Protein AF-0000000084676417 (afdb_homodimer)

Structure (mmCIF, N/CA/C/O backbone):
data_AF-0000000084676417-model_v1
#
loop_
_entity.id
_entity.type
_entity.pdbx_description
1 polymer 'diguanylate cyclase'
#
loop_
_atom_site.group_PDB
_atom_site.id
_atom_site.type_symbol
_atom_site.label_atom_id
_atom_site.label_alt_id
_atom_site.label_comp_id
_atom_site.label_asym_id
_atom_site.label_entity_id
_atom_site.label_seq_id
_atom_site.pdbx_PDB_ins_code
_atom_site.Cartn_x
_atom_site.Cartn_y
_atom_site.Cartn_z
_atom_site.occupancy
_atom_site.B_iso_or_equiv
_atom_site.auth_seq_id
_atom_site.auth_comp_id
_atom_site.auth_asym_id
_atom_site.auth_atom_id
_atom_site.pdbx_PDB_model_num
ATOM 1 N N . MET A 1 1 ? 28.109 -8.547 -12.703 1 56.62 1 MET A N 1
ATOM 2 C CA . MET A 1 1 ? 26.688 -8.234 -12.57 1 56.62 1 MET A CA 1
ATOM 3 C C . MET A 1 1 ? 26.391 -6.816 -13.031 1 56.62 1 MET A C 1
ATOM 5 O O . MET A 1 1 ? 27.203 -5.91 -12.82 1 56.62 1 MET A O 1
ATOM 9 N N . PRO A 1 2 ? 25.422 -6.664 -13.844 1 60.53 2 PRO A N 1
ATOM 10 C CA . PRO A 1 2 ? 25.188 -5.305 -14.328 1 60.53 2 PRO A CA 1
ATOM 11 C C . PRO A 1 2 ? 24.938 -4.309 -13.203 1 60.53 2 PRO A C 1
ATOM 13 O O . PRO A 1 2 ? 24.438 -4.688 -12.141 1 60.53 2 PRO A O 1
ATOM 16 N N . LYS A 1 3 ? 25.25 -3.131 -13.305 1 64.69 3 LYS A N 1
ATOM 17 C CA . LYS A 1 3 ? 25.203 -2.051 -12.32 1 64.69 3 LYS A CA 1
ATOM 18 C C . LYS A 1 3 ? 23.766 -1.541 -12.148 1 64.69 3 LYS A C 1
ATOM 20 O O . LYS A 1 3 ? 23.422 -1.02 -11.086 1 64.69 3 LYS A O 1
ATOM 25 N N . ASP A 1 4 ? 22.969 -1.67 -13.203 1 69 4 ASP A N 1
ATOM 26 C CA . ASP A 1 4 ? 21.578 -1.194 -13.148 1 69 4 ASP A CA 1
ATOM 27 C C . ASP A 1 4 ? 20.703 -2.146 -12.344 1 69 4 ASP A C 1
ATOM 29 O O . ASP A 1 4 ? 20.688 -3.352 -12.609 1 69 4 ASP A O 1
ATOM 33 N N . PRO A 1 5 ? 20.156 -1.728 -11.242 1 69.25 5 PRO A N 1
ATOM 34 C CA . PRO A 1 5 ? 19.344 -2.578 -10.375 1 69.25 5 PRO A CA 1
ATOM 35 C C . PRO A 1 5 ? 18.266 -3.328 -11.141 1 69.25 5 PRO A C 1
ATOM 37 O O . PRO A 1 5 ? 17.953 -4.484 -10.828 1 69.25 5 PRO A O 1
ATOM 40 N N . HIS A 1 6 ? 17.844 -2.734 -12.203 1 73.56 6 HIS A N 1
ATOM 41 C CA . HIS A 1 6 ? 16.828 -3.408 -13 1 73.56 6 HIS A CA 1
ATOM 42 C C . HIS A 1 6 ? 17.422 -4.57 -13.789 1 73.56 6 HIS A C 1
ATOM 44 O O . HIS A 1 6 ? 16.797 -5.621 -13.93 1 73.56 6 HIS A O 1
ATOM 50 N N . GLN A 1 7 ? 18.594 -4.379 -14.156 1 72.94 7 GLN A N 1
ATOM 51 C CA . GLN A 1 7 ? 19.281 -5.43 -14.898 1 72.94 7 GLN A CA 1
ATOM 52 C C . GLN A 1 7 ? 19.672 -6.59 -13.977 1 72.94 7 GLN A C 1
ATOM 54 O O . GLN A 1 7 ? 19.609 -7.75 -14.383 1 72.94 7 GLN A O 1
ATOM 59 N N . GLN A 1 8 ? 20 -6.238 -12.75 1 70.69 8 GLN A N 1
ATOM 60 C CA . GLN A 1 8 ? 20.312 -7.273 -11.766 1 70.69 8 GLN A CA 1
ATOM 61 C C . GLN A 1 8 ? 19.094 -8.141 -11.477 1 70.69 8 GLN A C 1
ATOM 63 O O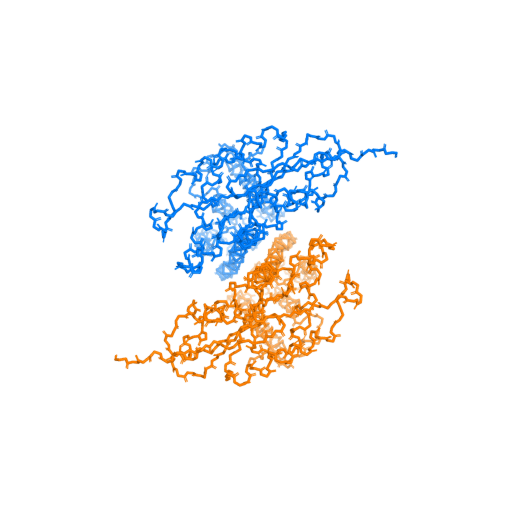 . GLN A 1 8 ? 19.203 -9.359 -11.344 1 70.69 8 GLN A O 1
ATOM 68 N N . LEU A 1 9 ? 18 -7.535 -11.523 1 72.56 9 LEU A N 1
ATOM 69 C CA . LEU A 1 9 ? 16.766 -8.273 -11.305 1 72.56 9 LEU A CA 1
ATOM 70 C C . LEU A 1 9 ? 16.469 -9.195 -12.477 1 72.56 9 LEU A C 1
ATOM 72 O O . LEU A 1 9 ? 15.992 -10.32 -12.289 1 72.56 9 LEU A O 1
ATOM 76 N N . ARG A 1 10 ? 16.859 -8.727 -13.609 1 74.56 10 ARG A N 1
ATOM 77 C CA . ARG A 1 10 ? 16.625 -9.539 -14.805 1 74.56 10 ARG A CA 1
ATOM 78 C C . ARG A 1 10 ? 17.547 -10.758 -14.82 1 74.56 10 ARG A C 1
ATOM 80 O O . ARG A 1 10 ? 17.125 -11.859 -15.188 1 74.56 10 ARG A O 1
ATOM 87 N N . VAL A 1 11 ? 18.734 -10.555 -14.352 1 72.5 11 VAL A N 1
ATOM 88 C CA . VAL A 1 11 ? 19.703 -11.656 -14.289 1 72.5 11 VAL A CA 1
ATOM 89 C C . VAL A 1 11 ? 19.266 -12.656 -13.219 1 72.5 11 VAL A C 1
ATOM 91 O O . VAL A 1 11 ? 19.359 -13.875 -13.43 1 72.5 11 VAL A O 1
ATOM 94 N N . GLN A 1 12 ? 18.766 -12.164 -12.203 1 72.81 12 GLN A N 1
ATOM 95 C CA . GLN A 1 12 ? 18.281 -13.047 -11.141 1 72.81 12 GLN A CA 1
ATOM 96 C C . GLN A 1 12 ? 17.094 -13.883 -11.625 1 72.81 12 GLN A C 1
ATOM 98 O O . GLN A 1 12 ? 17.031 -15.086 -11.352 1 72.81 12 GLN A O 1
ATOM 103 N N . ARG A 1 13 ? 16.344 -13.266 -12.406 1 72 13 ARG A N 1
ATOM 104 C CA . ARG A 1 13 ? 15.188 -13.969 -12.961 1 72 13 ARG A CA 1
ATOM 105 C C . ARG A 1 13 ? 15.617 -15 -13.992 1 72 13 ARG A C 1
ATOM 107 O O . ARG A 1 13 ? 15.047 -16.094 -14.062 1 72 13 ARG A O 1
ATOM 114 N N . PHE A 1 14 ? 16.656 -14.625 -14.695 1 74.56 14 PHE A N 1
ATOM 115 C CA . PHE A 1 14 ? 17.219 -15.555 -15.672 1 74.56 14 PHE A CA 1
ATOM 116 C C . PHE A 1 14 ? 17.797 -16.781 -14.977 1 74.56 14 PHE A C 1
ATOM 118 O O . PHE A 1 14 ? 17.594 -17.906 -15.422 1 74.56 14 PHE A O 1
ATOM 125 N N . LEU A 1 15 ? 18.328 -16.531 -13.812 1 73.31 15 LEU A N 1
ATOM 126 C CA . LEU A 1 15 ? 18.922 -17.641 -13.062 1 73.31 15 LEU A CA 1
ATOM 127 C C . LEU A 1 15 ? 17.844 -18.562 -12.516 1 73.31 15 LEU A C 1
ATOM 129 O O . LEU A 1 15 ? 18.031 -19.781 -12.469 1 73.31 15 LEU A O 1
ATOM 133 N N . MET A 1 16 ? 16.75 -18.078 -12.281 1 74 16 MET A N 1
ATOM 134 C CA . MET A 1 16 ? 15.625 -18.891 -11.836 1 74 16 MET A CA 1
ATOM 135 C C . MET A 1 16 ? 15.086 -19.75 -12.977 1 74 16 MET A C 1
ATOM 137 O O . MET A 1 16 ? 14.633 -20.875 -12.758 1 74 16 MET A O 1
ATOM 141 N N . SER A 1 17 ? 15.273 -19.172 -14.133 1 78.38 17 SER A N 1
ATOM 142 C CA . SER A 1 17 ? 14.797 -19.938 -15.289 1 78.38 17 SER A CA 1
ATOM 143 C C . SER A 1 17 ? 15.695 -21.141 -15.555 1 78.38 17 SER A C 1
ATOM 145 O O . SER A 1 17 ? 15.258 -22.125 -16.156 1 78.38 17 SER A O 1
ATOM 147 N N . LEU A 1 18 ? 16.906 -21.062 -15.047 1 81.94 18 LEU A N 1
ATOM 148 C CA . LEU A 1 18 ? 17.828 -22.172 -15.211 1 81.94 18 LEU A CA 1
ATOM 149 C C . LEU A 1 18 ? 17.359 -23.391 -14.422 1 81.94 18 LEU A C 1
ATOM 151 O O . LEU A 1 18 ? 17.594 -24.531 -14.844 1 81.94 18 LEU A O 1
ATOM 155 N N . ALA A 1 19 ? 16.656 -23.109 -13.422 1 80.81 19 ALA A N 1
ATOM 156 C CA . ALA A 1 19 ? 16.125 -24.188 -12.609 1 80.81 19 ALA A CA 1
ATOM 157 C C . ALA A 1 19 ? 15.141 -25.047 -13.414 1 80.81 19 ALA A C 1
ATOM 159 O O . ALA A 1 19 ? 15.062 -26.266 -13.227 1 80.81 19 ALA A O 1
ATOM 160 N N . MET A 1 20 ? 14.523 -24.516 -14.352 1 82.81 20 MET A N 1
ATOM 161 C CA . MET A 1 20 ? 13.555 -25.234 -15.18 1 82.81 20 MET A CA 1
ATOM 162 C C . MET A 1 20 ? 14.258 -26.219 -16.109 1 82.81 20 MET A C 1
ATOM 164 O O . MET A 1 20 ? 13.75 -27.312 -16.359 1 82.81 20 MET A O 1
ATOM 168 N N . TYR A 1 21 ? 15.406 -25.812 -16.562 1 86.94 21 TYR A N 1
ATOM 169 C CA . TYR A 1 21 ? 16.172 -26.703 -17.422 1 86.94 21 TYR A CA 1
ATOM 170 C C . TYR A 1 21 ? 16.703 -27.891 -16.641 1 86.94 21 TYR A C 1
ATOM 172 O O . TYR A 1 21 ? 16.734 -29.016 -17.141 1 86.94 21 TYR A O 1
ATOM 180 N N . VAL A 1 22 ? 17.016 -27.547 -15.445 1 86.12 22 VAL A N 1
ATOM 181 C CA . VAL A 1 22 ? 17.5 -28.625 -14.586 1 86.12 22 VAL A CA 1
ATOM 182 C C . VAL A 1 22 ? 16.375 -29.609 -14.297 1 86.12 22 VAL A C 1
ATOM 184 O O . VAL A 1 22 ? 16.562 -30.812 -14.359 1 86.12 22 VAL A O 1
ATOM 187 N N . LEU A 1 23 ? 15.266 -29.125 -14.102 1 87 23 LEU A N 1
ATOM 188 C CA . LEU A 1 23 ? 14.102 -29.953 -13.828 1 87 23 LEU A CA 1
ATOM 189 C C . LEU A 1 23 ? 13.734 -30.781 -15.062 1 87 23 LEU A C 1
ATOM 191 O O . LEU A 1 23 ? 13.344 -31.938 -14.945 1 87 23 LEU A O 1
ATOM 195 N N . ALA A 1 24 ? 13.898 -30.172 -16.188 1 87.94 24 ALA A N 1
ATOM 196 C CA . ALA A 1 24 ? 13.562 -30.844 -17.438 1 87.94 24 ALA A CA 1
ATOM 197 C C . ALA A 1 24 ? 14.523 -32 -17.719 1 87.94 24 ALA A C 1
ATOM 199 O O . ALA A 1 24 ? 14.219 -32.906 -18.5 1 87.94 24 ALA A O 1
ATOM 200 N N . CYS A 1 25 ? 15.633 -32.031 -17.016 1 89.88 25 CYS A N 1
ATOM 201 C CA . CYS A 1 25 ? 16.625 -33.094 -17.188 1 89.88 25 CYS A CA 1
ATOM 202 C C . CYS A 1 25 ? 16.156 -34.375 -16.5 1 89.88 25 CYS A C 1
ATOM 204 O O . CYS A 1 25 ? 16.609 -35.469 -16.844 1 89.88 25 CYS A O 1
ATOM 206 N N . VAL A 1 26 ? 15.312 -34.219 -15.633 1 91.56 26 VAL A N 1
ATOM 207 C CA . VAL A 1 26 ? 14.93 -35.344 -14.812 1 91.56 26 VAL A CA 1
ATOM 208 C C . VAL A 1 26 ? 14.195 -36.375 -15.672 1 91.56 26 VAL A C 1
ATOM 210 O O . VAL A 1 26 ? 14.641 -37.531 -15.805 1 91.56 26 VAL A O 1
ATOM 213 N N . PRO A 1 27 ? 13.086 -36 -16.344 1 91.19 27 PRO A N 1
ATOM 214 C CA . PRO A 1 27 ? 12.43 -37 -17.172 1 91.19 27 PRO A CA 1
ATOM 215 C C . PRO A 1 27 ? 13.32 -37.531 -18.297 1 91.19 27 PRO A C 1
ATOM 217 O O . PRO A 1 27 ? 13.266 -38.719 -18.641 1 91.19 27 PRO A O 1
ATOM 220 N N . GLN A 1 28 ? 14.148 -36.719 -18.797 1 90.25 28 GLN A N 1
ATOM 221 C CA . GLN A 1 28 ? 15.047 -37.125 -19.875 1 90.25 28 GLN A CA 1
ATOM 222 C C . GLN A 1 28 ? 16.094 -38.094 -19.359 1 90.25 28 GLN A C 1
ATOM 224 O O . GLN A 1 28 ? 16.375 -39.125 -20 1 90.25 28 GLN A O 1
ATOM 229 N N . GLY A 1 29 ? 16.656 -37.75 -18.25 1 93 29 GLY A N 1
ATOM 230 C CA . GLY A 1 29 ? 17.672 -38.625 -17.656 1 93 29 GLY A CA 1
ATOM 231 C C . GLY A 1 29 ? 17.156 -40 -17.281 1 93 29 GLY A C 1
ATOM 232 O O . GLY A 1 29 ? 17.797 -41 -17.547 1 93 29 GLY A O 1
ATOM 233 N N . VAL A 1 30 ? 16.047 -40.031 -16.672 1 94.25 30 VAL A N 1
ATOM 234 C CA . VAL A 1 30 ? 15.453 -41.281 -16.25 1 94.25 30 VAL A CA 1
ATOM 235 C C . VAL A 1 30 ? 15.039 -42.125 -17.469 1 94.25 30 VAL A C 1
ATOM 237 O O . VAL A 1 30 ? 15.188 -43.344 -17.469 1 94.25 30 VAL A O 1
ATOM 240 N N . SER A 1 31 ? 14.523 -41.469 -18.516 1 93.19 31 SER A N 1
ATOM 241 C CA . SER A 1 31 ? 14.164 -42.156 -19.75 1 93.19 31 SER A CA 1
ATOM 242 C C . SER A 1 31 ? 15.383 -42.781 -20.406 1 93.19 31 SER A C 1
ATOM 244 O O . SER A 1 31 ? 15.312 -43.906 -20.938 1 93.19 31 SER A O 1
ATOM 246 N N . LEU A 1 32 ? 16.422 -42.062 -20.375 1 92.25 32 LEU A N 1
ATOM 247 C CA . LEU A 1 32 ? 17.672 -42.562 -20.922 1 92.25 32 LEU A CA 1
ATOM 248 C C . LEU A 1 32 ? 18.172 -43.781 -20.141 1 92.25 32 LEU A C 1
ATOM 250 O O . LEU A 1 32 ? 18.562 -44.781 -20.719 1 92.25 32 LEU A O 1
ATOM 254 N N . TYR A 1 33 ? 18.172 -43.594 -18.875 1 94 33 TYR A N 1
ATOM 255 C CA . TYR A 1 33 ? 18.641 -44.656 -17.984 1 94 33 TYR A CA 1
ATOM 256 C C . TYR A 1 33 ? 17.859 -45.969 -18.219 1 94 33 TYR A C 1
ATOM 258 O O . TYR A 1 33 ? 18.422 -47.031 -18.172 1 94 33 TYR A O 1
ATOM 266 N N . ASN A 1 34 ? 16.562 -45.906 -18.562 1 93.31 34 ASN A N 1
ATOM 267 C CA . ASN A 1 34 ? 15.695 -47.062 -18.719 1 93.31 34 ASN A CA 1
ATOM 268 C C . ASN A 1 34 ? 15.594 -47.5 -20.188 1 93.31 34 ASN A C 1
ATOM 270 O O . ASN A 1 34 ? 14.781 -48.344 -20.531 1 93.31 34 ASN A O 1
ATOM 274 N N . GLY A 1 35 ? 16.234 -46.812 -21.062 1 90.81 35 GLY A N 1
ATOM 275 C CA . GLY A 1 35 ? 16.297 -47.219 -22.469 1 90.81 35 GLY A CA 1
ATOM 276 C C . GLY A 1 35 ? 15.062 -46.812 -23.25 1 90.81 35 GLY A C 1
ATOM 277 O O . GLY A 1 35 ? 14.773 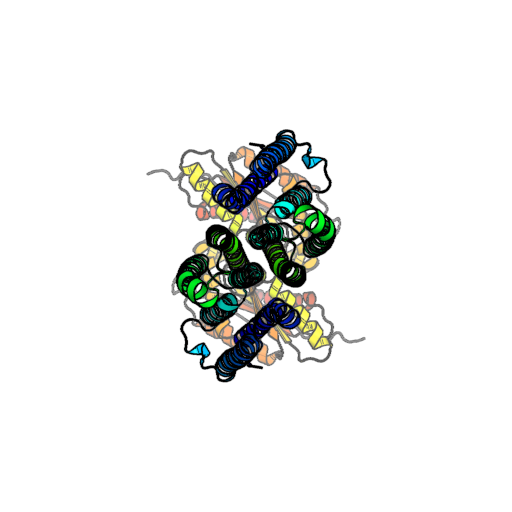-47.406 -24.297 1 90.81 35 GLY A O 1
ATOM 278 N N . ILE A 1 36 ? 14.344 -45.938 -22.766 1 90.06 36 ILE A N 1
ATOM 279 C CA . ILE A 1 36 ? 13.133 -45.469 -23.438 1 90.06 36 ILE A CA 1
ATOM 280 C C . ILE A 1 36 ? 13.492 -44.5 -24.547 1 90.06 36 ILE A C 1
ATOM 282 O O . ILE A 1 36 ? 13 -44.594 -25.672 1 90.06 36 ILE A O 1
ATOM 286 N N . SER A 1 37 ? 14.312 -43.594 -24.234 1 89.62 37 SER A N 1
ATOM 287 C CA . SER A 1 37 ? 14.75 -42.562 -25.203 1 89.62 37 SER A CA 1
ATOM 288 C C . SER A 1 37 ? 16.203 -42.781 -25.609 1 89.62 37 SER A C 1
ATOM 290 O O . SER A 1 37 ? 17.047 -43.125 -24.781 1 89.62 37 SER A O 1
ATOM 292 N N . PRO A 1 38 ? 16.422 -42.562 -26.906 1 92.19 38 PRO A N 1
ATOM 293 C CA . PRO A 1 38 ? 17.797 -42.719 -27.359 1 92.19 38 PRO A CA 1
ATOM 294 C C . PRO A 1 38 ? 18.75 -41.688 -26.797 1 92.19 38 PRO A C 1
ATOM 296 O O . PRO A 1 38 ? 18.328 -40.562 -26.484 1 92.19 38 PRO A O 1
ATOM 299 N N . ALA A 1 39 ? 20.016 -41.969 -26.703 1 93.69 39 ALA A N 1
ATOM 300 C CA . ALA A 1 39 ? 21.047 -41.125 -26.094 1 93.69 39 ALA A CA 1
ATOM 301 C C . ALA A 1 39 ? 21.25 -39.844 -26.906 1 93.69 39 ALA A C 1
ATOM 303 O O . ALA A 1 39 ? 21.5 -38.781 -26.328 1 93.69 39 ALA A O 1
ATOM 304 N N . TRP A 1 40 ? 21.078 -39.938 -28.188 1 94.44 40 TRP A N 1
ATOM 305 C CA . TRP A 1 40 ? 21.328 -38.781 -29.016 1 94.44 40 TRP A CA 1
ATOM 306 C C . TRP A 1 40 ? 20.281 -37.688 -28.766 1 94.44 40 TRP A C 1
ATOM 308 O O . TRP A 1 40 ? 20.547 -36.5 -28.953 1 94.44 40 TRP A O 1
ATOM 318 N N . VAL A 1 41 ? 19.109 -38.031 -28.406 1 93.38 41 VAL A N 1
ATOM 319 C CA . VAL A 1 41 ? 18.047 -37.094 -28.125 1 93.38 41 VAL A CA 1
ATOM 320 C C . VAL A 1 41 ? 18.422 -36.25 -26.906 1 93.38 41 VAL A C 1
ATOM 322 O O . VAL A 1 41 ? 18.328 -35 -26.953 1 93.38 41 VAL A O 1
ATOM 325 N N . MET A 1 42 ? 18.891 -36.875 -25.844 1 91.75 42 MET A N 1
ATOM 326 C CA . MET A 1 42 ? 19.328 -36.156 -24.641 1 91.75 42 MET A CA 1
ATOM 327 C C . MET A 1 42 ? 20.531 -35.281 -24.922 1 91.75 42 MET A C 1
ATOM 329 O O . MET A 1 42 ? 20.594 -34.156 -24.453 1 91.75 42 MET A O 1
ATOM 333 N N . ALA A 1 43 ? 21.422 -35.844 -25.625 1 94.44 43 ALA A N 1
ATOM 334 C CA . ALA A 1 43 ? 22.609 -35.094 -25.969 1 94.44 43 ALA A CA 1
ATOM 335 C C . ALA A 1 43 ? 22.25 -33.844 -26.766 1 94.44 43 ALA A C 1
ATOM 337 O O . ALA A 1 43 ? 22.766 -32.75 -26.484 1 94.44 43 ALA A O 1
ATOM 338 N N . THR A 1 44 ? 21.406 -34 -27.734 1 93.88 44 THR A N 1
ATOM 339 C CA . THR A 1 44 ? 20.969 -32.875 -28.531 1 93.88 44 THR A CA 1
ATOM 340 C C . THR A 1 44 ? 20.25 -31.828 -27.672 1 93.88 44 THR A C 1
ATOM 342 O O . THR A 1 44 ? 20.484 -30.625 -27.797 1 93.88 44 THR A O 1
ATOM 345 N N . TRP A 1 45 ? 19.406 -32.281 -26.797 1 92.56 45 TRP A N 1
ATOM 346 C CA . TRP A 1 45 ? 18.688 -31.391 -25.906 1 92.56 45 TRP A CA 1
ATOM 347 C C . TRP A 1 45 ? 19.641 -30.594 -25.031 1 92.56 45 TRP A C 1
ATOM 349 O O . TRP A 1 45 ? 19.5 -29.391 -24.875 1 92.56 45 TRP A O 1
ATOM 359 N N . LEU A 1 46 ? 20.641 -31.25 -24.453 1 93.56 46 LEU A N 1
ATOM 360 C CA . LEU A 1 46 ? 21.609 -30.609 -23.578 1 93.56 46 LEU A CA 1
ATOM 361 C C . LEU A 1 46 ? 22.406 -29.547 -24.312 1 93.56 46 LEU A C 1
ATOM 363 O O . LEU A 1 46 ? 22.609 -28.438 -23.797 1 93.56 46 LEU A O 1
ATOM 367 N N . VAL A 1 47 ? 22.766 -29.906 -25.484 1 94.56 47 VAL A N 1
ATOM 368 C CA . VAL A 1 47 ? 23.562 -28.969 -26.281 1 94.56 47 VAL A CA 1
ATOM 369 C C . VAL A 1 47 ? 22.719 -27.734 -26.625 1 94.56 47 VAL A C 1
ATOM 371 O O . VAL A 1 47 ? 23.172 -26.609 -26.453 1 94.56 47 VAL A O 1
ATOM 374 N N . ILE A 1 48 ? 21.516 -27.938 -27.016 1 93.62 48 ILE A N 1
ATOM 375 C CA . ILE A 1 48 ? 20.641 -26.828 -27.391 1 93.62 48 ILE A CA 1
ATOM 376 C C . ILE A 1 48 ? 20.312 -26 -26.156 1 93.62 48 ILE A C 1
ATOM 378 O O . ILE A 1 48 ? 20.266 -24.766 -26.234 1 93.62 48 ILE A O 1
ATOM 382 N N . ALA A 1 49 ? 20.125 -26.656 -25.047 1 92.88 49 ALA A N 1
ATOM 383 C CA . ALA A 1 49 ? 19.828 -25.953 -23.812 1 92.88 49 ALA A CA 1
ATOM 384 C C . ALA A 1 49 ? 20.984 -25.047 -23.406 1 92.88 49 ALA A C 1
ATOM 386 O O . ALA A 1 49 ? 20.781 -23.891 -23.031 1 92.88 49 ALA A O 1
ATOM 387 N N . VAL A 1 50 ? 22.156 -25.547 -23.469 1 92.81 50 VAL A N 1
ATOM 388 C CA . VAL A 1 50 ? 23.328 -24.781 -23.094 1 92.81 50 VAL A CA 1
ATOM 389 C C . VAL A 1 50 ? 23.531 -23.625 -24.062 1 92.81 50 VAL A C 1
ATOM 391 O O . VAL A 1 50 ? 23.781 -22.484 -23.641 1 92.81 50 VAL A O 1
ATOM 394 N N . LEU A 1 51 ? 23.359 -23.906 -25.344 1 93.88 51 LEU A N 1
ATOM 395 C CA . LEU A 1 51 ? 23.547 -22.875 -26.344 1 93.88 51 LEU A CA 1
ATOM 396 C C . LEU A 1 51 ? 22.5 -21.766 -26.203 1 93.88 51 LEU A C 1
ATOM 398 O O . LEU A 1 51 ? 22.812 -20.578 -26.312 1 93.88 51 LEU A O 1
ATOM 402 N N . THR A 1 52 ? 21.312 -22.188 -26.016 1 91.38 52 THR A N 1
ATOM 403 C CA . THR A 1 52 ? 20.219 -21.234 -25.859 1 91.38 52 THR A CA 1
ATOM 404 C C . THR A 1 52 ? 20.438 -20.359 -24.625 1 91.38 52 THR A C 1
ATOM 406 O O . THR A 1 52 ? 20.312 -19.141 -24.703 1 91.38 52 THR A O 1
ATOM 409 N N . ASN A 1 53 ? 20.797 -20.953 -23.484 1 90.19 53 ASN A N 1
ATOM 410 C CA . ASN A 1 53 ? 21 -20.203 -22.25 1 90.19 53 ASN A CA 1
ATOM 411 C C . ASN A 1 53 ? 22.234 -19.312 -22.344 1 90.19 53 ASN A C 1
ATOM 413 O O . ASN A 1 53 ? 22.266 -18.219 -21.781 1 90.19 53 ASN A O 1
ATOM 417 N N . LEU A 1 54 ? 23.188 -19.828 -22.953 1 90.06 54 LEU A N 1
ATOM 418 C CA . LEU A 1 54 ? 24.375 -19 -23.203 1 90.06 54 LEU A CA 1
ATOM 419 C C . LEU A 1 54 ? 24.031 -17.797 -24.078 1 90.06 54 LEU A C 1
ATOM 421 O O . LEU A 1 54 ? 24.531 -16.703 -23.859 1 90.06 54 LEU A O 1
ATOM 425 N N . GLY A 1 55 ? 23.219 -18.047 -25.047 1 89.88 55 GLY A N 1
ATOM 426 C CA . GLY A 1 55 ? 22.75 -16.953 -25.891 1 89.88 55 GLY A CA 1
ATOM 427 C C . GLY A 1 55 ? 22.031 -15.867 -25.109 1 89.88 55 GLY A C 1
ATOM 428 O O . GLY A 1 55 ? 22.344 -14.68 -25.266 1 89.88 55 GLY A O 1
ATOM 429 N N . PHE A 1 56 ? 21.141 -16.281 -24.297 1 88 56 PHE A N 1
ATOM 430 C CA . PHE A 1 56 ? 20.406 -15.312 -23.484 1 88 56 PHE A CA 1
ATOM 431 C C . PHE A 1 56 ? 21.344 -14.609 -22.5 1 88 56 PHE A C 1
ATOM 433 O O . PHE A 1 56 ? 21.219 -13.398 -22.281 1 88 56 PHE A O 1
ATOM 440 N N . PHE A 1 57 ? 22.219 -15.375 -21.891 1 86 57 PHE A N 1
ATOM 441 C CA . PHE A 1 57 ? 23.188 -14.82 -20.953 1 86 57 PHE A CA 1
ATOM 442 C C . PHE A 1 57 ? 24.016 -13.727 -21.609 1 86 57 PHE A C 1
ATOM 444 O O . PHE A 1 57 ? 24.234 -12.664 -21.031 1 86 57 PHE A O 1
ATOM 451 N N . LEU A 1 58 ? 24.422 -13.953 -22.812 1 86.31 58 LEU A N 1
ATOM 452 C CA . LEU A 1 58 ? 25.234 -12.984 -23.547 1 86.31 58 LEU A CA 1
ATOM 453 C C . LEU A 1 58 ? 24.422 -11.734 -23.875 1 86.31 58 LEU A C 1
ATOM 455 O O . LEU A 1 58 ? 24.938 -10.617 -23.828 1 86.31 58 LEU A O 1
ATOM 459 N N . LEU A 1 59 ? 23.203 -11.945 -24.188 1 85.81 59 LEU A N 1
ATOM 460 C CA . LEU A 1 59 ? 22.344 -10.812 -24.5 1 85.81 59 LEU A CA 1
ATOM 461 C C . LEU A 1 59 ? 22.172 -9.914 -23.266 1 85.81 59 LEU A C 1
ATOM 463 O O . LEU A 1 59 ? 22.188 -8.688 -23.391 1 85.81 59 LEU A O 1
ATOM 467 N N . PHE A 1 60 ? 22.094 -10.523 -22.078 1 83.75 60 PHE A N 1
ATOM 468 C CA . PHE A 1 60 ? 21.922 -9.758 -20.844 1 83.75 60 PHE A CA 1
ATOM 469 C C . PHE A 1 60 ? 23.219 -9.078 -20.438 1 83.75 60 PHE A C 1
ATOM 471 O O . PHE A 1 60 ? 23.203 -7.941 -19.969 1 83.75 60 PHE A O 1
ATOM 478 N N . HIS A 1 61 ? 24.266 -9.797 -20.641 1 82.12 61 HIS A N 1
ATOM 479 C CA . HIS A 1 61 ? 25.562 -9.297 -20.219 1 82.12 61 HIS A CA 1
ATOM 480 C C . HIS A 1 61 ? 26.016 -8.141 -21.094 1 82.12 61 HIS A C 1
ATOM 482 O O . HIS A 1 61 ? 26.656 -7.199 -20.625 1 82.12 61 HIS A O 1
ATOM 488 N N . THR A 1 62 ? 25.703 -8.164 -22.297 1 82.62 62 THR A N 1
ATOM 489 C CA . THR A 1 62 ? 26.109 -7.121 -23.234 1 82.62 62 THR A CA 1
ATOM 490 C C . THR A 1 62 ? 25.125 -5.965 -23.219 1 82.62 62 THR A C 1
ATOM 492 O O . THR A 1 62 ? 25.438 -4.871 -23.703 1 82.62 62 THR A O 1
ATOM 495 N N . GLY A 1 63 ? 23.938 -6.316 -22.781 1 80 63 GLY A N 1
ATOM 496 C CA . GLY A 1 63 ? 22.922 -5.277 -22.719 1 80 63 GLY A CA 1
ATOM 497 C C . GLY A 1 63 ? 22.109 -5.164 -24 1 80 63 GLY A C 1
ATOM 498 O O . GLY A 1 63 ? 21.375 -4.199 -24.188 1 80 63 GLY A O 1
ATOM 499 N N . LEU A 1 64 ? 22.297 -5.973 -24.859 1 79.5 64 LEU A N 1
ATOM 500 C CA . LEU A 1 64 ? 21.547 -5.938 -26.125 1 79.5 64 LEU A CA 1
ATOM 501 C C . LEU A 1 64 ? 20.062 -6.156 -25.875 1 79.5 64 LEU A C 1
ATOM 503 O O . LEU A 1 64 ? 19.234 -5.766 -26.703 1 79.5 64 LEU A O 1
ATOM 507 N N . ASN A 1 65 ? 19.719 -6.812 -24.75 1 78.5 65 ASN A N 1
ATOM 508 C CA . ASN A 1 65 ? 18.328 -7.055 -24.391 1 78.5 65 ASN A CA 1
ATOM 509 C C . ASN A 1 65 ? 17.562 -5.75 -24.172 1 78.5 65 ASN A C 1
ATOM 511 O O . ASN A 1 65 ? 16.344 -5.703 -24.312 1 78.5 65 ASN A O 1
ATOM 515 N N . LEU A 1 66 ? 18.281 -4.801 -23.891 1 77.94 66 LEU A N 1
ATOM 516 C CA . LEU A 1 66 ? 17.672 -3.51 -23.594 1 77.94 66 LEU A CA 1
ATOM 517 C C . LEU A 1 66 ? 17.172 -2.84 -24.859 1 77.94 66 LEU A C 1
ATOM 519 O O . LEU A 1 66 ? 16.328 -1.932 -24.812 1 77.94 66 LEU A O 1
ATOM 523 N N . ARG A 1 67 ? 17.641 -3.316 -25.891 1 75.56 67 ARG A N 1
ATOM 524 C CA . ARG A 1 67 ? 17.234 -2.75 -27.172 1 75.56 67 ARG A CA 1
ATOM 525 C C . ARG A 1 67 ? 15.938 -3.383 -27.656 1 75.56 67 ARG A C 1
ATOM 527 O O . ARG A 1 67 ? 15.281 -2.857 -28.562 1 75.56 67 ARG A O 1
ATOM 534 N N . LEU A 1 68 ? 15.555 -4.332 -26.953 1 77.56 68 LEU A N 1
ATOM 535 C CA . LEU A 1 68 ? 14.359 -5.059 -27.375 1 77.56 68 LEU A CA 1
ATOM 536 C C . LEU A 1 68 ? 13.117 -4.504 -26.688 1 77.56 68 LEU A C 1
ATOM 538 O O . LEU A 1 68 ? 13.219 -3.809 -25.672 1 77.56 68 LEU A O 1
ATOM 542 N N . ARG A 1 69 ? 12.023 -4.777 -27.281 1 68.69 69 ARG A N 1
ATOM 543 C CA . ARG A 1 69 ? 10.742 -4.297 -26.766 1 68.69 69 ARG A CA 1
ATOM 544 C C . ARG A 1 69 ? 10.477 -4.848 -25.375 1 68.69 69 ARG A C 1
ATOM 546 O O . ARG A 1 69 ? 9.93 -4.148 -24.516 1 68.69 69 ARG A O 1
ATOM 553 N N . ASP A 1 70 ? 10.844 -6.094 -25.266 1 74.56 70 ASP A N 1
ATOM 554 C CA . ASP A 1 70 ? 10.75 -6.719 -23.953 1 74.56 70 ASP A CA 1
ATOM 555 C C . ASP A 1 70 ? 12.133 -7.031 -23.391 1 74.56 70 ASP A C 1
ATOM 557 O O . ASP A 1 70 ? 12.703 -8.078 -23.672 1 74.56 70 ASP A O 1
ATOM 561 N N . PRO A 1 71 ? 12.523 -6.195 -22.578 1 74.38 71 PRO A N 1
ATOM 562 C CA . PRO A 1 71 ? 13.898 -6.363 -22.094 1 74.38 71 PRO A CA 1
ATOM 563 C C . PRO A 1 71 ? 14.062 -7.609 -21.219 1 74.38 71 PRO A C 1
ATOM 565 O O . PRO A 1 71 ? 15.18 -8.109 -21.062 1 74.38 71 PRO A O 1
ATOM 568 N N . SER A 1 72 ? 13.062 -8.125 -20.703 1 76.31 72 SER A N 1
ATOM 569 C CA . SER A 1 72 ? 13.203 -9.305 -19.859 1 76.31 72 SER A CA 1
ATOM 570 C C . SER A 1 72 ? 13.297 -10.578 -20.688 1 76.31 72 SER A C 1
ATOM 572 O O . SER A 1 72 ? 13.805 -11.594 -20.234 1 76.31 72 SER A O 1
ATOM 574 N N . MET A 1 73 ? 12.867 -10.547 -21.953 1 82.44 73 MET A N 1
ATOM 575 C CA . MET A 1 73 ? 12.906 -11.641 -22.922 1 82.44 73 MET A CA 1
ATOM 576 C C . MET A 1 73 ? 12.289 -12.906 -22.344 1 82.44 73 MET A C 1
ATOM 578 O O . MET A 1 73 ? 12.75 -14.016 -22.625 1 82.44 73 MET A O 1
ATOM 582 N N . THR A 1 74 ? 11.336 -12.781 -21.484 1 83.81 74 THR A N 1
ATOM 583 C CA . THR A 1 74 ? 10.688 -13.922 -20.844 1 83.81 74 THR A CA 1
ATOM 584 C C . THR A 1 74 ? 9.93 -14.758 -21.875 1 83.81 74 THR A C 1
ATOM 586 O O . THR A 1 74 ? 10.031 -15.984 -21.891 1 83.81 74 THR A O 1
ATOM 589 N N . MET A 1 75 ? 9.305 -14.094 -22.734 1 87.25 75 MET A N 1
ATOM 590 C CA . MET A 1 75 ? 8.516 -14.789 -23.75 1 87.25 75 MET A CA 1
ATOM 591 C C . MET A 1 75 ? 9.414 -15.609 -24.672 1 87.25 75 MET A C 1
ATOM 593 O O . MET A 1 75 ? 9.117 -16.781 -24.953 1 87.25 75 MET A O 1
ATOM 597 N N . ALA A 1 76 ? 10.445 -14.969 -25.078 1 88.44 76 ALA A N 1
ATOM 598 C CA . ALA A 1 76 ? 11.375 -15.656 -25.969 1 88.44 76 ALA A CA 1
ATOM 599 C C . ALA A 1 76 ? 11.984 -16.875 -25.281 1 88.44 76 ALA A C 1
ATOM 601 O O . ALA A 1 76 ? 12.141 -17.922 -25.906 1 88.44 76 ALA A O 1
ATOM 602 N N . GLN A 1 77 ? 12.312 -16.734 -24.078 1 88.19 77 GLN A N 1
ATOM 603 C CA . GLN A 1 77 ? 12.883 -17.844 -23.312 1 88.19 77 GLN A CA 1
ATOM 604 C C . GLN A 1 77 ? 11.875 -18.984 -23.156 1 88.19 77 GLN A C 1
ATOM 606 O O . GLN A 1 77 ? 12.234 -20.156 -23.281 1 88.19 77 GLN A O 1
ATOM 611 N N . MET A 1 78 ? 10.664 -18.672 -22.969 1 91.19 78 MET A N 1
ATOM 612 C CA . MET A 1 78 ? 9.625 -19.688 -22.797 1 91.19 78 MET A CA 1
ATOM 613 C C . MET A 1 78 ? 9.352 -20.422 -24.094 1 91.19 78 MET A C 1
ATOM 615 O O . MET A 1 78 ? 9.195 -21.641 -24.109 1 91.19 78 MET A O 1
ATOM 619 N N . VAL A 1 79 ? 9.328 -19.656 -25.156 1 93.31 79 VAL A N 1
ATOM 620 C CA . VAL A 1 79 ? 9.102 -20.266 -26.469 1 93.31 79 VAL A CA 1
ATOM 621 C C . VAL A 1 79 ? 10.227 -21.25 -26.781 1 93.31 79 VAL A C 1
ATOM 623 O O . VAL A 1 79 ? 9.984 -22.359 -27.266 1 93.31 79 VAL A O 1
ATOM 626 N N . ALA A 1 80 ? 11.43 -20.844 -26.5 1 92.81 80 ALA A N 1
ATOM 627 C CA . ALA A 1 80 ? 12.578 -21.719 -26.719 1 92.81 80 ALA A CA 1
ATOM 628 C C . ALA A 1 80 ? 12.477 -22.984 -25.875 1 92.81 80 ALA A C 1
ATOM 630 O O . ALA A 1 80 ? 12.703 -24.078 -26.359 1 92.81 80 ALA A O 1
ATOM 631 N N . ALA A 1 81 ? 12.133 -22.812 -24.656 1 92.62 81 ALA A N 1
ATOM 632 C CA . ALA A 1 81 ? 11.992 -23.938 -23.734 1 92.62 81 ALA A CA 1
ATOM 633 C C . ALA A 1 81 ? 10.891 -24.891 -24.203 1 92.62 81 ALA A C 1
ATOM 635 O O . ALA A 1 81 ? 11.07 -26.109 -24.188 1 92.62 81 ALA A O 1
ATOM 636 N N . ILE A 1 82 ? 9.781 -24.344 -24.609 1 94.44 82 ILE A N 1
ATOM 637 C CA . ILE A 1 82 ? 8.641 -25.125 -25.062 1 94.44 82 ILE A CA 1
ATOM 638 C C . ILE A 1 82 ? 9.031 -25.922 -26.312 1 94.44 82 ILE A C 1
ATOM 640 O O . ILE A 1 82 ? 8.742 -27.109 -26.406 1 94.44 82 ILE A O 1
ATOM 644 N N . ALA A 1 83 ? 9.695 -25.297 -27.219 1 94.75 83 ALA A N 1
ATOM 645 C CA . ALA A 1 83 ? 10.133 -25.953 -28.438 1 94.75 83 ALA A CA 1
ATOM 646 C C . ALA A 1 83 ? 11.047 -27.141 -28.125 1 94.75 83 ALA A C 1
ATOM 648 O O . ALA A 1 83 ? 10.922 -28.203 -28.75 1 94.75 83 ALA A O 1
ATOM 649 N N . MET A 1 84 ? 11.859 -26.938 -27.203 1 93.94 84 MET A N 1
ATOM 650 C CA . MET A 1 84 ? 12.805 -27.984 -26.844 1 93.94 84 MET A CA 1
ATOM 651 C C . MET A 1 84 ? 12.078 -29.172 -26.219 1 93.94 84 MET A C 1
ATOM 653 O O . MET A 1 84 ? 12.406 -30.328 -26.5 1 93.94 84 MET A O 1
ATOM 657 N N . VAL A 1 85 ? 11.148 -28.891 -25.406 1 93.25 85 VAL A N 1
ATOM 658 C CA . VAL A 1 85 ? 10.398 -29.953 -24.766 1 93.25 85 VAL A CA 1
ATOM 659 C C . VAL A 1 85 ? 9.555 -30.688 -25.797 1 93.25 85 VAL A C 1
ATOM 661 O O . VAL A 1 85 ? 9.469 -31.922 -25.781 1 93.25 85 VAL A O 1
ATOM 664 N N . LEU A 1 86 ? 8.969 -29.984 -26.719 1 94.44 86 LEU A N 1
ATOM 665 C CA . LEU A 1 86 ? 8.164 -30.594 -27.766 1 94.44 86 LEU A CA 1
ATOM 666 C C . LEU A 1 86 ? 9.023 -31.484 -28.656 1 94.44 86 LEU A C 1
ATOM 668 O O . LEU A 1 86 ? 8.57 -32.531 -29.109 1 94.44 86 LEU A O 1
ATOM 672 N N . PHE A 1 87 ? 10.211 -31.125 -28.812 1 93.69 87 PHE A N 1
ATOM 673 C CA . PHE A 1 87 ? 11.141 -31.938 -29.594 1 93.69 87 PHE A CA 1
ATOM 674 C C . PHE A 1 87 ? 11.453 -33.25 -28.875 1 93.69 87 PHE A C 1
ATOM 676 O O . PHE A 1 87 ? 11.344 -34.312 -29.453 1 93.69 87 PHE A O 1
ATOM 683 N N . THR A 1 88 ? 11.781 -33.125 -27.656 1 91.88 88 THR A N 1
ATOM 684 C CA . THR A 1 88 ? 12.18 -34.312 -26.906 1 91.88 88 THR A CA 1
ATOM 685 C C . THR A 1 88 ? 10.992 -35.25 -26.703 1 91.88 88 THR A C 1
ATOM 687 O O . THR A 1 88 ? 11.164 -36.469 -26.625 1 91.88 88 THR A O 1
ATOM 690 N N . GLN A 1 89 ? 9.844 -34.688 -26.641 1 91.5 89 GLN A N 1
ATOM 691 C CA . GLN A 1 89 ? 8.672 -35.531 -26.391 1 91.5 89 GLN A CA 1
ATOM 692 C C . GLN A 1 89 ? 8.398 -36.469 -27.562 1 91.5 89 GLN A C 1
ATOM 694 O O . GLN A 1 89 ? 7.777 -37.5 -27.391 1 91.5 89 GLN A O 1
ATOM 699 N N . THR A 1 90 ? 8.82 -36.156 -28.781 1 92.62 90 THR A N 1
ATOM 700 C CA . THR A 1 90 ? 8.586 -36.969 -29.953 1 92.62 90 THR A CA 1
ATOM 701 C C . THR A 1 90 ? 9.289 -38.312 -29.812 1 92.62 90 THR A C 1
ATOM 703 O O . THR A 1 90 ? 8.914 -39.281 -30.484 1 92.62 90 THR A O 1
ATOM 706 N N . TYR A 1 91 ? 10.234 -38.375 -28.906 1 91.56 91 TYR A N 1
ATOM 707 C CA . TYR A 1 91 ? 11 -39.594 -28.734 1 91.56 91 TYR A CA 1
ATOM 708 C C . TYR A 1 91 ? 10.781 -40.188 -27.344 1 91.56 91 TYR A C 1
ATOM 710 O O . TYR A 1 91 ? 11.586 -40.969 -26.875 1 91.56 91 TYR A O 1
ATOM 718 N N . ALA A 1 92 ? 9.734 -39.812 -26.688 1 89.62 92 ALA A N 1
ATOM 719 C CA . ALA A 1 92 ? 9.555 -40.188 -25.281 1 89.62 92 ALA A CA 1
ATOM 720 C C . ALA A 1 92 ? 8.727 -41.469 -25.172 1 89.62 92 ALA A C 1
ATOM 722 O O . ALA A 1 92 ? 8.602 -42.031 -24.078 1 89.62 92 ALA A O 1
ATOM 723 N N . GLY A 1 93 ? 8.188 -41.969 -26.234 1 87.69 93 GLY A N 1
ATOM 724 C CA . GLY A 1 93 ? 7.391 -43.188 -26.172 1 87.69 93 GLY A CA 1
ATOM 725 C C . GLY A 1 93 ? 6.223 -43.094 -25.219 1 87.69 93 GLY A C 1
ATOM 726 O O . GLY A 1 93 ? 5.453 -42.125 -25.25 1 87.69 93 GLY A O 1
ATOM 727 N N . GLU A 1 94 ? 6.121 -44.062 -24.281 1 86.06 94 GLU A N 1
ATOM 728 C CA . GLU A 1 94 ? 5 -44.125 -23.344 1 86.06 94 GLU A CA 1
ATOM 729 C C . GLU A 1 94 ? 5.203 -43.156 -22.188 1 86.06 94 GLU A C 1
ATOM 731 O O . GLU A 1 94 ? 4.266 -42.875 -21.422 1 86.06 94 GLU A O 1
ATOM 736 N N . ALA A 1 95 ? 6.379 -42.594 -22.141 1 88.75 95 ALA A N 1
ATOM 737 C CA . ALA A 1 95 ? 6.684 -41.719 -21.016 1 88.75 95 ALA A CA 1
ATOM 738 C C . ALA A 1 95 ? 6.383 -40.25 -21.391 1 88.75 95 ALA A C 1
ATOM 740 O O . ALA A 1 95 ? 6.844 -39.344 -20.703 1 88.75 95 ALA A O 1
ATOM 741 N N . ARG A 1 96 ? 5.641 -40 -22.422 1 91.38 96 ARG A N 1
ATOM 742 C CA . ARG A 1 96 ? 5.375 -38.656 -22.938 1 91.38 96 ARG A CA 1
ATOM 743 C C . ARG A 1 96 ? 4.625 -37.812 -21.906 1 91.38 96 ARG A C 1
ATOM 745 O O . ARG A 1 96 ? 4.75 -36.594 -21.891 1 91.38 96 ARG A O 1
ATOM 752 N N . GLY A 1 97 ? 3.902 -38.438 -21.062 1 90.06 97 GLY A N 1
ATOM 753 C CA . GLY A 1 97 ? 3.188 -37.719 -20.016 1 90.06 97 GLY A CA 1
ATOM 754 C C . GLY A 1 97 ? 4.094 -36.875 -19.141 1 90.06 97 GLY A C 1
ATOM 755 O O . GLY A 1 97 ? 3.691 -35.812 -18.672 1 90.06 97 GLY A O 1
ATOM 756 N N . ALA A 1 98 ? 5.285 -37.312 -18.922 1 91.06 98 ALA A N 1
ATOM 757 C CA . ALA A 1 98 ? 6.246 -36.594 -18.094 1 91.06 98 ALA A CA 1
ATOM 758 C C . ALA A 1 98 ? 6.645 -35.281 -18.766 1 91.06 98 ALA A C 1
ATOM 760 O O . ALA A 1 98 ? 6.906 -34.281 -18.078 1 91.06 98 ALA A O 1
ATOM 761 N N . HIS A 1 99 ? 6.703 -35.25 -20.016 1 90.06 99 HIS A N 1
ATOM 762 C CA . HIS A 1 99 ? 7.07 -34.031 -20.75 1 90.06 99 HIS A CA 1
ATOM 763 C C . HIS A 1 99 ? 5.949 -33 -20.703 1 90.06 99 HIS A C 1
ATOM 765 O O . HIS A 1 99 ? 6.207 -31.812 -20.75 1 90.06 99 HIS A O 1
ATOM 771 N N . LEU A 1 100 ? 4.73 -33.5 -20.578 1 90.25 100 LEU A N 1
ATOM 772 C CA . LEU A 1 100 ? 3.613 -32.562 -20.422 1 90.25 100 LEU A CA 1
ATOM 773 C C . LEU A 1 100 ? 3.711 -31.828 -19.094 1 90.25 100 LEU A C 1
ATOM 775 O O . LEU A 1 100 ? 3.377 -30.641 -19.016 1 90.25 100 LEU A O 1
ATOM 779 N N . VAL A 1 101 ? 4.184 -32.531 -18.188 1 89.56 101 VAL A N 1
ATOM 780 C CA . VAL A 1 101 ? 4.367 -31.906 -16.875 1 89.56 101 VAL A CA 1
ATOM 781 C C . VAL A 1 101 ? 5.406 -30.797 -16.969 1 89.56 101 VAL A C 1
ATOM 783 O O . VAL A 1 101 ? 5.227 -29.719 -16.375 1 89.56 101 VAL A O 1
ATOM 786 N N . VAL A 1 102 ? 6.406 -31.062 -17.703 1 90.44 102 VAL A N 1
ATOM 787 C CA . VAL A 1 102 ? 7.453 -30.047 -17.875 1 90.44 102 VAL A CA 1
ATOM 788 C C . VAL A 1 102 ? 6.875 -28.828 -18.578 1 90.44 102 VAL A C 1
ATOM 790 O O . VAL A 1 102 ? 7.152 -27.688 -18.188 1 90.44 102 VAL A O 1
ATOM 793 N N . LEU A 1 103 ? 6.098 -29.062 -19.594 1 91.19 103 LEU A N 1
ATOM 794 C CA . LEU A 1 103 ? 5.477 -27.953 -20.312 1 91.19 103 LEU A CA 1
ATOM 795 C C . LEU A 1 103 ? 4.602 -27.125 -19.391 1 91.19 103 LEU A C 1
ATOM 797 O O . LEU A 1 103 ? 4.586 -25.891 -19.484 1 91.19 103 LEU A O 1
ATOM 801 N N . LEU A 1 104 ? 3.965 -27.75 -18.531 1 89.25 104 LEU A N 1
ATOM 802 C CA . LEU A 1 104 ? 3.088 -27.062 -17.594 1 89.25 104 LEU A CA 1
ATOM 803 C C . LEU A 1 104 ? 3.895 -26.203 -16.625 1 89.25 104 LEU A C 1
ATOM 805 O O . LEU A 1 104 ? 3.494 -25.078 -16.297 1 89.25 104 LEU A O 1
ATOM 809 N N . ILE A 1 105 ? 4.941 -26.719 -16.219 1 87.5 105 ILE A N 1
ATOM 810 C CA . ILE A 1 105 ? 5.766 -25.984 -15.266 1 87.5 105 ILE A CA 1
ATOM 811 C C . ILE A 1 105 ? 6.324 -24.719 -15.922 1 87.5 105 ILE A C 1
ATOM 813 O O . ILE A 1 105 ? 6.457 -23.688 -15.273 1 87.5 105 ILE A O 1
ATOM 817 N N . ILE A 1 106 ? 6.695 -24.859 -17.156 1 89.19 106 ILE A N 1
ATOM 818 C CA . ILE A 1 106 ? 7.16 -23.703 -17.906 1 89.19 106 ILE A CA 1
ATOM 819 C C . ILE A 1 106 ? 6.078 -22.625 -17.906 1 89.19 106 ILE A C 1
ATOM 821 O O . ILE A 1 106 ? 6.371 -21.438 -17.703 1 89.19 106 ILE A O 1
ATOM 825 N N . MET A 1 107 ? 4.887 -23.062 -18.016 1 88.75 107 MET A N 1
ATOM 826 C CA . MET A 1 107 ? 3.762 -22.125 -18.047 1 88.75 107 MET A CA 1
ATOM 827 C C . MET A 1 107 ? 3.549 -21.5 -16.672 1 88.75 107 MET A C 1
ATOM 829 O O . MET A 1 107 ? 3.246 -20.312 -16.578 1 88.75 107 MET A O 1
ATOM 833 N N . VAL A 1 108 ? 3.707 -22.281 -15.719 1 85.56 108 VAL A N 1
ATOM 834 C CA . VAL A 1 108 ? 3.535 -21.781 -14.359 1 85.56 108 VAL A CA 1
ATOM 835 C C . VAL A 1 108 ? 4.582 -20.703 -14.078 1 85.56 108 VAL A C 1
ATOM 837 O O . VAL A 1 108 ? 4.277 -19.688 -13.453 1 85.56 108 VAL A O 1
ATOM 840 N N . PHE A 1 109 ? 5.73 -20.922 -14.562 1 81.75 109 PHE A N 1
ATOM 841 C CA . PHE A 1 109 ? 6.797 -19.938 -14.406 1 81.75 109 PHE A CA 1
ATOM 842 C C . PHE A 1 109 ? 6.43 -18.625 -15.086 1 81.75 109 PHE A C 1
ATOM 844 O O . PHE A 1 109 ? 6.758 -17.547 -14.594 1 81.75 109 PHE A O 1
ATOM 851 N N . GLY A 1 110 ? 5.805 -18.734 -16.156 1 83 110 GLY A N 1
ATOM 852 C CA . GLY A 1 110 ? 5.402 -17.547 -16.891 1 83 110 GLY A CA 1
ATOM 853 C C . GLY A 1 110 ? 4.34 -16.734 -16.188 1 83 110 GLY A C 1
ATOM 854 O O . GLY A 1 110 ? 4.211 -15.523 -16.422 1 83 110 GLY A O 1
ATOM 855 N N . CYS A 1 111 ? 3.633 -17.375 -15.344 1 80.38 111 CYS A N 1
ATOM 856 C CA . CYS A 1 111 ? 2.561 -16.688 -14.617 1 80.38 111 CYS A CA 1
ATOM 857 C C . CYS A 1 111 ? 3.113 -15.586 -13.734 1 80.38 111 CYS A C 1
ATOM 859 O O . CYS A 1 111 ? 2.418 -14.609 -13.445 1 80.38 111 CYS A O 1
ATOM 861 N N . PHE A 1 112 ? 4.332 -15.656 -13.453 1 78 112 PHE A N 1
ATOM 862 C CA . PHE A 1 112 ? 4.922 -14.695 -12.531 1 78 112 PHE A CA 1
ATOM 863 C C . PHE A 1 112 ? 5.492 -13.5 -13.289 1 78 112 PHE A C 1
ATOM 865 O O . PHE A 1 112 ? 5.863 -12.492 -12.68 1 78 112 PHE A O 1
ATOM 872 N N . ARG A 1 113 ? 5.461 -13.664 -14.57 1 77.44 113 ARG A N 1
ATOM 873 C CA . ARG A 1 113 ? 6.223 -12.648 -15.297 1 77.44 113 ARG A CA 1
ATOM 874 C C . ARG A 1 113 ? 5.387 -12.039 -16.422 1 77.44 113 ARG A C 1
ATOM 876 O O . ARG A 1 113 ? 5.633 -10.906 -16.828 1 77.44 113 ARG A O 1
ATOM 883 N N . LEU A 1 114 ? 4.48 -12.812 -16.828 1 84.62 114 LEU A N 1
ATOM 884 C CA . LEU A 1 114 ? 3.742 -12.383 -18.016 1 84.62 114 LEU A CA 1
ATOM 885 C C . LEU A 1 114 ? 2.328 -11.945 -17.641 1 84.62 114 LEU A C 1
ATOM 887 O O . LEU A 1 114 ? 1.834 -12.281 -16.562 1 84.62 114 LEU A O 1
ATOM 891 N N . HIS A 1 115 ? 1.744 -11.234 -18.656 1 86.44 115 HIS A N 1
ATOM 892 C CA . HIS A 1 115 ? 0.344 -10.844 -18.516 1 86.44 115 HIS A CA 1
ATOM 893 C C . HIS A 1 115 ? -0.583 -11.953 -19 1 86.44 115 HIS A C 1
ATOM 895 O O . HIS A 1 115 ? -0.159 -12.844 -19.75 1 86.44 115 HIS A O 1
ATOM 901 N N . THR A 1 116 ? -1.775 -11.891 -18.578 1 87.5 116 THR A N 1
ATOM 902 C CA . THR A 1 116 ? -2.766 -12.914 -18.875 1 87.5 116 THR A CA 1
ATOM 903 C C . THR A 1 116 ? -2.914 -13.102 -20.391 1 87.5 116 THR A C 1
ATOM 905 O O . THR A 1 116 ? -2.986 -14.234 -20.875 1 87.5 116 THR A O 1
ATOM 908 N N . ARG A 1 117 ? -2.926 -12.047 -21.078 1 89.5 117 ARG A N 1
ATOM 909 C CA . ARG A 1 117 ? -3.09 -12.133 -22.531 1 89.5 117 ARG A CA 1
ATOM 910 C C . ARG A 1 117 ? -1.91 -12.859 -23.172 1 89.5 117 ARG A C 1
ATOM 912 O O . ARG A 1 117 ? -2.092 -13.656 -24.094 1 89.5 117 ARG A O 1
ATOM 919 N N . GLN A 1 118 ? -0.754 -12.562 -22.719 1 90 118 GLN A N 1
ATOM 920 C CA . GLN A 1 118 ? 0.454 -13.211 -23.219 1 90 118 GLN A CA 1
ATOM 921 C C . GLN A 1 118 ? 0.465 -14.695 -22.875 1 90 118 GLN A C 1
ATOM 923 O O . GLN A 1 118 ? 0.844 -15.531 -23.703 1 90 118 GLN A O 1
ATOM 928 N N . LEU A 1 119 ? -0.004 -14.984 -21.703 1 91.12 119 LEU A N 1
ATOM 929 C CA . LEU A 1 119 ? -0.057 -16.375 -21.266 1 91.12 119 LEU A CA 1
ATOM 930 C C . LEU A 1 119 ? -1.053 -17.172 -22.094 1 91.12 119 LEU A C 1
ATOM 932 O O . LEU A 1 119 ? -0.775 -18.312 -22.484 1 91.12 119 LEU A O 1
ATOM 936 N N . LEU A 1 120 ? -2.125 -16.547 -22.375 1 93.38 120 LEU A N 1
ATOM 937 C CA . LEU A 1 120 ? -3.143 -17.219 -23.188 1 93.38 120 LEU A CA 1
ATOM 938 C C . LEU A 1 120 ? -2.643 -17.453 -24.609 1 93.38 120 LEU A C 1
ATOM 940 O O . LEU A 1 120 ? -2.869 -18.516 -25.188 1 93.38 120 LEU A O 1
ATOM 944 N N . ALA A 1 121 ? -1.999 -16.469 -25.094 1 94.25 121 ALA A N 1
ATOM 945 C CA . ALA A 1 121 ? -1.423 -16.609 -26.438 1 94.25 121 ALA A CA 1
ATOM 946 C C . ALA A 1 121 ? -0.398 -17.734 -26.469 1 94.25 121 ALA A C 1
ATOM 948 O O . ALA A 1 121 ? -0.405 -18.547 -27.391 1 94.25 121 ALA A O 1
ATOM 949 N N . LEU A 1 122 ? 0.42 -17.766 -25.5 1 93.56 122 LEU A N 1
ATOM 950 C CA . LEU A 1 122 ? 1.434 -18.812 -25.422 1 93.56 122 LEU A CA 1
ATOM 951 C C . LEU A 1 122 ? 0.788 -20.188 -25.25 1 93.56 122 LEU A C 1
ATOM 953 O O . LEU A 1 122 ? 1.265 -21.172 -25.812 1 93.56 122 LEU A O 1
ATOM 957 N N . SER A 1 123 ? -0.259 -20.219 -24.453 1 94.69 123 SER A N 1
ATOM 958 C CA . SER A 1 123 ? -0.992 -21.469 -24.281 1 94.69 123 SER A CA 1
ATOM 959 C C . SER A 1 123 ? -1.544 -21.984 -25.609 1 94.69 123 SER A C 1
ATOM 961 O O . SER A 1 123 ? -1.382 -23.156 -25.938 1 94.69 123 SER A O 1
ATOM 963 N N . LEU A 1 124 ? -2.105 -21.125 -26.328 1 95.69 124 LEU A N 1
ATOM 964 C CA . LEU A 1 124 ? -2.666 -21.5 -27.625 1 95.69 124 LEU A CA 1
ATOM 965 C C . LEU A 1 124 ? -1.57 -21.969 -28.578 1 95.69 124 LEU A C 1
ATOM 967 O O . LEU A 1 124 ? -1.72 -22.984 -29.25 1 95.69 124 LEU A O 1
ATOM 971 N N . LEU A 1 125 ? -0.542 -21.25 -28.578 1 95.62 125 LEU A N 1
ATOM 972 C CA . LEU A 1 125 ? 0.595 -21.609 -29.422 1 95.62 125 LEU A CA 1
ATOM 973 C C . LEU A 1 125 ? 1.134 -22.984 -29.047 1 95.62 125 LEU A C 1
ATOM 975 O O . LEU A 1 125 ? 1.437 -23.797 -29.922 1 95.62 125 LEU A O 1
ATOM 979 N N . THR A 1 126 ? 1.238 -23.234 -27.797 1 95.56 126 THR A N 1
ATOM 980 C CA . THR A 1 126 ? 1.781 -24.5 -27.312 1 95.56 126 THR A CA 1
ATOM 981 C C . THR A 1 126 ? 0.844 -25.656 -27.656 1 95.56 126 THR A C 1
ATOM 983 O O . THR A 1 126 ? 1.295 -26.719 -28.062 1 95.56 126 THR A O 1
ATOM 986 N N . ILE A 1 127 ? -0.461 -25.422 -27.516 1 96.12 127 ILE A N 1
ATOM 987 C CA . ILE A 1 127 ? -1.464 -26.438 -27.812 1 96.12 127 ILE A CA 1
ATOM 988 C C . ILE A 1 127 ? -1.396 -26.797 -29.297 1 96.12 127 ILE A C 1
ATOM 990 O O . ILE A 1 127 ? -1.357 -27.984 -29.656 1 96.12 127 ILE A O 1
ATOM 994 N N . VAL A 1 128 ? -1.313 -25.844 -30.109 1 96.44 128 VAL A N 1
ATOM 995 C CA . VAL A 1 128 ? -1.263 -26.047 -31.562 1 96.44 128 VAL A CA 1
ATOM 996 C C . VAL A 1 128 ? 0.048 -26.734 -31.938 1 96.44 128 VAL A C 1
ATOM 998 O O . VAL A 1 128 ? 0.054 -27.688 -32.719 1 96.44 128 VAL A O 1
ATOM 1001 N N . ALA A 1 129 ? 1.102 -26.234 -31.391 1 96.19 129 ALA A N 1
ATOM 1002 C CA . ALA A 1 129 ? 2.408 -26.812 -31.672 1 96.19 129 ALA A CA 1
ATOM 1003 C C . ALA A 1 129 ? 2.445 -28.297 -31.266 1 96.19 129 ALA A C 1
ATOM 1005 O O . ALA A 1 129 ? 2.979 -29.125 -32 1 96.19 129 ALA A O 1
ATOM 1006 N N . TYR A 1 130 ? 1.92 -28.594 -30.125 1 95.38 130 TYR A N 1
ATOM 1007 C CA . TYR A 1 130 ? 1.827 -29.984 -29.672 1 95.38 130 TYR A CA 1
ATOM 1008 C C . TYR A 1 130 ? 1.016 -30.812 -30.672 1 95.38 130 TYR A C 1
ATOM 1010 O O . TYR A 1 130 ? 1.424 -31.922 -31.031 1 95.38 130 TYR A O 1
ATOM 1018 N N . GLY A 1 131 ? -0.117 -30.312 -31.078 1 94.69 131 GLY A N 1
ATOM 1019 C CA . GLY A 1 131 ? -0.95 -31 -32.062 1 94.69 131 GLY A CA 1
ATOM 1020 C C . GLY A 1 131 ? -0.23 -31.297 -33.344 1 94.69 131 GLY A C 1
ATOM 1021 O O . GLY A 1 131 ? -0.42 -32.375 -33.938 1 94.69 131 GLY A O 1
ATOM 1022 N N . LEU A 1 132 ? 0.634 -30.438 -33.719 1 94.38 132 LEU A N 1
ATOM 1023 C CA . LEU A 1 132 ? 1.355 -30.562 -34.969 1 94.38 132 LEU A CA 1
ATOM 1024 C C . LEU A 1 132 ? 2.463 -31.609 -34.875 1 94.38 132 LEU A C 1
ATOM 1026 O O . LEU A 1 132 ? 2.971 -32.094 -35.875 1 94.38 132 LEU A O 1
ATOM 1030 N N . THR A 1 133 ? 2.875 -31.922 -33.688 1 94.5 133 THR A N 1
ATOM 1031 C CA . THR A 1 133 ? 3.918 -32.938 -33.531 1 94.5 133 THR A CA 1
ATOM 1032 C C . THR A 1 133 ? 3.33 -34.344 -33.594 1 94.5 133 THR A C 1
ATOM 1034 O O . THR A 1 133 ? 4.066 -35.312 -33.75 1 94.5 133 THR A O 1
ATOM 1037 N N . LEU A 1 134 ? 1.991 -34.5 -33.531 1 93.38 134 LEU A N 1
ATOM 1038 C CA . LEU A 1 134 ? 1.337 -35.781 -33.406 1 93.38 134 LEU A CA 1
ATOM 1039 C C . LEU A 1 134 ? 1.61 -36.656 -34.656 1 93.38 134 LEU A C 1
ATOM 1041 O O . LEU A 1 134 ? 1.98 -37.812 -34.531 1 93.38 134 LEU A O 1
ATOM 1045 N N . PRO A 1 135 ? 1.504 -36.031 -35.875 1 93.19 135 PRO A N 1
ATOM 1046 C CA . PRO A 1 135 ? 1.844 -36.844 -37.062 1 93.19 135 PRO A CA 1
ATOM 1047 C C . PRO A 1 135 ? 3.303 -37.281 -37.062 1 93.19 135 PRO A C 1
ATOM 1049 O O . PRO A 1 135 ? 3.613 -38.406 -37.5 1 93.19 135 PRO A O 1
ATOM 1052 N N . LEU A 1 136 ? 4.145 -36.469 -36.594 1 93.38 136 LEU A N 1
ATOM 1053 C CA . LEU A 1 136 ? 5.559 -36.812 -36.5 1 93.38 136 LEU A CA 1
ATOM 1054 C C . LEU A 1 136 ? 5.773 -37.938 -35.469 1 93.38 136 LEU A C 1
ATOM 1056 O O . LEU A 1 136 ? 6.562 -38.844 -35.719 1 93.38 136 LEU A O 1
ATOM 1060 N N . ILE A 1 137 ? 5.117 -37.906 -34.406 1 93.5 137 ILE A N 1
ATOM 1061 C CA . ILE A 1 137 ? 5.184 -38.938 -33.375 1 93.5 137 ILE A CA 1
ATOM 1062 C C . ILE A 1 137 ? 4.699 -40.25 -33.938 1 93.5 137 ILE A C 1
ATOM 1064 O O . ILE A 1 137 ? 5.301 -41.312 -33.688 1 93.5 137 ILE A O 1
ATOM 1068 N N . GLU A 1 138 ? 3.627 -40.219 -34.688 1 93.56 138 GLU A N 1
ATOM 1069 C CA . GLU A 1 138 ? 3.102 -41.406 -35.344 1 93.56 138 GLU A CA 1
ATOM 1070 C C . GLU A 1 138 ? 4.137 -42.031 -36.281 1 93.56 138 GLU A C 1
ATOM 1072 O O . GLU A 1 138 ? 4.309 -43.25 -36.281 1 93.56 138 GLU A O 1
ATOM 1077 N N . ARG A 1 139 ? 4.812 -41.25 -37 1 93.56 139 ARG A N 1
ATOM 1078 C CA . ARG A 1 139 ? 5.824 -41.719 -37.938 1 93.56 139 ARG A CA 1
ATOM 1079 C C . ARG A 1 139 ? 7.016 -42.312 -37.219 1 93.56 139 ARG A C 1
ATOM 1081 O O . ARG A 1 139 ? 7.559 -43.344 -37.625 1 93.56 139 ARG A O 1
ATOM 1088 N N . ILE A 1 140 ? 7.441 -41.75 -36.125 1 91.56 140 ILE A N 1
ATOM 1089 C CA . ILE A 1 140 ? 8.625 -42.156 -35.375 1 91.56 140 ILE A CA 1
ATOM 1090 C C . ILE A 1 140 ? 8.312 -43.438 -34.594 1 91.56 140 ILE A C 1
ATOM 1092 O O . ILE A 1 140 ? 9.109 -44.375 -34.562 1 91.56 140 ILE A O 1
ATOM 1096 N N . GLU A 1 141 ? 7.164 -43.5 -33.906 1 89.44 141 GLU A N 1
ATOM 1097 C CA . GLU A 1 141 ? 6.805 -44.594 -33.031 1 89.44 141 GLU A CA 1
ATOM 1098 C C . GLU A 1 141 ? 6.285 -45.781 -33.844 1 89.44 141 GLU A C 1
ATOM 1100 O O . GLU A 1 141 ? 6.387 -46.938 -33.406 1 89.44 141 GLU A O 1
ATOM 1105 N N . GLY A 1 142 ? 5.68 -45.531 -34.969 1 89.12 142 GLY A N 1
ATOM 1106 C CA . GLY A 1 142 ? 5.188 -46.625 -35.812 1 89.12 142 GLY A CA 1
ATOM 1107 C C . GLY A 1 142 ? 4.086 -47.438 -35.156 1 89.12 142 GLY A C 1
ATOM 1108 O O . GLY A 1 142 ? 3.064 -46.875 -34.75 1 89.12 142 GLY A O 1
ATOM 1109 N N . GLU A 1 143 ? 4.379 -48.719 -34.844 1 84.38 143 GLU A N 1
ATOM 1110 C CA . GLU A 1 143 ? 3.393 -49.656 -34.312 1 84.38 143 GLU A CA 1
ATOM 1111 C C . GLU A 1 143 ? 3.102 -49.375 -32.844 1 84.38 143 GLU A C 1
ATOM 1113 O O . GLU A 1 143 ? 2.061 -49.812 -32.344 1 84.38 143 GLU A O 1
ATOM 1118 N N . ARG A 1 144 ? 3.988 -48.75 -32.281 1 85.75 144 ARG A N 1
ATOM 1119 C CA . ARG A 1 144 ? 3.838 -48.469 -30.844 1 85.75 144 ARG A CA 1
ATOM 1120 C C . ARG A 1 144 ? 2.936 -47.281 -30.609 1 85.75 144 ARG A C 1
ATOM 1122 O O . ARG A 1 144 ? 2.584 -46.969 -29.469 1 85.75 144 ARG A O 1
ATOM 1129 N N . PHE A 1 145 ? 2.602 -46.656 -31.719 1 88.5 145 PHE A N 1
ATOM 1130 C CA . PHE A 1 145 ? 1.787 -45.438 -31.625 1 88.5 145 PHE A CA 1
ATOM 1131 C C . PHE A 1 145 ? 0.361 -45.781 -31.203 1 88.5 145 PHE A C 1
ATOM 1133 O O . PHE A 1 145 ? -0.291 -46.625 -31.828 1 88.5 145 PHE A O 1
ATOM 1140 N N . ASN A 1 146 ? -0.085 -45.25 -30.078 1 90.88 146 ASN A N 1
ATOM 1141 C CA . ASN A 1 146 ? -1.438 -45.406 -29.562 1 90.88 146 ASN A CA 1
ATOM 1142 C C . ASN A 1 146 ? -2.227 -44.094 -29.609 1 90.88 146 ASN A C 1
ATOM 1144 O O . ASN A 1 146 ? -2.076 -43.25 -28.734 1 90.88 146 ASN A O 1
ATOM 1148 N N . LEU A 1 147 ? -3.104 -44.031 -30.562 1 90.75 147 LEU A N 1
ATOM 1149 C CA . LEU A 1 147 ? -3.857 -42.781 -30.797 1 90.75 147 LEU A CA 1
ATOM 1150 C C . LEU A 1 147 ? -4.742 -42.469 -29.594 1 90.75 147 LEU A C 1
ATOM 1152 O O . LEU A 1 147 ? -4.926 -41.281 -29.266 1 90.75 147 LEU A O 1
ATOM 1156 N N . ALA A 1 148 ? -5.289 -43.438 -28.984 1 92.38 148 ALA A N 1
ATOM 1157 C CA . ALA A 1 148 ? -6.172 -43.25 -27.844 1 92.38 148 ALA A CA 1
ATOM 1158 C C . ALA A 1 148 ? -5.441 -42.531 -26.703 1 92.38 148 ALA A C 1
ATOM 1160 O O . ALA A 1 148 ? -5.957 -41.594 -26.125 1 92.38 148 ALA A O 1
ATOM 1161 N N . VAL A 1 149 ? -4.262 -42.938 -26.453 1 92 149 VAL A N 1
ATOM 1162 C CA . VAL A 1 149 ? -3.473 -42.375 -25.359 1 92 149 VAL A CA 1
ATOM 1163 C C . VAL A 1 149 ? -3.082 -40.938 -25.703 1 92 149 VAL A C 1
ATOM 1165 O O . VAL A 1 149 ? -3.178 -40.031 -24.859 1 92 149 VAL A O 1
ATOM 1168 N N . GLU A 1 150 ? -2.748 -40.719 -26.906 1 92.25 150 GLU A N 1
ATOM 1169 C CA . GLU A 1 150 ? -2.344 -39.375 -27.328 1 92.25 150 GLU A CA 1
ATOM 1170 C C . GLU A 1 150 ? -3.508 -38.375 -27.25 1 92.25 150 GLU A C 1
ATOM 1172 O O . GLU A 1 150 ? -3.314 -37.219 -26.922 1 92.25 150 GLU A O 1
ATOM 1177 N N . MET A 1 151 ? -4.633 -38.875 -27.531 1 92.88 151 MET A N 1
ATOM 1178 C CA . MET A 1 151 ? -5.816 -38.031 -27.438 1 92.88 151 MET A CA 1
ATOM 1179 C C . MET A 1 151 ? -6.07 -37.625 -25.984 1 92.88 151 MET A C 1
ATOM 1181 O O . MET A 1 151 ? -6.422 -36.469 -25.719 1 92.88 151 MET A O 1
ATOM 1185 N N . VAL A 1 152 ? -5.891 -38.562 -25.109 1 93.62 152 VAL A N 1
ATOM 1186 C CA . VAL A 1 152 ? -6.086 -38.25 -23.688 1 93.62 152 VAL A CA 1
ATOM 1187 C C . VAL A 1 152 ? -5.102 -37.156 -23.25 1 93.62 152 VAL A C 1
ATOM 1189 O O . VAL A 1 152 ? -5.484 -36.188 -22.609 1 93.62 152 VAL A O 1
ATOM 1192 N N . LEU A 1 153 ? -3.885 -37.312 -23.641 1 93.5 153 LEU A N 1
ATOM 1193 C CA . LEU A 1 153 ? -2.836 -36.375 -23.234 1 93.5 153 LEU A CA 1
ATOM 1194 C C . LEU A 1 153 ? -3.072 -35 -23.844 1 93.5 153 LEU A C 1
ATOM 1196 O O . LEU A 1 153 ? -3.045 -34 -23.141 1 93.5 153 LEU A O 1
ATOM 1200 N N . TRP A 1 154 ? -3.377 -35 -25.094 1 93.62 154 TRP A N 1
ATOM 1201 C CA . TRP A 1 154 ? -3.537 -33.75 -25.781 1 93.62 154 TRP A CA 1
ATOM 1202 C C . TRP A 1 154 ? -4.773 -33 -25.297 1 93.62 154 TRP A C 1
ATOM 1204 O O . TRP A 1 154 ? -4.73 -31.781 -25.078 1 93.62 154 TRP A O 1
ATOM 1214 N N . CYS A 1 155 ? -5.875 -33.688 -25.078 1 93.44 155 CYS A N 1
ATOM 1215 C CA . CYS A 1 155 ? -7.094 -33.062 -24.594 1 93.44 155 CYS A CA 1
ATOM 1216 C C . CYS A 1 155 ? -6.906 -32.5 -23.188 1 93.44 155 CYS A C 1
ATOM 1218 O O . CYS A 1 155 ? -7.367 -31.422 -22.875 1 93.44 155 CYS A O 1
ATOM 1220 N N . SER A 1 156 ? -6.246 -33.25 -22.406 1 90.94 156 SER A N 1
ATOM 1221 C CA . SER A 1 156 ? -5.98 -32.812 -21.031 1 90.94 156 SER A CA 1
ATOM 1222 C C . SER A 1 156 ? -5.094 -31.562 -21.031 1 90.94 156 SER A C 1
ATOM 1224 O O . SER A 1 156 ? -5.41 -30.578 -20.375 1 90.94 156 SER A O 1
ATOM 1226 N N . PHE A 1 157 ? -4.09 -31.688 -21.75 1 91.06 157 PHE A N 1
ATOM 1227 C CA . PHE A 1 157 ? -3.154 -30.578 -21.875 1 91.06 157 PHE A CA 1
ATOM 1228 C C . PHE A 1 157 ? -3.865 -29.328 -22.359 1 91.06 157 PHE A C 1
ATOM 1230 O O . PHE A 1 157 ? -3.65 -28.234 -21.828 1 91.06 157 PHE A O 1
ATOM 1237 N N . SER A 1 158 ? -4.742 -29.453 -23.344 1 92.69 158 SER A N 1
ATOM 1238 C CA . SER A 1 158 ? -5.461 -28.344 -23.953 1 92.69 158 SER A CA 1
ATOM 1239 C C . SER A 1 158 ? -6.457 -27.719 -22.984 1 92.69 158 SER A C 1
ATOM 1241 O O . SER A 1 158 ? -6.758 -26.531 -23.078 1 92.69 158 SER A O 1
ATOM 1243 N N . ALA A 1 159 ? -6.895 -28.453 -22.094 1 91.62 159 ALA A N 1
ATOM 1244 C CA . ALA A 1 159 ? -7.84 -27.953 -21.109 1 91.62 159 ALA A CA 1
ATOM 1245 C C . ALA A 1 159 ? -7.113 -27.25 -19.969 1 91.62 159 ALA A C 1
ATOM 1247 O O . ALA A 1 159 ? -7.586 -26.234 -19.453 1 91.62 159 ALA A O 1
ATOM 1248 N N . PHE A 1 160 ? -5.973 -27.672 -19.688 1 90.88 160 PHE A N 1
ATOM 1249 C CA . PHE A 1 160 ? -5.301 -27.25 -18.469 1 90.88 160 PHE A CA 1
ATOM 1250 C C . PHE A 1 160 ? -4.492 -25.984 -18.719 1 90.88 160 PHE A C 1
ATOM 1252 O O . PHE A 1 160 ? -4.406 -25.109 -17.844 1 90.88 160 PHE A O 1
ATOM 1259 N N . LEU A 1 161 ? -4.012 -25.844 -19.859 1 91.25 161 LEU A N 1
ATOM 1260 C CA . LEU A 1 161 ? -3.111 -24.734 -20.125 1 91.25 161 LEU A CA 1
ATOM 1261 C C . LEU A 1 161 ? -3.854 -23.406 -20.047 1 91.25 161 LEU A C 1
ATOM 1263 O O . LEU A 1 161 ? -3.402 -22.469 -19.375 1 91.25 161 LEU A O 1
ATOM 1267 N N . PRO A 1 162 ? -4.973 -23.297 -20.688 1 89 162 PRO A N 1
ATOM 1268 C CA . PRO A 1 162 ? -5.703 -22.031 -20.547 1 89 162 PRO A CA 1
ATOM 1269 C C . PRO A 1 162 ? -6.145 -21.766 -19.109 1 89 162 PRO A C 1
ATOM 1271 O O . PRO A 1 162 ? -6.203 -20.609 -18.672 1 89 162 PRO A O 1
ATOM 1274 N N . PHE A 1 163 ? -6.414 -22.781 -18.453 1 87.56 163 PHE A N 1
ATOM 1275 C CA . PHE A 1 163 ? -6.824 -22.609 -17.062 1 87.56 163 PHE A CA 1
ATOM 1276 C C . PHE A 1 163 ? -5.699 -22.016 -16.234 1 87.56 163 PHE A C 1
ATOM 1278 O O . PHE A 1 163 ? -5.926 -21.078 -15.469 1 87.56 163 PHE A O 1
ATOM 1285 N N . ILE A 1 164 ? -4.562 -22.5 -16.391 1 86.38 164 ILE A N 1
ATOM 1286 C CA . ILE A 1 164 ? -3.4 -22 -15.664 1 86.38 164 ILE A CA 1
ATOM 1287 C C . ILE A 1 164 ? -3.141 -20.547 -16.047 1 86.38 164 ILE A C 1
ATOM 1289 O O . ILE A 1 164 ? -2.74 -19.734 -15.203 1 86.38 164 ILE A O 1
ATOM 1293 N N . SER A 1 165 ? -3.396 -20.234 -17.266 1 87.5 165 SER A N 1
ATOM 1294 C CA . SER A 1 165 ? -3.189 -18.859 -17.75 1 87.5 165 SER A CA 1
ATOM 1295 C C . SER A 1 165 ? -4.125 -17.891 -17.062 1 87.5 165 SER A C 1
ATOM 1297 O O . SER A 1 165 ? -3.721 -16.766 -16.719 1 87.5 165 SER A O 1
ATOM 1299 N N . VAL A 1 166 ? -5.262 -18.344 -16.844 1 83.81 166 VAL A N 1
ATOM 1300 C CA . VAL A 1 166 ? -6.238 -17.5 -16.172 1 83.81 166 VAL A CA 1
ATOM 1301 C C . VAL A 1 166 ? -5.871 -17.344 -14.695 1 83.81 166 VAL A C 1
ATOM 1303 O O . VAL A 1 166 ? -5.965 -16.25 -14.133 1 83.81 166 VAL A O 1
ATOM 1306 N N . LEU A 1 167 ? -5.434 -18.375 -14.125 1 80.31 167 LEU A N 1
ATOM 1307 C CA . LEU A 1 167 ? -4.988 -18.312 -12.734 1 80.31 167 LEU A CA 1
ATOM 1308 C C . LEU A 1 167 ? -3.785 -17.391 -12.586 1 80.31 167 LEU A C 1
ATOM 1310 O O . LEU A 1 167 ? -3.676 -16.656 -11.602 1 80.31 167 LEU A O 1
ATOM 1314 N N . GLY A 1 168 ? -2.92 -17.516 -13.594 1 78.12 168 GLY A N 1
ATOM 1315 C CA . GLY A 1 168 ? -1.766 -16.625 -13.609 1 78.12 168 GLY A CA 1
ATOM 1316 C C . GLY A 1 168 ? -2.143 -15.156 -13.664 1 78.12 168 GLY A C 1
ATOM 1317 O O . GLY A 1 168 ? -1.401 -14.305 -13.172 1 78.12 168 GLY A O 1
ATOM 1318 N N . GLY A 1 169 ? -3.24 -14.914 -14.227 1 77.06 169 GLY A N 1
ATOM 1319 C CA . GLY A 1 169 ? -3.748 -13.547 -14.289 1 77.06 169 GLY A CA 1
ATOM 1320 C C . GLY A 1 169 ? -4.035 -12.961 -12.922 1 77.06 169 GLY A C 1
ATOM 1321 O O . GLY A 1 169 ? -3.867 -11.758 -12.711 1 77.06 169 GLY A O 1
ATOM 1322 N N . ASN A 1 170 ? -4.312 -13.75 -12.039 1 79.44 170 ASN A N 1
ATOM 1323 C CA . ASN A 1 170 ? -4.535 -13.281 -10.68 1 79.44 170 ASN A CA 1
ATOM 1324 C C . ASN A 1 170 ? -3.246 -12.758 -10.047 1 79.44 170 ASN A C 1
ATOM 1326 O O . ASN A 1 170 ? -3.268 -11.766 -9.312 1 79.44 170 ASN A O 1
ATOM 1330 N N . ILE A 1 171 ? -2.176 -13.398 -10.414 1 81.94 171 ILE A N 1
ATOM 1331 C CA . ILE A 1 171 ? -0.886 -12.969 -9.883 1 81.94 171 ILE A CA 1
ATOM 1332 C C . ILE A 1 171 ? -0.523 -11.602 -10.445 1 81.94 171 ILE A C 1
ATOM 1334 O O . ILE A 1 171 ? -0.065 -10.719 -9.711 1 81.94 171 ILE A O 1
ATOM 1338 N N . SER A 1 172 ? -0.792 -11.492 -11.703 1 80.56 172 SER A N 1
ATOM 1339 C CA . SER A 1 172 ? -0.537 -10.211 -12.359 1 80.56 172 SER A CA 1
ATOM 1340 C C . SER A 1 172 ? -1.365 -9.094 -11.742 1 80.56 172 SER A C 1
ATOM 1342 O O . SER A 1 172 ? -0.866 -7.988 -11.531 1 80.56 172 SER A O 1
ATOM 1344 N N . GLU A 1 173 ? -2.5 -9.445 -11.438 1 83.69 173 GLU A N 1
ATOM 1345 C CA . GLU A 1 173 ? -3.383 -8.469 -10.812 1 83.69 173 GLU A CA 1
ATOM 1346 C C . GLU A 1 173 ? -2.889 -8.086 -9.414 1 83.69 173 GLU A C 1
ATOM 1348 O O . GLU A 1 173 ? -2.93 -6.918 -9.031 1 83.69 173 GLU A O 1
ATOM 1353 N N . LEU A 1 174 ? -2.428 -8.984 -8.703 1 85.5 174 LEU A N 1
ATOM 1354 C CA . LEU A 1 174 ? -1.899 -8.742 -7.367 1 85.5 174 LEU A CA 1
ATOM 1355 C C . LEU A 1 174 ? -0.685 -7.82 -7.418 1 85.5 174 LEU A C 1
ATOM 1357 O O . LEU A 1 174 ? -0.554 -6.906 -6.598 1 85.5 174 LEU A O 1
ATOM 1361 N N . ARG A 1 175 ? 0.099 -8.078 -8.367 1 85.56 175 ARG A N 1
ATOM 1362 C CA . ARG A 1 175 ? 1.276 -7.234 -8.531 1 85.56 175 ARG A CA 1
ATOM 1363 C C . ARG A 1 175 ? 0.879 -5.801 -8.867 1 85.56 175 ARG A C 1
ATOM 1365 O O . ARG A 1 175 ? 1.465 -4.852 -8.344 1 85.56 175 ARG A O 1
ATOM 1372 N N . LYS A 1 176 ? -0.052 -5.699 -9.664 1 85.88 176 LYS A N 1
ATOM 1373 C CA . LYS A 1 176 ? -0.539 -4.375 -10.031 1 85.88 176 LYS A CA 1
ATOM 1374 C C . LYS A 1 176 ? -1.114 -3.643 -8.828 1 85.88 176 LYS A C 1
ATOM 1376 O O . LYS A 1 176 ? -0.831 -2.461 -8.617 1 85.88 176 LYS A O 1
ATOM 1381 N N . LYS A 1 177 ? -1.841 -4.363 -8.062 1 91.44 177 LYS A N 1
ATOM 1382 C CA . LYS A 1 177 ? -2.432 -3.775 -6.863 1 91.44 177 LYS A CA 1
ATOM 1383 C C . LYS A 1 177 ? -1.352 -3.342 -5.875 1 91.44 177 LYS A C 1
ATOM 1385 O O . LYS A 1 177 ? -1.464 -2.285 -5.25 1 91.44 177 LYS A O 1
ATOM 1390 N N . LEU A 1 178 ? -0.332 -4.113 -5.758 1 92.12 178 LEU A N 1
ATOM 1391 C CA . LEU A 1 178 ? 0.763 -3.777 -4.852 1 92.12 178 LEU A CA 1
ATOM 1392 C C . LEU A 1 178 ? 1.483 -2.516 -5.32 1 92.12 178 LEU A C 1
ATOM 1394 O O . LEU A 1 178 ? 1.77 -1.627 -4.516 1 92.12 178 LEU A O 1
ATOM 1398 N N . MET A 1 179 ? 1.707 -2.486 -6.605 1 90.44 179 MET A N 1
ATOM 1399 C CA . MET A 1 179 ? 2.375 -1.312 -7.156 1 90.44 179 MET A CA 1
ATOM 1400 C C . MET A 1 179 ? 1.539 -0.056 -6.941 1 90.44 179 MET A C 1
ATOM 1402 O O . MET A 1 179 ? 2.068 0.991 -6.566 1 90.44 179 MET A O 1
ATOM 1406 N N . SER A 1 180 ? 0.302 -0.164 -7.152 1 92.88 180 SER A N 1
ATOM 1407 C CA . SER A 1 180 ? -0.598 0.968 -6.957 1 92.88 180 SER A CA 1
ATOM 1408 C C . SER A 1 180 ? -0.625 1.406 -5.496 1 92.88 180 SER A C 1
ATOM 1410 O O . SER A 1 180 ? -0.549 2.6 -5.199 1 92.88 180 SER A O 1
ATOM 1412 N N . SER A 1 181 ? -0.712 0.434 -4.656 1 94.06 181 SER A N 1
ATOM 1413 C CA . SER A 1 181 ? -0.745 0.741 -3.23 1 94.06 181 SER A CA 1
ATOM 1414 C C . SER A 1 181 ? 0.546 1.418 -2.781 1 94.06 181 SER A C 1
ATOM 1416 O O . SER A 1 181 ? 0.514 2.373 -2.002 1 94.06 181 SER A O 1
ATOM 1418 N N . ASN A 1 182 ? 1.621 0.991 -3.266 1 93.31 182 ASN A N 1
ATOM 1419 C CA . ASN A 1 182 ? 2.908 1.587 -2.922 1 93.31 182 ASN A CA 1
ATOM 1420 C C . ASN A 1 182 ? 3.021 3.016 -3.443 1 93.31 182 ASN A C 1
ATOM 1422 O O . ASN A 1 182 ? 3.572 3.887 -2.768 1 93.31 182 ASN A O 1
ATOM 1426 N N . ALA A 1 183 ? 2.525 3.195 -4.59 1 91.06 183 ALA A N 1
ATOM 1427 C CA . ALA A 1 183 ? 2.533 4.539 -5.16 1 91.06 183 ALA A CA 1
ATOM 1428 C C . ALA A 1 183 ? 1.682 5.492 -4.328 1 91.06 183 ALA A C 1
ATOM 1430 O O . ALA A 1 183 ? 2.096 6.621 -4.043 1 91.06 183 ALA A O 1
ATOM 1431 N N . GLN A 1 184 ? 0.553 5.02 -3.996 1 92.19 184 GLN A N 1
ATOM 1432 C CA . GLN A 1 184 ? -0.331 5.82 -3.154 1 92.19 184 GLN A CA 1
ATOM 1433 C C . GLN A 1 184 ? 0.317 6.117 -1.806 1 92.19 184 GLN A C 1
ATOM 1435 O O . GLN A 1 184 ? 0.225 7.242 -1.302 1 92.19 184 GLN A O 1
ATOM 1440 N N . LEU A 1 185 ? 0.892 5.125 -1.239 1 92 185 LEU A N 1
ATOM 1441 C CA . LEU A 1 185 ? 1.576 5.285 0.039 1 92 185 LEU A CA 1
ATOM 1442 C C . LEU A 1 185 ? 2.652 6.363 -0.052 1 92 185 LEU A C 1
ATOM 1444 O O . LEU A 1 185 ? 2.744 7.227 0.822 1 92 185 LEU A O 1
ATOM 1448 N N . GLN A 1 186 ? 3.404 6.352 -1.079 1 91.31 186 GLN A N 1
ATOM 1449 C CA . GLN A 1 186 ? 4.461 7.336 -1.271 1 91.31 186 GLN A CA 1
ATOM 1450 C C . GLN A 1 186 ? 3.887 8.742 -1.405 1 91.31 186 GLN A C 1
ATOM 1452 O O . GLN A 1 186 ? 4.43 9.703 -0.851 1 91.31 186 GLN A O 1
ATOM 1457 N N . GLU A 1 187 ? 2.836 8.836 -2.039 1 89.31 187 GLU A N 1
ATOM 1458 C CA . GLU A 1 187 ? 2.172 10.125 -2.238 1 89.31 187 GLU A CA 1
ATOM 1459 C C . GLU A 1 187 ? 1.648 10.68 -0.918 1 89.31 187 GLU A C 1
ATOM 1461 O O . GLU A 1 187 ? 1.854 11.859 -0.612 1 89.31 187 GLU A O 1
ATOM 1466 N N . VAL A 1 188 ? 1.035 9.844 -0.189 1 88.38 188 VAL A N 1
ATOM 1467 C CA . VAL A 1 188 ? 0.453 10.281 1.076 1 88.38 188 VAL A CA 1
ATOM 1468 C C . VAL A 1 188 ? 1.564 10.633 2.062 1 88.38 188 VAL A C 1
ATOM 1470 O O . VAL A 1 188 ? 1.448 11.602 2.816 1 88.38 188 VAL A O 1
ATOM 1473 N N . LEU A 1 189 ? 2.574 9.914 2.031 1 87.81 189 LEU A N 1
ATOM 1474 C CA . LEU A 1 189 ? 3.715 10.219 2.893 1 87.81 189 LEU A CA 1
ATOM 1475 C C . LEU A 1 189 ? 4.301 11.586 2.561 1 87.81 189 LEU A C 1
ATOM 1477 O O . LEU A 1 189 ? 4.68 12.336 3.461 1 87.81 189 LEU A O 1
ATOM 1481 N N . GLN A 1 190 ? 4.32 11.883 1.371 1 84.06 190 GLN A N 1
ATOM 1482 C CA . GLN A 1 190 ? 4.793 13.195 0.952 1 84.06 190 GLN A CA 1
ATOM 1483 C C . GLN A 1 190 ? 3.869 14.305 1.456 1 84.06 190 GLN A C 1
ATOM 1485 O O . GLN A 1 190 ? 4.332 15.352 1.907 1 84.06 190 GLN A O 1
ATOM 1490 N N . GLN A 1 191 ? 2.654 14.086 1.412 1 82 191 GLN A N 1
ATOM 1491 C CA . GLN A 1 191 ? 1.678 15.055 1.91 1 82 191 GLN A CA 1
ATOM 1492 C C . GLN A 1 191 ? 1.82 15.25 3.416 1 82 191 GLN A C 1
ATOM 1494 O O . GLN A 1 191 ? 1.749 16.375 3.906 1 82 191 GLN A O 1
ATOM 1499 N N . VAL A 1 192 ? 1.962 14.164 4.082 1 80.75 192 VAL A N 1
ATOM 1500 C CA . VAL A 1 192 ? 2.152 14.227 5.527 1 80.75 192 VAL A CA 1
ATOM 1501 C C . VAL A 1 192 ? 3.4 15.047 5.844 1 80.75 192 VAL A C 1
ATOM 1503 O O . VAL A 1 192 ? 3.389 15.883 6.754 1 80.75 192 VAL A O 1
ATOM 1506 N N . THR A 1 193 ? 4.363 14.805 5.133 1 78.94 193 THR A N 1
ATOM 1507 C CA . THR A 1 193 ? 5.609 15.531 5.34 1 78.94 193 THR A CA 1
ATOM 1508 C C . THR A 1 193 ? 5.414 17.031 5.094 1 78.94 193 THR A C 1
ATOM 1510 O O . THR A 1 193 ? 5.887 17.859 5.867 1 78.94 193 THR A O 1
ATOM 1513 N N . GLU A 1 194 ? 4.668 17.328 4.141 1 78.56 194 GLU A N 1
ATOM 1514 C CA . GLU A 1 194 ? 4.391 18.719 3.82 1 78.56 194 GLU A CA 1
ATOM 1515 C C . GLU A 1 194 ? 3.545 19.375 4.906 1 78.56 194 GLU A C 1
ATOM 1517 O O . GLU A 1 194 ? 3.846 20.484 5.348 1 78.56 194 GLU A O 1
ATOM 1522 N N . LEU A 1 195 ? 2.59 18.656 5.379 1 76.25 195 LEU A N 1
ATOM 1523 C CA . LEU A 1 195 ? 1.705 19.188 6.41 1 76.25 195 LEU A CA 1
ATOM 1524 C C . LEU A 1 195 ? 2.43 19.281 7.75 1 76.25 195 LEU A C 1
ATOM 1526 O O . LEU A 1 195 ? 2.15 20.188 8.547 1 76.25 195 LEU A O 1
ATOM 1530 N N . ALA A 1 196 ? 3.332 18.422 7.859 1 75.94 196 ALA A N 1
ATOM 1531 C CA . ALA A 1 196 ? 4.031 18.359 9.141 1 75.94 196 ALA A CA 1
ATOM 1532 C C . ALA A 1 196 ? 5.195 19.359 9.172 1 75.94 196 ALA A C 1
ATOM 1534 O O . ALA A 1 196 ? 5.648 19.75 10.25 1 75.94 196 ALA A O 1
ATOM 1535 N N . THR A 1 197 ? 5.559 19.812 8.023 1 84.75 197 THR A N 1
ATOM 1536 C CA . THR A 1 197 ? 6.793 20.578 8.023 1 84.75 197 THR A CA 1
ATOM 1537 C C . THR A 1 197 ? 6.543 22 7.512 1 84.75 197 THR A C 1
ATOM 1539 O O . THR A 1 197 ? 7.324 22.922 7.789 1 84.75 197 THR A O 1
ATOM 1542 N N . HIS A 1 198 ? 5.434 22.219 6.805 1 87.12 198 HIS A N 1
ATOM 1543 C CA . HIS A 1 198 ? 5.238 23.516 6.172 1 87.12 198 HIS A CA 1
ATOM 1544 C C . HIS A 1 198 ? 3.936 24.172 6.637 1 87.12 198 HIS A C 1
ATOM 1546 O O . HIS A 1 198 ? 2.98 23.469 6.984 1 87.12 198 HIS A O 1
ATOM 1552 N N . ASP A 1 199 ? 4.07 25.484 6.66 1 86.31 199 ASP A N 1
ATOM 1553 C CA . ASP A 1 199 ? 2.869 26.281 6.902 1 86.31 199 ASP A CA 1
ATOM 1554 C C . ASP A 1 199 ? 2 26.359 5.648 1 86.31 199 ASP A C 1
ATOM 1556 O O . ASP A 1 199 ? 2.479 26.75 4.578 1 86.31 199 ASP A O 1
ATOM 1560 N N . GLU A 1 200 ? 0.842 26.016 5.777 1 77.06 200 GLU A N 1
ATOM 1561 C CA . GLU A 1 200 ? -0.054 25.875 4.633 1 77.06 200 GLU A CA 1
ATOM 1562 C C . GLU A 1 200 ? -0.307 27.203 3.953 1 77.06 200 GLU A C 1
ATOM 1564 O O . GLU A 1 200 ? -0.476 27.266 2.732 1 77.06 200 GLU A O 1
ATOM 1569 N N . LEU A 1 201 ? -0.353 28.266 4.734 1 82.31 201 LEU A N 1
ATOM 1570 C CA . LEU A 1 201 ? -0.697 29.578 4.191 1 82.31 201 LEU A CA 1
ATOM 1571 C C . LEU A 1 201 ? 0.469 30.156 3.4 1 82.31 201 LEU A C 1
ATOM 1573 O O . LEU A 1 201 ? 0.283 30.656 2.289 1 82.31 201 LEU A O 1
ATOM 1577 N N . THR A 1 202 ? 1.607 30.062 3.914 1 92.25 202 THR A N 1
ATOM 1578 C CA . THR A 1 202 ? 2.729 30.812 3.357 1 92.25 202 THR A CA 1
ATOM 1579 C C . THR A 1 202 ? 3.682 29.891 2.609 1 92.25 202 THR A C 1
ATOM 1581 O O . THR A 1 202 ? 4.504 30.344 1.812 1 92.25 202 THR A O 1
ATOM 1584 N N . GLY A 1 203 ? 3.635 28.594 2.951 1 90.44 203 GLY A N 1
ATOM 1585 C CA . GLY A 1 203 ? 4.512 27.625 2.293 1 90.44 203 GLY A CA 1
ATOM 1586 C C . GLY A 1 203 ? 5.867 27.5 2.961 1 90.44 203 GLY A C 1
ATOM 1587 O O . GLY A 1 203 ? 6.656 26.625 2.613 1 90.44 203 GLY A O 1
ATOM 1588 N N . VAL A 1 204 ? 6.164 28.391 3.889 1 94 204 VAL A N 1
ATOM 1589 C CA . VAL A 1 204 ? 7.418 28.281 4.625 1 94 204 VAL A CA 1
ATOM 1590 C C . VAL A 1 204 ? 7.297 27.203 5.703 1 94 204 VAL A C 1
ATOM 1592 O O . VAL A 1 204 ? 6.246 26.578 5.848 1 94 204 VAL A O 1
ATOM 1595 N N . TYR A 1 205 ? 8.391 26.891 6.332 1 91.69 205 TYR A N 1
ATOM 1596 C CA . TYR A 1 205 ? 8.344 25.875 7.383 1 91.69 205 TYR A CA 1
ATOM 1597 C C . TYR A 1 205 ? 7.387 26.297 8.492 1 91.69 205 TYR A C 1
ATOM 1599 O O . TYR A 1 205 ? 7.086 27.484 8.656 1 91.69 205 TYR A O 1
ATOM 1607 N N . ASN A 1 206 ? 6.887 25.328 9.164 1 87.75 206 ASN A N 1
ATOM 1608 C CA . ASN A 1 206 ? 6.047 25.641 10.312 1 87.75 206 ASN A CA 1
ATOM 1609 C C . ASN A 1 206 ? 6.863 25.719 11.602 1 87.75 206 ASN A C 1
ATOM 1611 O O . ASN A 1 206 ? 8.047 25.375 11.609 1 87.75 206 ASN A O 1
ATOM 1615 N N . ARG A 1 207 ? 6.258 26.234 12.57 1 85.81 207 ARG A N 1
ATOM 1616 C CA . ARG A 1 207 ? 6.902 26.453 13.859 1 85.81 207 ARG A CA 1
ATOM 1617 C C . ARG A 1 207 ? 7.504 25.156 14.398 1 85.81 207 ARG A C 1
ATOM 1619 O O . ARG A 1 207 ? 8.656 25.125 14.828 1 85.81 207 ARG A O 1
ATOM 1626 N N . ARG A 1 208 ? 6.762 24.078 14.328 1 79.12 208 ARG A N 1
ATOM 1627 C CA . ARG A 1 208 ? 7.176 22.797 14.898 1 79.12 208 ARG A CA 1
ATOM 1628 C C . ARG A 1 208 ? 8.469 22.312 14.25 1 79.12 208 ARG A C 1
ATOM 1630 O O . ARG A 1 208 ? 9.398 21.891 14.945 1 79.12 208 ARG A O 1
ATOM 1637 N N . TYR A 1 209 ? 8.43 22.344 12.961 1 85.5 209 TYR A N 1
ATOM 1638 C CA . TYR A 1 209 ? 9.594 21.844 12.234 1 85.5 209 TYR A CA 1
ATOM 1639 C C . TYR A 1 209 ? 10.828 22.672 12.531 1 85.5 209 TYR A C 1
ATOM 1641 O O . TYR A 1 209 ? 11.922 22.141 12.719 1 85.5 209 TYR A O 1
ATOM 1649 N N . LEU A 1 210 ? 10.695 23.969 12.547 1 91.31 210 LEU A N 1
ATOM 1650 C CA . LEU A 1 210 ? 11.836 24.844 12.812 1 91.31 210 LEU A CA 1
ATOM 1651 C C . LEU A 1 210 ? 12.383 24.594 14.219 1 91.31 210 LEU A C 1
ATOM 1653 O O . LEU A 1 210 ? 13.594 24.578 14.422 1 91.31 210 LEU A O 1
ATOM 1657 N N . LEU A 1 211 ? 11.523 24.438 15.156 1 87.81 211 LEU A N 1
ATOM 1658 C CA . LEU A 1 211 ? 11.969 24.203 16.531 1 87.81 211 LEU A CA 1
ATOM 1659 C C . LEU A 1 211 ? 12.719 22.875 16.641 1 87.81 211 LEU A C 1
ATOM 1661 O O . LEU A 1 211 ? 13.688 22.766 17.391 1 87.81 211 LEU A O 1
ATOM 1665 N N . GLU A 1 212 ? 12.281 21.906 15.906 1 86.81 212 GLU A N 1
ATOM 1666 C CA . GLU A 1 212 ? 12.992 20.641 15.859 1 86.81 212 GLU A CA 1
ATOM 1667 C C . GLU A 1 212 ? 14.398 20.812 15.305 1 86.81 212 GLU A C 1
ATOM 1669 O O . GLU A 1 212 ? 15.359 20.25 15.836 1 86.81 212 GLU A O 1
ATOM 1674 N N . MET A 1 213 ? 14.453 21.531 14.258 1 90.06 213 MET A N 1
ATOM 1675 C CA . MET A 1 213 ? 15.75 21.766 13.625 1 90.06 213 MET A CA 1
ATOM 1676 C C . MET A 1 213 ? 16.656 22.578 14.547 1 90.06 213 MET A C 1
ATOM 1678 O O . MET A 1 213 ? 17.859 22.359 14.594 1 90.06 213 MET A O 1
ATOM 1682 N N . LEU A 1 214 ? 16.062 23.531 15.227 1 92.62 214 LEU A N 1
ATOM 1683 C CA . LEU A 1 214 ? 16.812 24.344 16.172 1 92.62 214 LEU A CA 1
ATOM 1684 C C . LEU A 1 214 ? 17.406 23.484 17.281 1 92.62 214 LEU A C 1
ATOM 1686 O O . LEU A 1 214 ? 18.562 23.688 17.688 1 92.62 214 LEU A O 1
ATOM 1690 N N . ASN A 1 215 ? 16.625 22.578 17.781 1 90.12 215 ASN A N 1
ATOM 1691 C CA . ASN A 1 215 ? 17.094 21.672 18.828 1 90.12 215 ASN A CA 1
ATOM 1692 C C . ASN A 1 215 ? 18.234 20.781 18.328 1 90.12 215 ASN A C 1
ATOM 1694 O O . ASN A 1 215 ? 19.188 20.531 19.062 1 90.12 215 ASN A O 1
ATOM 1698 N N . HIS A 1 216 ? 18.125 20.359 17.156 1 87.56 216 HIS A N 1
ATOM 1699 C CA . HIS A 1 216 ? 19.188 19.562 16.531 1 87.56 216 HIS A CA 1
ATOM 1700 C C . HIS A 1 216 ? 20.484 20.359 16.438 1 87.56 216 HIS A C 1
ATOM 1702 O O . HIS A 1 216 ? 21.562 19.828 16.75 1 87.56 216 HIS A O 1
ATOM 1708 N N . GLU A 1 217 ? 20.344 21.578 16 1 89.31 217 GLU A N 1
ATOM 1709 C CA . GLU A 1 217 ? 21.531 22.422 15.836 1 89.31 217 GLU A CA 1
ATOM 1710 C C . GLU A 1 217 ? 22.141 22.781 17.188 1 89.31 217 GLU A C 1
ATOM 1712 O O . GLU A 1 217 ? 23.375 22.891 17.297 1 89.31 217 GLU A O 1
ATOM 1717 N N . LYS A 1 218 ? 21.281 23 18.109 1 91.94 218 LYS A N 1
ATOM 1718 C CA . LYS A 1 218 ? 21.781 23.25 19.469 1 91.94 218 LYS A CA 1
ATOM 1719 C C . LYS A 1 218 ? 22.688 22.109 19.938 1 91.94 218 LYS A C 1
ATOM 1721 O O . LYS A 1 218 ? 23.781 22.359 20.438 1 91.94 218 LYS A O 1
ATOM 1726 N N . ASN A 1 219 ? 22.219 20.938 19.797 1 89.56 219 ASN A N 1
ATOM 1727 C CA . ASN A 1 219 ? 22.984 19.766 20.203 1 89.56 219 ASN A CA 1
ATOM 1728 C C . ASN A 1 219 ? 24.312 19.688 19.469 1 89.56 219 ASN A C 1
ATOM 1730 O O . ASN A 1 219 ? 25.328 19.312 20.062 1 89.56 219 ASN A O 1
ATOM 1734 N N . ARG A 1 220 ? 24.297 20.016 18.266 1 87 220 ARG A N 1
ATOM 1735 C CA . ARG A 1 220 ? 25.516 20.016 17.469 1 87 220 ARG A CA 1
ATOM 1736 C C . ARG A 1 220 ? 26.484 21.094 17.953 1 87 220 ARG A C 1
ATOM 1738 O O . ARG A 1 220 ? 27.688 20.828 18.094 1 87 220 ARG A O 1
ATOM 1745 N N . THR A 1 221 ? 26 22.297 18.156 1 89.56 221 THR A N 1
ATOM 1746 C CA . THR A 1 221 ? 26.812 23.422 18.594 1 89.56 221 THR A CA 1
ATOM 1747 C C . THR A 1 221 ? 27.391 23.172 19.984 1 89.56 221 THR A C 1
ATOM 1749 O O . THR A 1 221 ? 28.547 23.516 20.25 1 89.56 221 THR A O 1
ATOM 1752 N N . ASP A 1 222 ? 26.594 22.609 20.828 1 90.44 222 ASP A N 1
ATOM 1753 C CA . ASP A 1 222 ? 27.047 22.297 22.172 1 90.44 222 ASP A CA 1
ATOM 1754 C C . ASP A 1 222 ? 28.203 21.297 22.156 1 90.44 222 ASP A C 1
ATOM 1756 O O . ASP A 1 222 ? 28.984 21.234 23.109 1 90.44 222 ASP A O 1
ATOM 1760 N N . ARG A 1 223 ? 28.359 20.562 21.062 1 87.5 223 ARG A N 1
ATOM 1761 C CA . ARG A 1 223 ? 29.422 19.578 20.922 1 87.5 223 ARG A CA 1
ATOM 1762 C C . ARG A 1 223 ? 30.609 20.156 20.141 1 87.5 223 ARG A C 1
ATOM 1764 O O . ARG A 1 223 ? 31.5 19.406 19.719 1 87.5 223 ARG A O 1
ATOM 1771 N N . GLY A 1 224 ? 30.578 21.438 19.969 1 84.5 224 GLY A N 1
ATOM 1772 C CA . GLY A 1 224 ? 31.75 22.078 19.375 1 84.5 224 GLY A CA 1
ATOM 1773 C C . GLY A 1 224 ? 31.469 22.656 18 1 84.5 224 GLY A C 1
ATOM 1774 O O . GLY A 1 224 ? 32.406 22.984 17.266 1 84.5 224 GLY A O 1
ATOM 1775 N N . GLY A 1 225 ? 30.359 22.734 17.625 1 81.56 225 GLY A N 1
ATOM 1776 C CA . GLY A 1 225 ? 30.031 23.297 16.328 1 81.56 225 GLY A CA 1
ATOM 1777 C C . GLY A 1 225 ? 30.031 24.812 16.328 1 81.56 225 GLY A C 1
ATOM 1778 O O . GLY A 1 225 ? 30.328 25.438 17.344 1 81.56 225 GLY A O 1
ATOM 1779 N N . ALA A 1 226 ? 29.828 25.375 15.133 1 86 226 ALA A N 1
ATOM 1780 C CA . ALA A 1 226 ? 29.766 26.812 14.953 1 86 226 ALA A CA 1
ATOM 1781 C C . ALA A 1 226 ? 28.5 27.406 15.57 1 86 226 ALA A C 1
ATOM 1783 O O . ALA A 1 226 ? 27.5 26.703 15.734 1 86 226 ALA A O 1
ATOM 1784 N N . GLY A 1 227 ? 28.531 28.625 15.992 1 90.5 227 GLY A N 1
ATOM 1785 C CA . GLY A 1 227 ? 27.375 29.297 16.562 1 90.5 227 GLY A CA 1
ATOM 1786 C C . GLY A 1 227 ? 26.312 29.609 15.539 1 90.5 227 GLY A C 1
ATOM 1787 O O . GLY A 1 227 ? 26.531 29.484 14.328 1 90.5 227 GLY A O 1
ATOM 1788 N N . PHE A 1 228 ? 25.156 29.891 16.062 1 94.94 228 PHE A N 1
ATOM 1789 C CA . PHE A 1 228 ? 24.047 30.25 15.18 1 94.94 228 PHE A CA 1
ATOM 1790 C C . PHE A 1 228 ? 23.234 31.391 15.781 1 94.94 228 PHE A C 1
ATOM 1792 O O . PHE A 1 228 ? 23.453 31.781 16.922 1 94.94 228 PHE A O 1
ATOM 1799 N N . CYS A 1 229 ? 22.375 32 14.953 1 96.69 229 CYS A N 1
ATOM 1800 C CA . CYS A 1 229 ? 21.516 33.125 15.367 1 96.69 229 CYS A CA 1
ATOM 1801 C C . CYS A 1 229 ? 20.062 32.844 15.031 1 96.69 229 CYS A C 1
ATOM 1803 O O . CYS A 1 229 ? 19.766 32 14.156 1 96.69 229 CYS A O 1
ATOM 1805 N N . VAL A 1 230 ? 19.203 33.406 15.828 1 97.5 230 VAL A N 1
ATOM 1806 C CA . VAL A 1 230 ? 17.781 33.375 15.547 1 97.5 230 VAL A CA 1
ATOM 1807 C C . VAL A 1 230 ? 17.234 34.812 15.43 1 97.5 230 VAL A C 1
ATOM 1809 O O . VAL A 1 230 ? 17.672 35.688 16.156 1 97.5 230 VAL A O 1
ATOM 1812 N N . CYS A 1 231 ? 16.328 35 14.453 1 98.06 231 CYS A N 1
ATOM 1813 C CA . CYS A 1 231 ? 15.641 36.281 14.25 1 98.06 231 CYS A CA 1
ATOM 1814 C C . CYS A 1 231 ? 14.125 36.094 14.297 1 98.06 231 CYS A C 1
ATOM 1816 O O . CYS A 1 231 ? 13.586 35.219 13.648 1 98.06 231 CYS A O 1
ATOM 1818 N N . ILE A 1 232 ? 13.531 36.844 15.117 1 97.06 232 ILE A N 1
ATOM 1819 C CA . ILE A 1 232 ? 12.07 36.844 15.109 1 97.06 232 ILE A CA 1
ATOM 1820 C C . ILE A 1 232 ? 11.578 38.094 14.391 1 97.06 232 ILE A C 1
ATOM 1822 O O . ILE A 1 232 ? 11.984 39.219 14.719 1 97.06 232 ILE A O 1
ATOM 1826 N N . LEU A 1 233 ? 10.75 37.875 13.406 1 97.38 233 LEU A N 1
ATOM 1827 C CA . LEU A 1 233 ? 10.195 38.969 12.609 1 97.38 233 LEU A CA 1
ATOM 1828 C C . LEU A 1 233 ? 8.695 39.094 12.859 1 97.38 233 LEU A C 1
ATOM 1830 O O . LEU A 1 233 ? 7.977 38.125 12.953 1 97.38 233 LEU A O 1
ATOM 1834 N N . ASP A 1 234 ? 8.258 40.219 13 1 95.81 234 ASP A N 1
ATOM 1835 C CA . ASP A 1 234 ? 6.844 40.531 13.164 1 95.81 234 ASP A CA 1
ATOM 1836 C C . ASP A 1 234 ? 6.414 41.656 12.203 1 95.81 234 ASP A C 1
ATOM 1838 O O . ASP A 1 234 ? 7.094 42.656 12.078 1 95.81 234 ASP A O 1
ATOM 1842 N N . LEU A 1 235 ? 5.328 41.438 11.547 1 95.44 235 LEU A N 1
ATOM 1843 C CA . LEU A 1 235 ? 4.812 42.438 10.633 1 95.44 235 LEU A CA 1
ATOM 1844 C C . LEU A 1 235 ? 4.16 43.594 11.406 1 95.44 235 LEU A C 1
ATOM 1846 O O . LEU A 1 235 ? 3.24 43.344 12.195 1 95.44 235 LEU A O 1
ATOM 1850 N N . ASP A 1 236 ? 4.605 44.781 11.062 1 94.75 236 ASP A N 1
ATOM 1851 C CA . ASP A 1 236 ? 4.137 45.969 11.789 1 94.75 236 ASP A CA 1
ATOM 1852 C C . ASP A 1 236 ? 2.693 46.312 11.422 1 94.75 236 ASP A C 1
ATOM 1854 O O . ASP A 1 236 ? 2.346 46.375 10.242 1 94.75 236 ASP A O 1
ATOM 1858 N N . TYR A 1 237 ? 1.884 46.469 12.43 1 91.31 237 TYR A N 1
ATOM 1859 C CA . TYR A 1 237 ? 0.504 46.906 12.297 1 91.31 237 TYR A CA 1
ATOM 1860 C C . TYR A 1 237 ? -0.307 45.969 11.438 1 91.31 237 TYR A C 1
ATOM 1862 O O . TYR A 1 237 ? -1.126 46.375 10.625 1 91.31 237 TYR A O 1
ATOM 1870 N N . PHE A 1 238 ? -0.068 44.781 11.602 1 90.62 238 PHE A N 1
ATOM 1871 C CA . PHE A 1 238 ? -0.739 43.781 10.773 1 90.62 238 PHE A CA 1
ATOM 1872 C C . PHE A 1 238 ? -2.227 43.719 11.094 1 90.62 238 PHE A C 1
ATOM 1874 O O . PHE A 1 238 ? -3.055 43.531 10.203 1 90.62 238 PHE A O 1
ATOM 1881 N N . LYS A 1 239 ? -2.5 43.781 12.352 1 81.94 239 LYS A N 1
ATOM 1882 C CA . LYS A 1 239 ? -3.908 43.812 12.734 1 81.94 239 LYS A CA 1
ATOM 1883 C C . LYS A 1 239 ? -4.66 44.938 12.039 1 81.94 239 LYS A C 1
ATOM 1885 O O . LYS A 1 239 ? -5.809 44.75 11.633 1 81.94 239 LYS A O 1
ATOM 1890 N N . ARG A 1 240 ? -4.066 46.031 11.953 1 84.62 240 ARG A N 1
ATOM 1891 C CA . ARG A 1 240 ? -4.676 47.188 11.266 1 84.62 240 ARG A CA 1
ATOM 1892 C C . ARG A 1 240 ? -4.945 46.844 9.805 1 84.62 240 ARG A C 1
ATOM 1894 O O . ARG A 1 240 ? -5.957 47.281 9.242 1 84.62 240 ARG A O 1
ATOM 1901 N N . ILE A 1 241 ? -4.062 46.219 9.211 1 88.81 241 ILE A N 1
ATOM 1902 C CA . ILE A 1 241 ? -4.23 45.812 7.828 1 88.81 241 ILE A CA 1
ATOM 1903 C C . ILE A 1 241 ? -5.441 44.875 7.711 1 88.81 241 ILE A C 1
ATOM 1905 O O . ILE A 1 241 ? -6.281 45.031 6.824 1 88.81 241 ILE A O 1
ATOM 1909 N N . ASN A 1 242 ? -5.547 43.969 8.609 1 82.44 242 ASN A N 1
ATOM 1910 C CA . ASN A 1 242 ? -6.676 43.062 8.609 1 82.44 242 ASN A CA 1
ATOM 1911 C C . ASN A 1 242 ? -8 43.781 8.82 1 82.44 242 ASN A C 1
ATOM 1913 O O . ASN A 1 242 ? -8.992 43.5 8.148 1 82.44 242 ASN A O 1
ATOM 1917 N N . ASP A 1 243 ? -7.926 44.656 9.703 1 75.25 243 ASP A N 1
ATOM 1918 C CA . ASP A 1 243 ? -9.133 45.375 10.062 1 75.25 243 ASP A CA 1
ATOM 1919 C C . ASP A 1 243 ? -9.586 46.281 8.914 1 75.25 243 ASP A C 1
ATOM 1921 O O . ASP A 1 243 ? -10.781 46.469 8.703 1 75.25 243 ASP A O 1
ATOM 1925 N N . THR A 1 244 ? -8.648 46.844 8.242 1 84.25 244 THR A N 1
ATOM 1926 C CA . THR A 1 244 ? -8.938 47.844 7.215 1 84.25 244 THR A CA 1
ATOM 1927 C C . THR A 1 244 ? -9.273 47.188 5.887 1 84.25 244 THR A C 1
ATOM 1929 O O . THR A 1 244 ? -10.195 47.594 5.188 1 84.25 244 THR A O 1
ATOM 1932 N N . TYR A 1 245 ? -8.57 46.125 5.578 1 85.19 245 TYR A N 1
ATOM 1933 C CA . TYR A 1 245 ? -8.688 45.594 4.23 1 85.19 245 TYR A CA 1
ATOM 1934 C C . TYR A 1 245 ? -9.258 44.156 4.254 1 85.19 245 TYR A C 1
ATOM 1936 O O . TYR A 1 245 ? -9.562 43.594 3.203 1 85.19 245 TYR A O 1
ATOM 1944 N N . GLY A 1 246 ? -9.344 43.625 5.371 1 77.88 246 GLY A N 1
ATOM 1945 C CA . GLY A 1 246 ? -9.906 42.312 5.5 1 77.88 246 GLY A CA 1
ATOM 1946 C C . GLY A 1 246 ? -8.859 41.219 5.734 1 77.88 246 GLY A C 1
ATOM 1947 O O . GLY A 1 246 ? -7.703 41.375 5.352 1 77.88 246 GLY A O 1
ATOM 1948 N N . HIS A 1 247 ? -9.281 40.062 6.215 1 76.88 247 HIS A N 1
ATOM 1949 C CA . HIS A 1 247 ? -8.383 38.969 6.566 1 76.88 247 HIS A CA 1
ATOM 1950 C C . HIS A 1 247 ? -7.816 38.281 5.316 1 76.88 247 HIS A C 1
ATOM 1952 O O . HIS A 1 247 ? -6.695 37.781 5.336 1 76.88 247 HIS A O 1
ATOM 1958 N N . SER A 1 248 ? -8.57 38.25 4.309 1 82 248 SER A N 1
ATOM 1959 C CA . SER A 1 248 ? -8.07 37.688 3.064 1 82 248 SER A CA 1
ATOM 1960 C C . SER A 1 248 ? -6.859 38.438 2.547 1 82 248 SER A C 1
ATOM 1962 O O . SER A 1 248 ? -5.898 37.844 2.059 1 82 248 SER A O 1
ATOM 1964 N N . VAL A 1 249 ? -6.996 39.719 2.668 1 86.62 249 VAL A N 1
ATOM 1965 C CA . VAL A 1 249 ? -5.875 40.562 2.264 1 86.62 249 VAL A CA 1
ATOM 1966 C C . VAL A 1 249 ? -4.695 40.344 3.207 1 86.62 249 VAL A C 1
ATOM 1968 O O . VAL A 1 249 ? -3.541 40.344 2.773 1 86.62 249 VAL A O 1
ATOM 1971 N N . GLY A 1 250 ? -5.004 40.156 4.438 1 90.25 250 GLY A N 1
ATOM 1972 C CA . GLY A 1 250 ? -3.963 39.812 5.398 1 90.25 250 GLY A CA 1
ATOM 1973 C C . GLY A 1 250 ? -3.223 38.562 5.055 1 90.25 250 GLY A C 1
ATOM 1974 O O . GLY A 1 250 ? -1.993 38.5 5.133 1 90.25 250 GLY A O 1
ATOM 1975 N N . ASP A 1 251 ? -3.975 37.625 4.605 1 87.81 251 ASP A N 1
ATOM 1976 C CA . ASP A 1 251 ? -3.377 36.375 4.188 1 87.81 251 ASP A CA 1
ATOM 1977 C C . ASP A 1 251 ? -2.438 36.562 3 1 87.81 251 ASP A C 1
ATOM 1979 O O . ASP A 1 251 ? -1.368 35.969 2.939 1 87.81 251 ASP A O 1
ATOM 1983 N N . GLU A 1 252 ? -2.875 37.312 2.146 1 91.81 252 GLU A N 1
ATOM 1984 C CA . GLU A 1 252 ? -2.053 37.594 0.974 1 91.81 252 GLU A CA 1
ATOM 1985 C C . GLU A 1 252 ? -0.774 38.344 1.36 1 91.81 252 GLU A C 1
ATOM 1987 O O . GLU A 1 252 ? 0.28 38.125 0.759 1 91.81 252 GLU A O 1
ATOM 1992 N N . VAL A 1 253 ? -0.918 39.219 2.312 1 94.44 253 VAL A N 1
ATOM 1993 C CA . VAL A 1 253 ? 0.243 39.969 2.801 1 94.44 253 VAL A CA 1
ATOM 1994 C C . VAL A 1 253 ? 1.254 38.969 3.406 1 94.44 253 VAL A C 1
ATOM 1996 O O . VAL A 1 253 ? 2.455 39.094 3.152 1 94.44 253 VAL A O 1
ATOM 1999 N N . LEU A 1 254 ? 0.75 38.062 4.141 1 94.31 254 LEU A N 1
ATOM 2000 C CA . LEU A 1 254 ? 1.619 37.062 4.754 1 94.31 254 LEU A CA 1
ATOM 2001 C C . LEU A 1 254 ? 2.312 36.219 3.691 1 94.31 254 LEU A C 1
ATOM 2003 O O . LEU A 1 254 ? 3.512 35.969 3.791 1 94.31 254 LEU A O 1
ATOM 2007 N N . ARG A 1 255 ? 1.618 35.812 2.65 1 94.75 255 ARG A N 1
ATOM 2008 C CA . ARG A 1 255 ? 2.184 35.031 1.546 1 94.75 255 ARG A CA 1
ATOM 2009 C C . ARG A 1 255 ? 3.275 35.812 0.831 1 94.75 255 ARG A C 1
ATOM 2011 O O . ARG A 1 255 ? 4.355 35.312 0.563 1 94.75 255 ARG A O 1
ATOM 2018 N N . ASN A 1 256 ? 2.947 37.031 0.551 1 94.75 256 ASN A N 1
ATOM 2019 C CA . ASN A 1 256 ? 3.887 37.906 -0.161 1 94.75 256 ASN A CA 1
ATOM 2020 C C . ASN A 1 256 ? 5.141 38.188 0.667 1 94.75 256 ASN A C 1
ATOM 2022 O O . ASN A 1 256 ? 6.242 38.25 0.123 1 94.75 256 ASN A O 1
ATOM 2026 N N . PHE A 1 257 ? 4.906 38.344 1.888 1 95.69 257 PHE A N 1
ATOM 2027 C CA . PHE A 1 257 ? 6.043 38.5 2.781 1 95.69 257 PHE A CA 1
ATOM 2028 C C . PHE A 1 257 ? 6.992 37.312 2.697 1 95.69 257 PHE A C 1
ATOM 2030 O O . PHE A 1 257 ? 8.195 37.5 2.512 1 95.69 257 PHE A O 1
ATOM 2037 N N . ALA A 1 258 ? 6.41 36.188 2.85 1 96 258 ALA A N 1
ATOM 2038 C CA . ALA A 1 258 ? 7.203 34.969 2.781 1 96 258 ALA A CA 1
ATOM 2039 C C . ALA A 1 258 ? 7.926 34.844 1.442 1 96 258 ALA A C 1
ATOM 2041 O O . ALA A 1 258 ? 9.109 34.469 1.396 1 96 258 ALA A O 1
ATOM 2042 N N . HIS A 1 259 ? 7.273 35.188 0.402 1 94.88 259 HIS A N 1
ATOM 2043 C CA . HIS A 1 259 ? 7.828 35.094 -0.945 1 94.88 259 HIS A CA 1
ATOM 2044 C C . HIS A 1 259 ? 8.961 36.094 -1.135 1 94.88 259 HIS A C 1
ATOM 2046 O O . HIS A 1 259 ? 9.875 35.875 -1.926 1 94.88 259 HIS A O 1
ATOM 2052 N N . THR A 1 260 ? 8.875 37.188 -0.48 1 95.06 260 THR A N 1
ATOM 2053 C CA . THR A 1 260 ? 9.883 38.219 -0.581 1 95.06 260 THR A CA 1
ATOM 2054 C C . THR A 1 260 ? 11.141 37.844 0.187 1 95.06 260 THR A C 1
ATOM 2056 O O . THR A 1 260 ? 12.258 38.094 -0.262 1 95.06 260 THR A O 1
ATOM 2059 N N . VAL A 1 261 ? 10.953 37.188 1.274 1 96.38 261 VAL A N 1
ATOM 2060 C CA . VAL A 1 261 ? 12.055 36.938 2.189 1 96.38 261 VAL A CA 1
ATOM 2061 C C . VAL A 1 261 ? 12.781 35.656 1.766 1 96.38 261 VAL A C 1
ATOM 2063 O O . VAL A 1 261 ? 14.016 35.594 1.821 1 96.38 261 VAL A O 1
ATOM 2066 N N . GLN A 1 262 ? 12.148 34.688 1.331 1 95.19 262 GLN A N 1
ATOM 2067 C CA . GLN A 1 262 ? 12.664 33.344 1.107 1 95.19 262 GLN A CA 1
ATOM 2068 C C . GLN A 1 262 ? 13.844 33.344 0.137 1 95.19 262 GLN A C 1
ATOM 2070 O O . GLN A 1 262 ? 14.859 32.719 0.376 1 95.19 262 GLN A O 1
ATOM 2075 N N . PRO A 1 263 ? 13.727 34.156 -0.985 1 94.44 263 PRO A N 1
ATOM 2076 C CA . PRO A 1 263 ? 14.82 34.156 -1.955 1 94.44 263 PRO A CA 1
ATOM 2077 C C . PRO A 1 263 ? 16.094 34.781 -1.412 1 94.44 263 PRO A C 1
ATOM 2079 O O . PRO A 1 263 ? 17.172 34.625 -1.983 1 94.44 263 PRO A O 1
ATOM 2082 N N . LEU A 1 264 ? 16.031 35.469 -0.304 1 95.75 264 LEU A N 1
ATOM 2083 C CA . LEU A 1 264 ? 17.172 36.188 0.248 1 95.75 264 LEU A CA 1
ATOM 2084 C C . LEU A 1 264 ? 17.969 35.281 1.188 1 95.75 264 LEU A C 1
ATOM 2086 O O . LEU A 1 264 ? 19.062 35.656 1.624 1 95.75 264 LEU A O 1
ATOM 2090 N N . LEU A 1 265 ? 17.422 34.094 1.449 1 95.25 265 LEU A N 1
ATOM 2091 C CA . LEU A 1 265 ? 18.016 33.188 2.436 1 95.25 265 LEU A CA 1
ATOM 2092 C C . LEU A 1 265 ? 18.828 32.094 1.754 1 95.25 265 LEU A C 1
ATOM 2094 O O . LEU A 1 265 ? 18.609 31.797 0.584 1 95.25 265 LEU A O 1
ATOM 2098 N N . ARG A 1 266 ? 19.797 31.5 2.529 1 90.44 266 ARG A N 1
ATOM 2099 C CA . ARG A 1 266 ? 20.578 30.359 2.064 1 90.44 266 ARG A CA 1
ATOM 2100 C C . ARG A 1 266 ? 19.781 29.062 2.172 1 90.44 266 ARG A C 1
ATOM 2102 O O . ARG A 1 266 ? 18.75 29.016 2.854 1 90.44 266 ARG A O 1
ATOM 2109 N N . SER A 1 267 ? 20.312 28.125 1.529 1 88.69 267 SER A N 1
ATOM 2110 C CA . SER A 1 267 ? 19.688 26.812 1.562 1 88.69 267 SER A CA 1
ATOM 2111 C C . SER A 1 267 ? 19.766 26.188 2.953 1 88.69 267 SER A C 1
ATOM 2113 O O . SER A 1 267 ? 18.953 25.328 3.305 1 88.69 267 SER A O 1
ATOM 2115 N N . THR A 1 268 ? 20.688 26.578 3.711 1 90 268 THR A N 1
ATOM 2116 C CA . THR A 1 268 ? 20.906 26.016 5.039 1 90 268 THR A CA 1
ATOM 2117 C C . THR A 1 268 ? 20.094 26.766 6.086 1 90 268 THR A C 1
ATOM 2119 O O . THR A 1 268 ? 19.969 26.328 7.23 1 90 268 THR A O 1
ATOM 2122 N N . ASP A 1 269 ? 19.547 27.938 5.68 1 94.44 269 ASP A N 1
ATOM 2123 C CA . ASP A 1 269 ? 18.75 28.734 6.605 1 94.44 269 ASP A CA 1
ATOM 2124 C C . ASP A 1 269 ? 17.328 28.203 6.707 1 94.44 269 ASP A C 1
ATOM 2126 O O . ASP A 1 269 ? 16.828 27.562 5.777 1 94.44 269 ASP A O 1
ATOM 2130 N N . PHE A 1 270 ? 16.734 28.391 7.836 1 95.31 270 PHE A N 1
ATOM 2131 C CA . PHE A 1 270 ? 15.352 27.953 8.047 1 95.31 270 PHE A CA 1
ATOM 2132 C C . PHE A 1 270 ? 14.453 29.156 8.312 1 95.31 270 PHE A C 1
ATOM 2134 O O . PHE A 1 270 ? 14.734 29.969 9.188 1 95.31 270 PHE A O 1
ATOM 2141 N N . PHE A 1 271 ? 13.445 29.328 7.527 1 96.62 271 PHE A N 1
ATOM 2142 C CA . PHE A 1 271 ? 12.453 30.391 7.625 1 96.62 271 PHE A CA 1
ATOM 2143 C C . PHE A 1 271 ? 11.062 29.812 7.848 1 96.62 271 PHE A C 1
ATOM 2145 O O . PHE A 1 271 ? 10.547 29.078 7.012 1 96.62 271 PHE A O 1
ATOM 2152 N N . ALA A 1 272 ? 10.484 30.109 9.031 1 95.81 272 ALA A N 1
ATOM 2153 C CA . ALA A 1 272 ? 9.227 29.469 9.406 1 95.81 272 ALA A CA 1
ATOM 2154 C C . ALA A 1 272 ? 8.219 30.5 9.906 1 95.81 272 ALA A C 1
ATOM 2156 O O . ALA A 1 272 ? 8.602 31.547 10.438 1 95.81 272 ALA A O 1
ATOM 2157 N N . ARG A 1 273 ? 6.949 30.203 9.672 1 93 273 ARG A N 1
ATOM 2158 C CA . ARG A 1 273 ? 5.906 30.984 10.344 1 93 273 ARG A CA 1
ATOM 2159 C C . ARG A 1 273 ? 5.754 30.562 11.797 1 93 273 ARG A C 1
ATOM 2161 O O . ARG A 1 273 ? 5.496 29.391 12.078 1 93 273 ARG A O 1
ATOM 2168 N N . TYR A 1 274 ? 6.004 31.422 12.688 1 87.94 274 TYR A N 1
ATOM 2169 C CA . TYR A 1 274 ? 6.078 31.156 14.117 1 87.94 274 TYR A CA 1
ATOM 2170 C C . TYR A 1 274 ? 4.742 31.438 14.797 1 87.94 274 TYR A C 1
ATOM 2172 O O . TYR A 1 274 ? 4.391 30.781 15.781 1 87.94 274 TYR A O 1
ATOM 2180 N N . GLY A 1 275 ? 4.051 32.344 14.297 1 80.88 275 GLY A N 1
ATOM 2181 C CA . GLY A 1 275 ? 2.738 32.75 14.773 1 80.88 275 GLY A CA 1
ATOM 2182 C C . GLY A 1 275 ? 1.846 33.312 13.672 1 80.88 275 GLY A C 1
ATOM 2183 O O . GLY A 1 275 ? 1.993 32.938 12.508 1 80.88 275 GLY A O 1
ATOM 2184 N N . GLY A 1 276 ? 0.813 34 14.102 1 81.62 276 GLY A N 1
ATOM 2185 C CA . GLY A 1 276 ? -0.076 34.562 13.117 1 81.62 276 GLY A CA 1
ATOM 2186 C C . GLY A 1 276 ? 0.638 35.5 12.141 1 81.62 276 GLY A C 1
ATOM 2187 O O . GLY A 1 276 ? 0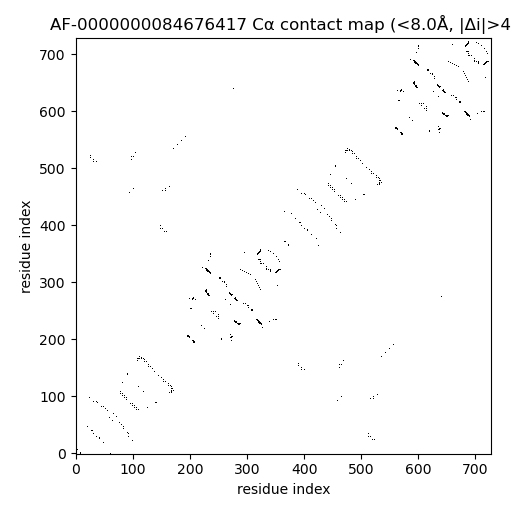.603 35.281 10.93 1 81.62 276 GLY A O 1
ATOM 2188 N N . GLU A 1 277 ? 1.277 36.469 12.703 1 90.75 277 GLU A N 1
ATOM 2189 C CA . GLU A 1 277 ? 2 37.469 11.891 1 90.75 277 GLU A CA 1
ATOM 2190 C C . GLU A 1 277 ? 3.498 37.406 12.18 1 90.75 277 GLU A C 1
ATOM 2192 O O . GLU A 1 277 ? 4.242 38.312 11.773 1 90.75 277 GLU A O 1
ATOM 2197 N N . GLU A 1 278 ? 3.863 36.406 12.883 1 92.88 278 GLU A N 1
ATOM 2198 C CA . GLU A 1 278 ? 5.258 36.281 13.297 1 92.88 278 GLU A CA 1
ATOM 2199 C C . GLU A 1 278 ? 5.984 35.188 12.523 1 92.88 278 GLU A C 1
ATOM 2201 O O . GLU A 1 278 ? 5.398 34.156 12.219 1 92.88 278 GLU A O 1
ATOM 2206 N N . PHE A 1 279 ? 7.223 35.5 12.211 1 96.88 279 PHE A N 1
ATOM 2207 C CA . PHE A 1 279 ? 8.102 34.562 11.531 1 96.88 279 PHE A CA 1
ATOM 2208 C C . PHE A 1 279 ? 9.406 34.406 12.305 1 96.88 279 PHE A C 1
ATOM 2210 O O . PHE A 1 279 ? 9.82 35.281 13.047 1 96.88 279 PHE A O 1
ATOM 2217 N N . LEU A 1 280 ? 9.93 33.25 12.203 1 96.56 280 LEU A N 1
ATOM 2218 C CA . LEU A 1 280 ? 11.203 32.938 12.844 1 96.56 280 LEU A CA 1
ATOM 2219 C C . LEU A 1 280 ? 12.25 32.531 11.812 1 96.56 280 LEU A C 1
ATOM 2221 O O . LEU A 1 280 ? 11.961 31.75 10.914 1 96.56 280 LEU A O 1
ATOM 2225 N N . LEU A 1 281 ? 13.336 33.156 11.906 1 97.38 281 LEU A N 1
ATOM 2226 C CA . LEU A 1 281 ? 14.484 32.844 11.055 1 97.38 281 LEU A CA 1
ATOM 2227 C C . LEU A 1 281 ? 15.609 32.219 11.867 1 97.38 281 LEU A C 1
ATOM 2229 O O . LEU A 1 281 ? 16.062 32.781 12.859 1 97.38 281 LEU A O 1
ATOM 2233 N N . PHE A 1 282 ? 15.969 31.031 11.461 1 96.25 282 PHE A N 1
ATOM 2234 C CA . PHE A 1 282 ? 17.078 30.281 12.047 1 96.25 282 PHE A CA 1
ATOM 2235 C C . PHE A 1 282 ? 18.281 30.266 11.102 1 96.25 282 PHE A C 1
ATOM 2237 O O . PHE A 1 282 ? 18.188 29.734 9.984 1 96.25 282 PHE A O 1
ATOM 2244 N N . LEU A 1 283 ? 19.375 30.844 11.523 1 96.5 283 LEU A N 1
ATOM 2245 C CA . LEU A 1 283 ? 20.578 30.984 10.719 1 96.5 283 LEU A CA 1
ATOM 2246 C C . LEU A 1 283 ? 21.734 30.156 11.305 1 96.5 283 LEU A C 1
ATOM 2248 O O . LEU A 1 283 ? 22.484 30.656 12.141 1 96.5 283 LEU A O 1
ATOM 2252 N N . PRO A 1 284 ? 21.875 28.906 10.766 1 93.94 284 PRO A N 1
ATOM 2253 C CA . PRO A 1 284 ? 22.969 28.078 11.258 1 93.94 284 PRO A CA 1
ATOM 2254 C C . PRO A 1 284 ? 24.344 28.609 10.859 1 93.94 284 PRO A C 1
ATOM 2256 O O . PRO A 1 284 ? 24.484 29.25 9.812 1 93.94 284 PRO A O 1
ATOM 2259 N N . GLN A 1 285 ? 25.266 28.359 11.68 1 92.44 285 GLN A N 1
ATOM 2260 C CA . GLN A 1 285 ? 26.656 28.719 11.414 1 92.44 285 GLN A CA 1
ATOM 2261 C C . GLN A 1 285 ? 26.781 30.188 11 1 92.44 285 GLN A C 1
ATOM 2263 O O . GLN A 1 285 ? 27.375 30.5 9.969 1 92.44 285 GLN A O 1
ATOM 2268 N N . THR A 1 286 ? 26.156 31.016 11.734 1 94.44 286 THR A N 1
ATOM 2269 C CA . THR A 1 286 ? 26.078 32.438 11.414 1 94.44 286 THR A CA 1
ATOM 2270 C C . THR A 1 286 ? 26.422 33.281 12.641 1 94.44 286 THR A C 1
ATOM 2272 O O . THR A 1 286 ? 25.875 33.062 13.719 1 94.44 286 THR A O 1
ATOM 2275 N N . SER A 1 287 ? 27.375 34.219 12.469 1 93.06 287 SER A N 1
ATOM 2276 C CA . SER A 1 287 ? 27.703 35.156 13.531 1 93.06 287 SER A CA 1
ATOM 2277 C C . SER A 1 287 ? 26.656 36.25 13.664 1 93.06 287 SER A C 1
ATOM 2279 O O . SER A 1 287 ? 25.797 36.406 12.797 1 93.06 287 SER A O 1
ATOM 2281 N N . LEU A 1 288 ? 26.734 36.938 14.766 1 94.69 288 LEU A N 1
ATOM 2282 C CA . LEU A 1 288 ? 25.797 38.031 15 1 94.69 288 LEU A CA 1
ATOM 2283 C C . LEU A 1 288 ? 25.891 39.062 13.906 1 94.69 288 LEU A C 1
ATOM 2285 O O . LEU A 1 288 ? 24.875 39.625 13.469 1 94.69 288 LEU A O 1
ATOM 2289 N N . GLU A 1 289 ? 27.078 39.375 13.484 1 94.81 289 GLU A N 1
ATOM 2290 C CA . GLU A 1 289 ? 27.297 40.375 12.422 1 94.81 289 GLU A CA 1
ATOM 2291 C C . GLU A 1 289 ? 26.656 39.906 11.117 1 94.81 289 GLU A C 1
ATOM 2293 O O . GLU A 1 289 ? 26 40.688 10.43 1 94.81 289 GLU A O 1
ATOM 2298 N N . MET A 1 290 ? 26.906 38.719 10.812 1 95.06 290 MET A N 1
ATOM 2299 C CA . MET A 1 290 ? 26.344 38.156 9.578 1 95.06 290 MET A CA 1
ATOM 2300 C C . MET A 1 290 ? 24.812 38.156 9.633 1 95.06 290 MET A C 1
ATOM 2302 O O . MET A 1 290 ? 24.156 38.375 8.617 1 95.06 290 MET A O 1
ATOM 2306 N N . ALA A 1 291 ? 24.281 37.844 10.789 1 96.94 291 ALA A N 1
ATOM 2307 C CA . ALA A 1 291 ? 22.828 37.844 10.969 1 96.94 291 ALA A CA 1
ATOM 2308 C C . ALA A 1 291 ? 22.25 39.25 10.742 1 96.94 291 ALA A C 1
ATOM 2310 O O . ALA A 1 291 ? 21.188 39.375 10.141 1 96.94 291 ALA A O 1
ATOM 2311 N N . GLN A 1 292 ? 22.953 40.219 11.211 1 96.62 292 GLN A N 1
ATOM 2312 C CA . GLN A 1 292 ? 22.531 41.594 11.031 1 96.62 292 GLN A CA 1
ATOM 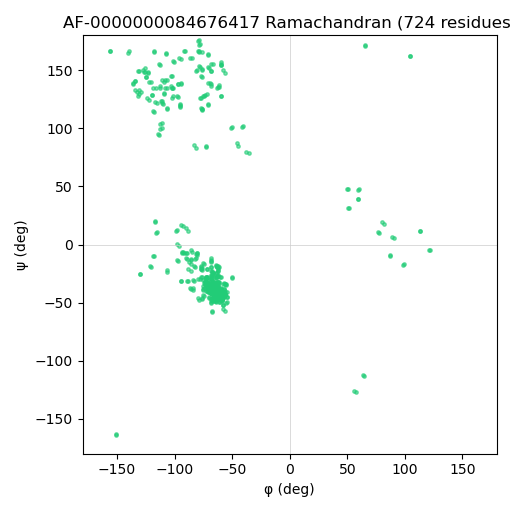2313 C C . GLN A 1 292 ? 22.484 41.969 9.547 1 96.62 292 GLN A C 1
ATOM 2315 O O . GLN A 1 292 ? 21.562 42.656 9.102 1 96.62 292 GLN A O 1
ATOM 2320 N N . HIS A 1 293 ? 23.438 41.531 8.891 1 96.75 293 HIS A N 1
ATOM 2321 C CA . HIS A 1 293 ? 23.469 41.812 7.457 1 96.75 293 HIS A CA 1
ATOM 2322 C C . HIS A 1 293 ? 22.281 41.156 6.746 1 96.75 293 HIS A C 1
ATOM 2324 O O . HIS A 1 293 ? 21.688 41.75 5.848 1 96.75 293 HIS A O 1
ATOM 2330 N N . CYS A 1 294 ? 22.062 39.969 7.125 1 96.75 294 CYS A N 1
ATOM 2331 C CA . CYS A 1 294 ? 20.938 39.25 6.547 1 96.75 294 CYS A CA 1
ATOM 2332 C C . CYS A 1 294 ? 19.625 39.969 6.801 1 96.75 294 CYS A C 1
ATOM 2334 O O . CYS A 1 294 ? 18.828 40.156 5.883 1 96.75 294 CYS A O 1
ATOM 2336 N N . VAL A 1 295 ? 19.406 40.406 7.984 1 97.31 295 VAL A N 1
ATOM 2337 C CA . VAL A 1 295 ? 18.188 41.125 8.383 1 97.31 295 VAL A CA 1
ATOM 2338 C C . VAL A 1 295 ? 18.094 42.438 7.613 1 97.31 295 VAL A C 1
ATOM 2340 O O . VAL A 1 295 ? 17 42.844 7.195 1 97.31 295 VAL A O 1
ATOM 2343 N N . LYS A 1 296 ? 19.188 43.094 7.473 1 96.5 296 LYS A N 1
ATOM 2344 C CA . LYS A 1 296 ? 19.188 44.344 6.723 1 96.5 296 LYS A CA 1
ATOM 2345 C C . LYS A 1 296 ? 18.766 44.125 5.277 1 96.5 296 LYS A C 1
ATOM 2347 O O . LYS A 1 296 ? 18.031 44.938 4.715 1 96.5 296 LYS A O 1
ATOM 2352 N N . ARG A 1 297 ? 19.234 43.094 4.699 1 96.62 297 ARG A N 1
ATOM 2353 C CA . ARG A 1 297 ? 18.812 42.75 3.344 1 96.62 297 ARG A CA 1
ATOM 2354 C C . ARG A 1 297 ? 17.312 42.531 3.27 1 96.62 297 ARG A C 1
ATOM 2356 O O . ARG A 1 297 ? 16.672 42.938 2.291 1 96.62 297 ARG A O 1
ATOM 2363 N N . ILE A 1 298 ? 16.797 41.906 4.27 1 96.44 298 ILE A N 1
ATOM 2364 C CA . ILE A 1 298 ? 15.367 41.656 4.332 1 96.44 298 ILE A CA 1
ATOM 2365 C C . ILE A 1 298 ? 14.602 42.969 4.445 1 96.44 298 ILE A C 1
ATOM 2367 O O . ILE A 1 298 ? 13.609 43.188 3.74 1 96.44 298 ILE A O 1
ATOM 2371 N N . GLN A 1 299 ? 15.031 43.812 5.305 1 95.69 299 GLN A N 1
ATOM 2372 C CA . GLN A 1 299 ? 14.383 45.094 5.488 1 95.69 299 GLN A CA 1
ATOM 2373 C C . GLN A 1 299 ? 14.406 45.906 4.195 1 95.69 299 GLN A C 1
ATOM 2375 O O . GLN A 1 299 ? 13.422 46.562 3.844 1 95.69 299 GLN A O 1
ATOM 2380 N N . ASP A 1 300 ? 15.516 45.875 3.533 1 95.44 300 ASP A N 1
ATOM 2381 C CA . ASP A 1 300 ? 15.648 46.594 2.266 1 95.44 300 ASP A CA 1
ATOM 2382 C C . ASP A 1 300 ? 14.68 46.031 1.222 1 95.44 300 ASP A C 1
ATOM 2384 O O . ASP A 1 300 ? 14.062 46.781 0.479 1 95.44 300 ASP A O 1
ATOM 2388 N N . ALA A 1 301 ? 14.602 44.781 1.162 1 95.44 301 ALA A N 1
ATOM 2389 C CA . ALA A 1 301 ? 13.695 44.125 0.207 1 95.44 301 ALA A CA 1
ATOM 2390 C C . ALA A 1 301 ? 12.242 44.5 0.507 1 95.44 301 ALA A C 1
ATOM 2392 O O . ALA A 1 301 ? 11.445 44.688 -0.412 1 95.44 301 ALA A O 1
ATOM 2393 N N . LEU A 1 302 ? 11.914 44.531 1.733 1 94.25 302 LEU A N 1
ATOM 2394 C CA . LEU A 1 302 ? 10.547 44.844 2.141 1 94.25 302 LEU A CA 1
ATOM 2395 C C . LEU A 1 302 ? 10.211 46.281 1.78 1 94.25 302 LEU A C 1
ATOM 2397 O O . LEU A 1 302 ? 9.07 46.594 1.419 1 94.25 302 LEU A O 1
ATOM 2401 N N . ALA A 1 303 ? 11.188 47.094 1.911 1 91 303 ALA A N 1
ATOM 2402 C CA . ALA A 1 303 ? 10.992 48.531 1.603 1 91 303 ALA A CA 1
ATOM 2403 C C . ALA A 1 303 ? 10.656 48.719 0.126 1 91 303 ALA A C 1
ATOM 2405 O O . ALA A 1 303 ? 9.914 49.625 -0.232 1 91 303 ALA A O 1
ATOM 2406 N N . GLU A 1 304 ? 11.094 47.875 -0.682 1 90.56 304 GLU A N 1
ATOM 2407 C CA . GLU A 1 304 ? 10.898 48 -2.123 1 90.56 304 GLU A CA 1
ATOM 2408 C C . GLU A 1 304 ? 9.711 47.156 -2.592 1 90.56 304 GLU A C 1
ATOM 2410 O O . GLU A 1 304 ? 9.188 47.375 -3.689 1 90.56 304 GLU A O 1
ATOM 2415 N N . ALA A 1 305 ? 9.273 46.312 -1.769 1 90.56 305 ALA A N 1
ATOM 2416 C CA . ALA A 1 305 ? 8.258 45.344 -2.184 1 90.56 305 ALA A CA 1
ATOM 2417 C C . ALA A 1 305 ? 6.883 46 -2.271 1 90.56 305 ALA A C 1
ATOM 2419 O O . ALA A 1 305 ? 6.562 46.875 -1.483 1 90.56 305 ALA A O 1
ATOM 2420 N N . ARG A 1 306 ? 6.121 45.531 -3.281 1 87.62 306 ARG A N 1
ATOM 2421 C CA . ARG A 1 306 ? 4.715 45.906 -3.42 1 87.62 306 ARG A CA 1
ATOM 2422 C C . ARG A 1 306 ? 3.809 44.719 -3.15 1 87.62 306 ARG A C 1
ATOM 2424 O O . ARG A 1 306 ? 4.023 43.625 -3.699 1 87.62 306 ARG A O 1
ATOM 2431 N N . PHE A 1 307 ? 2.936 44.906 -2.221 1 89.25 307 PHE A N 1
ATOM 2432 C CA . PHE A 1 307 ? 2.076 43.812 -1.818 1 89.25 307 PHE A CA 1
ATOM 2433 C C . PHE A 1 307 ? 0.725 43.906 -2.516 1 89.25 307 PHE A C 1
ATOM 2435 O O . PHE A 1 307 ? 0.064 44.938 -2.48 1 89.25 307 PHE A O 1
ATOM 2442 N N . ALA A 1 308 ? 0.417 42.781 -3.131 1 82.56 308 ALA A N 1
ATOM 2443 C CA . ALA A 1 308 ? -0.854 42.719 -3.848 1 82.56 308 ALA A CA 1
ATOM 2444 C C . ALA A 1 308 ? -2.031 42.906 -2.893 1 82.56 308 ALA A C 1
ATOM 2446 O O . ALA A 1 308 ? -2.023 42.375 -1.781 1 82.56 308 ALA A O 1
ATOM 2447 N N . GLY A 1 309 ? -2.984 43.688 -3.254 1 81.31 309 GLY A N 1
ATOM 2448 C CA . GLY A 1 309 ? -4.188 43.875 -2.459 1 81.31 309 GLY A CA 1
ATOM 2449 C C . GLY A 1 309 ? -4.148 45.125 -1.614 1 81.31 309 GLY A C 1
ATOM 2450 O O . GLY A 1 309 ? -5.18 45.594 -1.109 1 81.31 309 GLY A O 1
ATOM 2451 N N . LEU A 1 310 ? -2.953 45.625 -1.442 1 89.38 310 LEU A N 1
ATOM 2452 C CA . LEU A 1 310 ? -2.807 46.875 -0.689 1 89.38 310 LEU A CA 1
ATOM 2453 C C . LEU A 1 310 ? -2.588 48.062 -1.627 1 89.38 310 LEU A C 1
ATOM 2455 O O . LEU A 1 310 ? -1.983 47.906 -2.691 1 89.38 310 LEU A O 1
ATOM 2459 N N . PRO A 1 311 ? -3.164 49.188 -1.181 1 89.12 311 PRO A N 1
ATOM 2460 C CA . PRO A 1 311 ? -2.877 50.406 -1.966 1 89.12 311 PRO A CA 1
ATOM 2461 C C . PRO A 1 311 ? -1.385 50.719 -2.027 1 89.12 311 PRO A C 1
ATOM 2463 O O . PRO A 1 311 ? -0.631 50.344 -1.125 1 89.12 311 PRO A O 1
ATOM 2466 N N . ASP A 1 312 ? -0.98 51.469 -3.057 1 84.62 312 ASP A N 1
ATOM 2467 C CA . ASP A 1 312 ? 0.423 51.781 -3.291 1 84.62 312 ASP A CA 1
ATOM 2468 C C . ASP A 1 312 ? 0.993 52.625 -2.145 1 84.62 312 ASP A C 1
ATOM 2470 O O . ASP A 1 312 ? 2.197 52.594 -1.886 1 84.62 312 ASP A O 1
ATOM 2474 N N . GLU A 1 313 ? 0.114 53.219 -1.4 1 84.88 313 GLU A N 1
ATOM 2475 C CA . GLU A 1 313 ? 0.562 54.094 -0.338 1 84.88 313 GLU A CA 1
ATOM 2476 C C . GLU A 1 313 ? 0.854 53.344 0.947 1 84.88 313 GLU A C 1
ATOM 2478 O O . GLU A 1 313 ? 1.556 53.812 1.829 1 84.88 313 GLU A O 1
ATOM 2483 N N . VAL A 1 314 ? 0.407 52.094 0.965 1 88.06 314 VAL A N 1
ATOM 2484 C CA . VAL A 1 314 ? 0.583 51.312 2.191 1 88.06 314 VAL A CA 1
ATOM 2485 C C . VAL A 1 314 ? 1.857 50.469 2.098 1 88.06 314 VAL A C 1
ATOM 2487 O O . VAL A 1 314 ? 2.021 49.688 1.165 1 88.06 314 VAL A O 1
ATOM 2490 N N . ARG A 1 315 ? 2.801 50.719 2.99 1 89.31 315 ARG A N 1
ATOM 2491 C CA . ARG A 1 315 ? 4.039 49.969 3.062 1 89.31 315 ARG A CA 1
ATOM 2492 C C . ARG A 1 315 ? 3.992 48.938 4.203 1 89.31 315 ARG A C 1
ATOM 2494 O O . ARG A 1 315 ? 3.508 49.25 5.293 1 89.31 315 ARG A O 1
ATOM 2501 N N . VAL A 1 316 ? 4.406 47.812 3.889 1 93.06 316 VAL A N 1
ATOM 2502 C CA . VAL A 1 316 ? 4.504 46.781 4.914 1 93.06 316 VAL A CA 1
ATOM 2503 C C . VAL A 1 316 ? 5.922 46.75 5.477 1 93.06 316 VAL A C 1
ATOM 2505 O O . VAL A 1 316 ? 6.891 46.625 4.723 1 93.06 316 VAL A O 1
ATOM 2508 N N . THR A 1 317 ? 6.07 46.969 6.77 1 94.5 317 THR A N 1
ATOM 2509 C CA . THR A 1 317 ? 7.363 46.906 7.445 1 94.5 317 THR A CA 1
ATOM 2510 C C . THR A 1 317 ? 7.363 45.812 8.508 1 94.5 317 THR A C 1
ATOM 2512 O O . THR A 1 317 ? 6.312 45.25 8.836 1 94.5 317 THR A O 1
ATOM 2515 N N . ALA A 1 318 ? 8.562 45.531 8.93 1 96.56 318 ALA A N 1
ATOM 2516 C CA . ALA A 1 318 ? 8.695 44.5 9.953 1 96.56 318 ALA A CA 1
ATOM 2517 C C . ALA A 1 318 ? 9.648 44.938 11.062 1 96.56 318 ALA A C 1
ATOM 2519 O O . ALA A 1 318 ? 10.625 45.656 10.797 1 96.56 318 ALA A O 1
ATOM 2520 N N . SER A 1 319 ? 9.281 44.594 12.266 1 97.88 319 SER A N 1
ATOM 2521 C CA . SER A 1 319 ? 10.188 44.688 13.406 1 97.88 319 SER A CA 1
ATOM 2522 C C . SER A 1 319 ? 10.891 43.375 13.672 1 97.88 319 SER A C 1
ATOM 2524 O O . SER A 1 319 ? 10.281 42.312 13.562 1 97.88 319 SER A O 1
ATOM 2526 N N . ILE A 1 320 ? 12.172 43.5 13.992 1 97.81 320 ILE A N 1
ATOM 2527 C CA . ILE A 1 320 ? 12.945 42.25 14.047 1 97.81 320 ILE A CA 1
ATOM 2528 C C . ILE A 1 320 ? 13.789 42.25 15.328 1 97.81 320 ILE A C 1
ATOM 2530 O O . ILE A 1 320 ? 14.406 43.25 15.68 1 97.81 320 ILE A O 1
ATOM 2534 N N . GLY A 1 321 ? 13.711 41.125 16 1 97.56 321 GLY A N 1
ATOM 2535 C CA . GLY A 1 321 ? 14.602 40.844 17.109 1 97.56 321 GLY A CA 1
ATOM 2536 C C . GLY A 1 321 ? 15.625 39.75 16.797 1 97.56 321 GLY A C 1
ATOM 2537 O O . GLY A 1 321 ? 15.266 38.688 16.297 1 97.56 321 GLY A O 1
ATOM 2538 N N . VAL A 1 322 ? 16.891 40.062 17.078 1 97.69 322 VAL A N 1
ATOM 2539 C CA . VAL A 1 322 ? 17.969 39.125 16.766 1 97.69 322 VAL A CA 1
ATOM 2540 C C . VAL A 1 322 ? 18.672 38.656 18.047 1 97.69 322 VAL A C 1
ATOM 2542 O O . VAL A 1 322 ? 18.922 39.469 18.938 1 97.69 322 VAL A O 1
ATOM 2545 N N . ALA A 1 323 ? 18.891 37.375 18.109 1 96.56 323 ALA A N 1
ATOM 2546 C CA . ALA A 1 323 ? 19.625 36.812 19.234 1 96.56 323 ALA A CA 1
ATOM 2547 C C . ALA A 1 323 ? 20.641 35.781 18.766 1 96.56 323 ALA A C 1
ATOM 2549 O O . ALA A 1 323 ? 20.359 35 17.859 1 96.56 323 ALA A O 1
ATOM 2550 N N . GLN A 1 324 ? 21.781 35.844 19.375 1 95.38 324 GLN A N 1
ATOM 2551 C CA . GLN A 1 324 ? 22.812 34.812 19.141 1 95.38 324 GLN A CA 1
ATOM 2552 C C . GLN A 1 324 ? 22.781 33.75 20.234 1 95.38 324 GLN A C 1
ATOM 2554 O O . GLN A 1 324 ? 22.625 34.062 21.422 1 95.38 324 GLN A O 1
ATOM 2559 N N . TYR A 1 325 ? 22.922 32.531 19.766 1 94.12 325 TYR A N 1
ATOM 2560 C CA . TYR A 1 325 ? 22.938 31.422 20.703 1 94.12 325 TYR A CA 1
ATOM 2561 C C . TYR A 1 325 ? 24.219 31.438 21.547 1 94.12 325 TYR A C 1
ATOM 2563 O O . TYR A 1 325 ? 25.297 31.719 21.047 1 94.12 325 TYR A O 1
ATOM 2571 N N . TYR A 1 326 ? 24.047 31.156 22.828 1 89.38 326 TYR A N 1
ATOM 2572 C CA . TYR A 1 326 ? 25.188 30.922 23.703 1 89.38 326 TYR A CA 1
ATOM 2573 C C . TYR A 1 326 ? 25.219 29.469 24.188 1 89.38 326 TYR A C 1
ATOM 2575 O O . TYR A 1 326 ? 24.172 28.828 24.312 1 89.38 326 TYR A O 1
ATOM 2583 N N . LEU A 1 327 ? 26.344 29.047 24.516 1 88.06 327 LEU A N 1
ATOM 2584 C CA . LEU A 1 327 ? 26.562 27.656 24.859 1 88.06 327 LEU A CA 1
ATOM 2585 C C . LEU A 1 327 ? 25.703 27.25 26.047 1 88.06 327 LEU A C 1
ATOM 2587 O O . LEU A 1 327 ? 25.656 27.953 27.062 1 88.06 327 LEU A O 1
ATOM 2591 N N . GLN A 1 328 ? 24.906 26.109 25.906 1 86.81 328 GLN A N 1
ATOM 2592 C CA . GLN A 1 328 ? 24.141 25.422 26.922 1 86.81 328 GLN A CA 1
ATOM 2593 C C . GLN A 1 328 ? 22.859 26.172 27.25 1 86.81 328 GLN A C 1
ATOM 2595 O O . GLN A 1 328 ? 22.188 25.875 28.25 1 86.81 328 GLN A O 1
ATOM 2600 N N . GLU A 1 329 ? 22.547 27.156 26.453 1 88.31 329 GLU A N 1
ATOM 2601 C CA . GLU A 1 329 ? 21.25 27.781 26.625 1 88.31 329 GLU A CA 1
ATOM 2602 C C . GLU A 1 329 ? 20.125 26.922 26.047 1 88.31 329 GLU A C 1
ATOM 2604 O O . GLU A 1 329 ? 20.375 26.094 25.156 1 88.31 329 GLU A O 1
ATOM 2609 N N . SER A 1 330 ? 18.953 27.062 26.656 1 88.69 330 SER A N 1
ATOM 2610 C CA . SER A 1 330 ? 17.812 26.344 26.078 1 88.69 330 SER A CA 1
ATOM 2611 C C . SER A 1 330 ? 17.266 27.078 24.859 1 88.69 330 SER A C 1
ATOM 2613 O O . SER A 1 330 ? 17.438 28.297 24.734 1 88.69 330 SER A O 1
ATOM 2615 N N . VAL A 1 331 ? 16.656 26.359 23.984 1 90.06 331 VAL A N 1
ATOM 2616 C CA . VAL A 1 331 ? 16.031 26.938 22.797 1 90.06 331 VAL A CA 1
ATOM 2617 C C . VAL A 1 331 ? 14.953 27.938 23.219 1 90.06 331 VAL A C 1
ATOM 2619 O O . VAL A 1 331 ? 14.836 29.016 22.625 1 90.06 331 VAL A O 1
ATOM 2622 N N . ALA A 1 332 ? 14.203 27.625 24.219 1 84.38 332 ALA A N 1
ATOM 2623 C CA . ALA A 1 332 ? 13.172 28.516 24.734 1 84.38 332 ALA A CA 1
ATOM 2624 C C . ALA A 1 332 ? 13.781 29.812 25.234 1 84.38 332 ALA A C 1
ATOM 2626 O O . ALA A 1 332 ? 13.227 30.891 25.016 1 84.38 332 ALA A O 1
ATOM 2627 N N . GLY A 1 333 ? 14.844 29.641 25.875 1 87.12 333 GLY A N 1
ATOM 2628 C CA . GLY A 1 333 ? 15.539 30.828 26.344 1 87.12 333 GLY A CA 1
ATOM 2629 C C . GLY A 1 333 ? 16.047 31.703 25.219 1 87.12 333 GLY A C 1
ATOM 2630 O O . GLY A 1 333 ? 15.945 32.938 25.297 1 87.12 333 GLY A O 1
ATOM 2631 N N . LEU A 1 334 ? 16.609 31.109 24.25 1 92.19 334 LEU A N 1
ATOM 2632 C CA . LEU A 1 334 ? 17.109 31.812 23.078 1 92.19 334 LEU A CA 1
ATOM 2633 C C . LEU A 1 334 ? 15.992 32.594 22.391 1 92.19 334 LEU A C 1
ATOM 2635 O O . LEU A 1 334 ? 16.156 33.781 22.078 1 92.19 334 LEU A O 1
ATOM 2639 N N . ILE A 1 335 ? 14.891 31.969 22.219 1 91.19 335 ILE A N 1
ATOM 2640 C CA . ILE A 1 335 ? 13.75 32.594 21.547 1 91.19 335 ILE A CA 1
ATOM 2641 C C . ILE A 1 335 ? 13.18 33.719 22.391 1 91.19 335 ILE A C 1
ATOM 2643 O O . ILE A 1 335 ? 12.758 34.75 21.875 1 91.19 335 ILE A O 1
ATOM 2647 N N . GLU A 1 336 ? 13.188 33.531 23.625 1 87.25 336 GLU A N 1
ATOM 2648 C CA . GLU A 1 336 ? 12.727 34.562 24.547 1 87.25 336 GLU A CA 1
ATOM 2649 C C . GLU A 1 336 ? 13.578 35.812 24.438 1 87.25 336 GLU A C 1
ATOM 2651 O O . GLU A 1 336 ? 13.062 36.938 24.469 1 87.25 336 GLU A O 1
ATOM 2656 N N . ARG A 1 337 ? 14.812 35.625 24.375 1 92.19 337 ARG A N 1
ATOM 2657 C CA . ARG A 1 337 ? 15.711 36.75 24.219 1 92.19 337 ARG A CA 1
ATOM 2658 C C . ARG A 1 337 ? 15.445 37.5 22.906 1 92.19 337 ARG A C 1
ATOM 2660 O O . ARG A 1 337 ? 15.422 38.719 22.875 1 92.19 337 ARG A O 1
ATOM 2667 N N . ALA A 1 338 ? 15.289 36.75 21.922 1 94.56 338 ALA A N 1
ATOM 2668 C CA . ALA A 1 338 ? 14.977 37.344 20.625 1 94.56 338 ALA A CA 1
ATOM 2669 C C . ALA A 1 338 ? 13.641 38.094 20.672 1 94.56 338 ALA A C 1
ATOM 2671 O O . ALA A 1 338 ? 13.492 39.156 20.078 1 94.56 338 ALA A O 1
ATOM 2672 N N . ASP A 1 339 ? 12.727 37.531 21.344 1 90.38 339 ASP A N 1
ATOM 2673 C CA . ASP A 1 339 ? 11.398 38.125 21.5 1 90.38 339 ASP A CA 1
ATOM 2674 C C . ASP A 1 339 ? 11.469 39.438 22.266 1 90.38 339 ASP A C 1
ATOM 2676 O O . ASP A 1 339 ? 10.75 40.375 21.938 1 90.38 339 ASP A O 1
ATOM 2680 N N . LYS A 1 340 ? 12.25 39.438 23.281 1 90.06 340 LYS A N 1
ATOM 2681 C CA . LYS A 1 340 ? 12.445 40.656 24.031 1 90.06 340 LYS A CA 1
ATOM 2682 C C . LYS A 1 340 ? 13.062 41.75 23.156 1 90.06 340 LYS A C 1
ATOM 2684 O O . LYS A 1 340 ? 12.688 42.906 23.266 1 90.06 340 LYS A O 1
ATOM 2689 N N . ALA A 1 341 ? 13.977 41.312 22.375 1 95.44 341 ALA A N 1
ATOM 2690 C CA . ALA A 1 341 ? 14.555 42.281 21.422 1 95.44 341 ALA A CA 1
ATOM 2691 C C . ALA A 1 341 ? 13.5 42.781 20.453 1 95.44 341 ALA A C 1
ATOM 2693 O O . ALA A 1 341 ? 13.477 43.969 20.109 1 95.44 341 ALA A O 1
ATOM 2694 N N . LEU A 1 342 ? 12.688 41.938 19.984 1 94.88 342 LEU A N 1
ATOM 2695 C CA . LEU A 1 342 ? 11.586 42.312 19.109 1 94.88 342 LEU A CA 1
ATOM 2696 C C . LEU A 1 342 ? 10.672 43.344 19.797 1 94.88 342 LEU A C 1
ATOM 2698 O O . LEU A 1 342 ? 10.234 44.312 19.172 1 94.88 342 LEU A O 1
ATOM 2702 N N . TYR A 1 343 ? 10.383 43.031 21.031 1 90.44 343 TYR A N 1
ATOM 2703 C CA . TYR A 1 343 ? 9.531 43.938 21.797 1 90.44 343 TYR A CA 1
ATOM 2704 C C . TYR A 1 343 ? 10.133 45.312 21.859 1 90.44 343 TYR A C 1
ATOM 2706 O O . TYR A 1 343 ? 9.414 46.312 21.719 1 90.44 343 TYR A O 1
ATOM 2714 N N . ARG A 1 344 ? 11.383 45.375 22.078 1 94.69 344 ARG A N 1
ATOM 2715 C CA . ARG A 1 344 ? 12.078 46.656 22.078 1 94.69 344 ARG A CA 1
ATOM 2716 C C . ARG A 1 344 ? 11.984 47.344 20.719 1 94.69 344 ARG A C 1
ATOM 2718 O O . ARG A 1 344 ? 11.812 48.562 20.641 1 94.69 344 ARG A O 1
ATOM 2725 N N . ALA A 1 345 ? 12.078 46.625 19.719 1 96.12 345 ALA A N 1
ATOM 2726 C CA . ALA A 1 345 ? 11.969 47.156 18.375 1 96.12 345 ALA A CA 1
ATOM 2727 C C . ALA A 1 345 ? 10.602 47.781 18.141 1 96.12 345 ALA A C 1
ATOM 2729 O O . ALA A 1 345 ? 10.492 48.875 17.547 1 96.12 345 ALA A O 1
ATOM 2730 N N . LYS A 1 346 ? 9.562 47.094 18.578 1 93.44 346 LYS A N 1
ATOM 2731 C CA . LYS A 1 346 ? 8.203 47.625 18.453 1 93.44 346 LYS A CA 1
ATOM 2732 C C . LYS A 1 346 ? 8.016 48.906 19.266 1 93.44 346 LYS A C 1
ATOM 2734 O O . LYS A 1 346 ? 7.383 49.844 18.797 1 93.44 346 LYS A O 1
ATOM 2739 N N . GLN A 1 347 ? 8.609 48.969 20.438 1 92.56 347 GLN A N 1
ATOM 2740 C CA . GLN A 1 347 ? 8.469 50.094 21.344 1 92.56 347 GLN A CA 1
ATOM 2741 C C . GLN A 1 347 ? 9.266 51.312 20.844 1 92.56 347 GLN A C 1
ATOM 2743 O O . GLN A 1 347 ? 8.867 52.469 21.062 1 92.56 347 GLN A O 1
ATOM 2748 N N . ASN A 1 348 ? 10.328 51.031 20.188 1 95.06 348 ASN A N 1
ATOM 2749 C CA . ASN A 1 348 ? 11.234 52.062 19.75 1 95.06 348 ASN A CA 1
ATOM 2750 C C . ASN A 1 348 ? 10.852 52.625 18.375 1 95.06 348 ASN A C 1
ATOM 2752 O O . ASN A 1 348 ? 11.656 53.281 17.719 1 95.06 348 ASN A O 1
ATOM 2756 N N . GLY A 1 349 ? 9.656 52.312 17.844 1 93.75 349 GLY A N 1
ATOM 2757 C CA . GLY A 1 349 ? 9.188 52.969 16.625 1 93.75 349 GLY A CA 1
ATOM 2758 C C . GLY A 1 349 ? 8.891 52 15.508 1 93.75 349 GLY A C 1
ATOM 2759 O O . GLY A 1 349 ? 8.406 52.375 14.445 1 93.75 349 GLY A O 1
ATOM 2760 N N . ARG A 1 350 ? 9.156 50.75 15.703 1 94.62 350 ARG A N 1
ATOM 2761 C CA . ARG A 1 350 ? 8.883 49.719 14.719 1 94.62 350 ARG A CA 1
ATOM 2762 C C . ARG A 1 350 ? 9.742 49.906 13.477 1 94.62 350 ARG A C 1
ATOM 2764 O O . ARG A 1 350 ? 10.547 50.812 13.398 1 94.62 350 ARG A O 1
ATOM 2771 N N . ASP A 1 351 ? 9.766 49 12.578 1 95.62 351 ASP A N 1
ATOM 2772 C CA . ASP A 1 351 ? 10.555 49.031 11.344 1 95.62 351 ASP A CA 1
ATOM 2773 C C . ASP A 1 351 ? 12.039 49.125 11.656 1 95.62 351 ASP A C 1
ATOM 2775 O O . ASP A 1 351 ? 12.727 50.031 11.133 1 95.62 351 ASP A O 1
ATOM 2779 N N . ARG A 1 352 ? 12.398 48.312 12.523 1 96.56 352 ARG A N 1
ATOM 2780 C CA . ARG A 1 352 ? 13.812 48.312 12.891 1 96.56 352 ARG A CA 1
ATOM 2781 C C . ARG A 1 352 ? 14.25 46.969 13.477 1 96.56 352 ARG A C 1
ATOM 2783 O O . ARG A 1 352 ? 13.406 46.125 13.781 1 96.56 352 ARG A O 1
ATOM 2790 N N . MET A 1 353 ? 15.539 46.844 13.562 1 97.25 353 MET A N 1
ATOM 2791 C CA . MET A 1 353 ? 16.141 45.656 14.156 1 97.25 353 MET A CA 1
ATOM 2792 C C . MET A 1 353 ? 16.75 45.969 15.523 1 97.25 353 MET A C 1
ATOM 2794 O O . MET A 1 353 ? 17.328 47.031 15.711 1 97.25 353 MET A O 1
ATOM 2798 N N . GLU A 1 354 ? 16.469 45.094 16.453 1 97.38 354 GLU A N 1
ATOM 2799 C CA . GLU A 1 354 ? 17.094 45.188 17.766 1 97.38 354 GLU A CA 1
ATOM 2800 C C . GLU A 1 354 ? 17.797 43.875 18.125 1 97.38 354 GLU A C 1
ATOM 2802 O O . GLU A 1 354 ? 17.312 42.812 17.797 1 97.38 354 GLU A O 1
ATOM 2807 N N . LEU A 1 355 ? 18.922 43.969 18.812 1 96.38 355 LEU A N 1
ATOM 2808 C CA . LEU A 1 355 ? 19.734 42.812 19.188 1 96.38 355 LEU A CA 1
ATOM 2809 C C . LEU A 1 355 ? 19.516 42.469 20.656 1 96.38 355 LEU A C 1
ATOM 2811 O O . LEU A 1 355 ? 19.406 43.344 21.5 1 96.38 355 LEU A O 1
ATOM 2815 N N . ALA A 1 356 ? 19.375 41.219 20.875 1 94.38 356 ALA A N 1
ATOM 2816 C CA . ALA A 1 356 ? 19.344 40.781 22.266 1 94.38 356 ALA A CA 1
ATOM 2817 C C . ALA A 1 356 ? 20.734 40.906 22.906 1 94.38 356 ALA A C 1
ATOM 2819 O O . ALA A 1 356 ? 21.75 40.625 22.266 1 94.38 356 ALA A O 1
ATOM 2820 N N . PRO A 1 357 ? 20.703 41.375 24.141 1 86.06 357 PRO A N 1
ATOM 2821 C CA . PRO A 1 357 ? 22 41.469 24.812 1 86.06 357 PRO A CA 1
ATOM 2822 C C . PRO A 1 357 ? 22.703 40.125 24.984 1 86.06 357 PRO A C 1
ATOM 2824 O O . PRO A 1 357 ? 22.031 39.094 25.094 1 86.06 357 PRO A O 1
ATOM 2827 N N . PHE A 1 358 ? 23.984 40.094 24.734 1 73.12 358 PHE A N 1
ATOM 2828 C CA . PHE A 1 358 ? 24.797 38.875 24.891 1 73.12 358 PHE A CA 1
ATOM 2829 C C . PHE A 1 358 ? 25.016 38.562 26.359 1 73.12 358 PHE A C 1
ATOM 2831 O O . PHE A 1 358 ? 25.594 39.375 27.094 1 73.12 358 PHE A O 1
ATOM 2838 N N . HIS A 1 359 ? 24.156 37.906 27.078 1 61.38 359 HIS A N 1
ATOM 2839 C CA . HIS A 1 359 ? 24.438 37.594 28.469 1 61.38 359 HIS A CA 1
ATOM 2840 C C . HIS A 1 359 ? 25.328 36.375 28.594 1 61.38 359 HIS A C 1
ATOM 2842 O O . HIS A 1 359 ? 24.953 35.281 28.156 1 61.38 359 HIS A O 1
ATOM 2848 N N . ARG A 1 360 ? 26.594 36.375 28.5 1 51.09 360 ARG A N 1
ATOM 2849 C CA . ARG A 1 360 ? 27.406 35.25 28.891 1 51.09 360 ARG A CA 1
ATOM 2850 C C . ARG A 1 360 ? 27.062 34.781 30.297 1 51.09 360 ARG A C 1
ATOM 2852 O O . ARG A 1 360 ? 27.031 35.594 31.234 1 51.09 360 ARG A O 1
ATOM 2859 N N . PRO A 1 361 ? 26.25 33.688 30.453 1 47.09 361 PRO A N 1
ATOM 2860 C CA . PRO A 1 361 ? 26.234 33.312 31.859 1 47.09 361 PRO A CA 1
ATOM 2861 C C . PRO A 1 361 ? 27.609 33.406 32.5 1 47.09 361 PRO A C 1
ATOM 2863 O O . PRO A 1 361 ? 28.609 33 31.906 1 47.09 361 PRO A O 1
ATOM 2866 N N . ILE A 1 362 ? 27.875 34.438 33.25 1 36.06 362 ILE A N 1
ATOM 2867 C CA . ILE A 1 362 ? 29.062 34.375 34.094 1 36.06 362 ILE A CA 1
ATOM 2868 C C . ILE A 1 362 ? 29.156 33.031 34.812 1 36.06 362 ILE A C 1
ATOM 2870 O O . ILE A 1 362 ? 28.234 32.688 35.562 1 36.06 362 ILE A O 1
ATOM 2874 N N . LEU A 1 363 ? 29.703 32.062 34.156 1 35.59 363 LEU A N 1
ATOM 2875 C CA . LEU A 1 363 ? 30.094 30.984 35.062 1 35.59 363 LEU A CA 1
ATOM 2876 C C . LEU A 1 363 ? 30.578 31.547 36.406 1 35.59 363 LEU A C 1
ATOM 2878 O O . LEU A 1 363 ? 31.578 32.25 36.438 1 35.59 363 LEU A O 1
ATOM 2882 N N . ILE A 1 364 ? 29.656 31.938 37.281 1 28.33 364 ILE A N 1
ATOM 2883 C CA . ILE A 1 364 ? 30.266 31.922 38.594 1 28.33 364 ILE A CA 1
ATOM 2884 C C . ILE A 1 364 ? 30.641 30.5 39 1 28.33 364 ILE A C 1
ATOM 2886 O O . ILE A 1 364 ? 29.844 29.578 38.844 1 28.33 364 ILE A O 1
ATOM 2890 N N . MET B 1 1 ? -26.438 -16.953 0.016 1 56.22 1 MET B N 1
ATOM 2891 C CA . MET B 1 1 ? -25.047 -16.562 0.23 1 56.22 1 MET B CA 1
ATOM 2892 C C . MET B 1 1 ? -24.828 -16.031 1.646 1 56.22 1 MET B C 1
ATOM 2894 O O . MET B 1 1 ? -25.703 -15.359 2.193 1 56.22 1 MET B O 1
ATOM 2898 N N . PRO B 1 2 ? -23.844 -16.516 2.334 1 60.66 2 PRO B N 1
ATOM 2899 C CA . PRO B 1 2 ? -23.672 -16.047 3.711 1 60.66 2 PRO B CA 1
ATOM 2900 C C . PRO B 1 2 ? -23.531 -14.523 3.803 1 60.66 2 PRO B C 1
ATOM 2902 O O . PRO B 1 2 ? -23.031 -13.891 2.869 1 60.66 2 PRO B O 1
ATOM 2905 N N . LYS B 1 3 ? -23.938 -13.938 4.754 1 64.38 3 LYS B N 1
ATOM 2906 C CA . LYS B 1 3 ? -24 -12.5 4.992 1 64.38 3 LYS B CA 1
ATOM 2907 C C . LYS B 1 3 ? -22.625 -11.945 5.332 1 64.38 3 LYS B C 1
ATOM 2909 O O . LYS B 1 3 ? -22.328 -10.773 5.086 1 64.38 3 LYS B O 1
ATOM 2914 N N . ASP B 1 4 ? -21.75 -12.781 5.922 1 68.5 4 ASP B N 1
ATOM 2915 C CA . ASP B 1 4 ? -20.422 -12.352 6.309 1 68.5 4 ASP B CA 1
ATOM 2916 C C . ASP B 1 4 ? -19.5 -12.242 5.094 1 68.5 4 ASP B C 1
ATOM 2918 O O . ASP B 1 4 ? -19.375 -13.188 4.312 1 68.5 4 ASP B O 1
ATOM 2922 N N . PRO B 1 5 ? -19.016 -11.086 4.762 1 69 5 PRO B N 1
ATOM 2923 C CA . PRO B 1 5 ? -18.172 -10.875 3.586 1 69 5 PRO B CA 1
ATOM 2924 C C . PRO B 1 5 ? -17 -11.867 3.51 1 69 5 PRO B C 1
ATOM 2926 O O . PRO B 1 5 ? -16.641 -12.312 2.42 1 69 5 PRO B O 1
ATOM 2929 N N . HIS B 1 6 ? -16.594 -12.305 4.645 1 73.31 6 HIS B N 1
ATOM 2930 C CA . HIS B 1 6 ? -15.516 -13.289 4.648 1 73.31 6 HIS B CA 1
ATOM 2931 C C . HIS B 1 6 ? -16.016 -14.656 4.199 1 73.31 6 HIS B C 1
ATOM 2933 O O . HIS B 1 6 ? -15.305 -15.375 3.486 1 73.31 6 HIS B O 1
ATOM 2939 N N . GLN B 1 7 ? -17.172 -14.906 4.543 1 72.06 7 GLN B N 1
ATOM 2940 C CA . GLN B 1 7 ? -17.781 -16.172 4.152 1 72.06 7 GLN B CA 1
ATOM 2941 C C . GLN B 1 7 ? -18.094 -16.188 2.66 1 72.06 7 GLN B C 1
ATOM 2943 O O . GLN B 1 7 ? -17.953 -17.219 1.998 1 72.06 7 GLN B O 1
ATOM 2948 N N . GLN B 1 8 ? -18.5 -15.031 2.154 1 70.25 8 GLN B N 1
ATOM 2949 C CA . GLN B 1 8 ? -18.766 -14.922 0.723 1 70.25 8 GLN B CA 1
ATOM 2950 C C . GLN B 1 8 ? -17.484 -15.148 -0.088 1 70.25 8 GLN B C 1
ATOM 2952 O O . GLN B 1 8 ? -17.516 -15.805 -1.133 1 70.25 8 GLN B O 1
ATOM 2957 N N . LEU B 1 9 ? -16.438 -14.75 0.451 1 72.19 9 LEU B N 1
ATOM 2958 C CA . LEU B 1 9 ? -15.156 -14.953 -0.216 1 72.19 9 LEU B CA 1
ATOM 2959 C C . LEU B 1 9 ? -14.766 -16.422 -0.201 1 72.19 9 LEU B C 1
ATOM 2961 O O . LEU B 1 9 ? -14.227 -16.938 -1.186 1 72.19 9 LEU B O 1
ATOM 2965 N N . ARG B 1 10 ? -15.172 -17.047 0.849 1 74.25 10 ARG B N 1
ATOM 2966 C CA . ARG B 1 10 ? -14.852 -18.469 0.958 1 74.25 10 ARG B CA 1
ATOM 2967 C C . ARG B 1 10 ? -15.688 -19.297 -0.014 1 74.25 10 ARG B C 1
ATOM 2969 O O . ARG B 1 10 ? -15.18 -20.234 -0.638 1 74.25 10 ARG B O 1
ATOM 2976 N N . VAL B 1 11 ? -16.891 -18.875 -0.176 1 72 11 VAL B N 1
ATOM 2977 C CA . VAL B 1 11 ? -17.781 -19.562 -1.107 1 72 11 VAL B CA 1
ATOM 2978 C C . VAL B 1 11 ? -17.312 -19.312 -2.541 1 72 11 VAL B C 1
ATOM 2980 O O . VAL B 1 11 ? -17.312 -20.234 -3.367 1 72 11 VAL B O 1
ATOM 2983 N N . GLN B 1 12 ? -16.875 -18.188 -2.779 1 72.56 12 GLN B N 1
ATOM 2984 C CA . GLN B 1 12 ? -16.359 -17.875 -4.109 1 72.56 12 GLN B CA 1
ATOM 2985 C C . GLN B 1 12 ? -15.117 -18.688 -4.422 1 72.56 12 GLN B C 1
ATOM 2987 O O . GLN B 1 12 ? -14.977 -19.219 -5.531 1 72.56 12 GLN B O 1
ATOM 2992 N N . ARG B 1 13 ? -14.383 -18.875 -3.41 1 72.06 13 ARG B N 1
ATOM 2993 C CA . ARG B 1 13 ? -13.172 -19.672 -3.58 1 72.06 13 ARG B CA 1
ATOM 2994 C C . ARG B 1 13 ? -13.508 -21.156 -3.766 1 72.06 13 ARG B C 1
ATOM 2996 O O . ARG B 1 13 ? -12.859 -21.844 -4.555 1 72.06 13 ARG B O 1
ATOM 3003 N N . PHE B 1 14 ? -14.547 -21.531 -3.07 1 74.31 14 PHE B N 1
ATOM 3004 C CA . PHE B 1 14 ? -15.016 -22.906 -3.215 1 74.31 14 PHE B CA 1
ATOM 3005 C C . PHE B 1 14 ? -15.539 -23.156 -4.625 1 74.31 14 PHE B C 1
ATOM 3007 O O . PHE B 1 14 ? -15.242 -24.188 -5.23 1 74.31 14 PHE B O 1
ATOM 3014 N N . LEU B 1 15 ? -16.109 -22.109 -5.176 1 72.75 15 LEU B N 1
ATOM 3015 C CA . LEU B 1 15 ? -16.641 -22.25 -6.527 1 72.75 15 LEU B CA 1
ATOM 3016 C C . LEU B 1 15 ? -15.523 -22.328 -7.555 1 72.75 15 LEU B C 1
ATOM 3018 O O . LEU B 1 15 ? -15.633 -23.047 -8.547 1 72.75 15 LEU B O 1
ATOM 3022 N N . MET B 1 16 ? -14.477 -21.781 -7.281 1 73.88 16 MET B N 1
ATOM 3023 C CA . MET B 1 16 ? -13.312 -21.859 -8.156 1 73.88 16 MET B CA 1
ATOM 3024 C C . MET B 1 16 ? -12.688 -23.25 -8.102 1 73.88 16 MET B C 1
ATOM 3026 O O . MET B 1 16 ? -12.172 -23.75 -9.109 1 73.88 16 MET B O 1
ATOM 3030 N N . SER B 1 17 ? -12.883 -23.828 -6.949 1 78.44 17 SER B N 1
ATOM 3031 C CA . SER B 1 17 ? -12.336 -25.172 -6.82 1 78.44 17 SER B CA 1
ATOM 3032 C C . SER B 1 17 ? -13.141 -26.172 -7.633 1 78.44 17 SER B C 1
ATOM 3034 O O . SER B 1 17 ? -12.625 -27.219 -8.023 1 78.44 17 SER B O 1
ATOM 3036 N N . LEU B 1 18 ? -14.367 -25.781 -7.922 1 81.88 18 LEU B N 1
ATOM 3037 C CA . LEU B 1 18 ? -15.219 -26.656 -8.727 1 81.88 18 LEU B CA 1
ATOM 3038 C C . LEU B 1 18 ? -14.703 -26.75 -10.156 1 81.88 18 LEU B C 1
ATOM 3040 O O . LEU B 1 18 ? -14.836 -27.797 -10.797 1 81.88 18 LEU B O 1
ATOM 3044 N N . ALA B 1 19 ? -14.047 -25.75 -10.523 1 80.88 19 ALA B N 1
ATOM 3045 C CA . ALA B 1 19 ? -13.469 -25.75 -11.867 1 80.88 19 ALA B CA 1
ATOM 3046 C C . ALA B 1 19 ? -12.406 -26.844 -12.008 1 80.88 19 ALA B C 1
ATOM 3048 O O . ALA B 1 19 ? -12.258 -27.438 -13.07 1 80.88 19 ALA B O 1
ATOM 3049 N N . MET B 1 20 ? -11.789 -27.203 -11 1 83 20 MET B N 1
ATOM 3050 C CA . MET B 1 20 ? -10.75 -28.234 -11.023 1 83 20 MET B CA 1
ATOM 3051 C C . MET B 1 20 ? -11.352 -29.625 -11.242 1 83 20 MET B C 1
ATOM 3053 O O . MET B 1 20 ? -10.773 -30.453 -11.93 1 83 20 MET B O 1
ATOM 3057 N N . TYR B 1 21 ? -12.508 -29.797 -10.672 1 87 21 TYR B N 1
ATOM 3058 C CA . TYR B 1 21 ? -13.188 -31.078 -10.859 1 87 21 TYR B CA 1
ATOM 3059 C C . TYR B 1 21 ? -13.68 -31.234 -12.297 1 87 21 TYR B C 1
ATOM 3061 O O . TYR B 1 21 ? -13.609 -32.312 -12.867 1 87 21 TYR B O 1
ATOM 3069 N N . VAL B 1 22 ? -14.047 -30.109 -12.781 1 86.31 22 VAL B N 1
ATOM 3070 C CA . VAL B 1 22 ? -14.492 -30.125 -14.172 1 86.31 22 VAL B CA 1
ATOM 3071 C C . VAL B 1 22 ? -13.305 -30.438 -15.078 1 86.31 22 VAL B C 1
ATOM 3073 O O . VAL B 1 22 ? -13.414 -31.234 -16 1 86.31 22 VAL B O 1
ATOM 3076 N N . LEU B 1 23 ? -12.242 -29.891 -14.789 1 87.12 23 LEU B N 1
ATOM 3077 C CA . LEU B 1 23 ? -11.031 -30.125 -15.578 1 87.12 23 LEU B CA 1
ATOM 3078 C C . LEU B 1 23 ? -10.57 -31.578 -15.453 1 87.12 23 LEU B C 1
ATOM 3080 O O . LEU B 1 23 ? -10.109 -32.188 -16.422 1 87.12 23 LEU B O 1
ATOM 3084 N N . ALA B 1 24 ? -10.734 -32.094 -14.266 1 88.06 24 ALA B N 1
ATOM 3085 C CA . ALA B 1 24 ? -10.312 -33.469 -14.023 1 88.06 24 ALA B CA 1
ATOM 3086 C C . ALA B 1 24 ? -11.188 -34.469 -14.781 1 88.06 24 ALA B C 1
ATOM 3088 O O . ALA B 1 24 ? -10.805 -35.625 -14.984 1 88.06 24 ALA B O 1
ATOM 3089 N N . CYS B 1 25 ? -12.312 -34 -15.273 1 90 25 CYS B N 1
ATOM 3090 C CA . CYS B 1 25 ? -13.219 -34.875 -16.031 1 90 25 CYS B CA 1
ATOM 3091 C C . CYS B 1 25 ? -12.695 -35.094 -17.453 1 90 25 CYS B C 1
ATOM 3093 O O . CYS B 1 25 ? -13.062 -36.062 -18.109 1 90 25 CYS B O 1
ATOM 3095 N N . VAL B 1 26 ? -11.883 -34.25 -17.828 1 91.62 26 VAL B N 1
ATOM 3096 C CA . VAL B 1 26 ? -11.453 -34.281 -19.234 1 91.62 26 VAL B CA 1
ATOM 3097 C C . VAL B 1 26 ? -10.625 -35.562 -19.484 1 91.62 26 VAL B C 1
ATOM 3099 O O . VAL B 1 26 ? -10.992 -36.375 -20.312 1 91.62 26 VAL B O 1
ATOM 3102 N N . PRO B 1 27 ? -9.516 -35.75 -18.719 1 91.19 27 PRO B N 1
ATOM 3103 C CA . PRO B 1 27 ? -8.766 -37 -18.984 1 91.19 27 PRO B CA 1
ATOM 3104 C C . PRO B 1 27 ? -9.586 -38.25 -18.719 1 91.19 27 PRO B C 1
ATOM 3106 O O . PRO B 1 27 ? -9.445 -39.25 -19.438 1 91.19 27 PRO B O 1
ATOM 3109 N N . GLN B 1 28 ? -10.453 -38.188 -17.797 1 90.31 28 GLN B N 1
ATOM 3110 C CA . GLN B 1 28 ? -11.281 -39.344 -17.484 1 90.31 28 GLN B CA 1
ATOM 3111 C C . GLN B 1 28 ? -12.289 -39.625 -18.594 1 90.31 28 GLN B C 1
ATOM 3113 O O . GLN B 1 28 ? -12.469 -40.781 -19.016 1 90.31 28 GLN B O 1
ATOM 3118 N N . GLY B 1 29 ? -12.906 -38.594 -19.047 1 93 29 GLY B N 1
ATOM 3119 C CA . GLY B 1 29 ? -13.883 -38.719 -20.109 1 93 29 GLY B CA 1
ATOM 3120 C C . GLY B 1 29 ? -13.289 -39.219 -21.406 1 93 29 GLY B C 1
ATOM 3121 O O . GLY B 1 29 ? -13.852 -40.125 -22.062 1 93 29 GLY B O 1
ATOM 3122 N N . VAL B 1 30 ? -12.195 -38.719 -21.766 1 94.19 30 VAL B N 1
ATOM 3123 C CA . VAL B 1 30 ? -11.539 -39.094 -23 1 94.19 30 VAL B CA 1
ATOM 3124 C C . VAL B 1 30 ? -11.031 -40.531 -22.875 1 94.19 30 VAL B C 1
ATOM 3126 O O . VAL B 1 30 ? -11.094 -41.312 -23.844 1 94.19 30 VAL B O 1
ATOM 3129 N N . SER B 1 31 ? -10.516 -40.938 -21.719 1 93.12 31 SER B N 1
ATOM 3130 C CA . SER B 1 31 ? -10.07 -42.312 -21.484 1 93.12 31 SER B CA 1
ATOM 3131 C C . SER B 1 31 ? -11.234 -43.281 -21.594 1 93.12 31 SER B C 1
ATOM 3133 O O . SER B 1 31 ? -11.07 -44.375 -22.156 1 93.12 31 SER B O 1
ATOM 3135 N N . LEU B 1 32 ? -12.32 -42.875 -21.094 1 92.19 32 LEU B N 1
ATOM 3136 C CA . LEU B 1 32 ? -13.516 -43.719 -21.188 1 92.19 32 LEU B CA 1
ATOM 3137 C C . LEU B 1 32 ? -13.953 -43.875 -22.641 1 92.19 32 LEU B C 1
ATOM 3139 O O . LEU B 1 32 ? -14.25 -44.969 -23.078 1 92.19 32 LEU B O 1
ATOM 3143 N N . TYR B 1 33 ? -14.016 -42.781 -23.297 1 93.94 33 TYR B N 1
ATOM 3144 C CA . TYR B 1 33 ? -14.438 -42.75 -24.688 1 93.94 33 TYR B CA 1
ATOM 3145 C C . TYR B 1 33 ? -13.562 -43.688 -25.531 1 93.94 33 TYR B C 1
ATOM 3147 O O . TYR B 1 33 ? -14.062 -44.375 -26.438 1 93.94 33 TYR B O 1
ATOM 3155 N N . ASN B 1 34 ? -12.266 -43.844 -25.234 1 93.25 34 ASN B N 1
ATOM 3156 C CA . ASN B 1 34 ? -11.32 -44.625 -26.016 1 93.25 34 ASN B CA 1
ATOM 3157 C C . ASN B 1 34 ? -11.133 -46 -25.438 1 93.25 34 ASN B C 1
ATOM 3159 O O . ASN B 1 34 ? -10.25 -46.75 -25.875 1 93.25 34 ASN B O 1
ATOM 3163 N N . GLY B 1 35 ? -11.781 -46.344 -24.391 1 90.75 35 GLY B N 1
ATOM 3164 C CA . GLY B 1 35 ? -11.781 -47.688 -23.828 1 90.75 35 GLY B CA 1
ATOM 3165 C C . GLY B 1 35 ? -10.555 -47.969 -23 1 90.75 35 GLY B C 1
ATOM 3166 O O . GLY B 1 35 ? -10.188 -49.125 -22.812 1 90.75 35 GLY B O 1
ATOM 3167 N N . ILE B 1 36 ? -9.898 -47 -22.578 1 90.19 36 ILE B N 1
ATOM 3168 C CA . ILE B 1 36 ? -8.703 -47.156 -21.766 1 90.19 36 ILE B CA 1
ATOM 3169 C C . ILE B 1 36 ? -9.086 -47.438 -20.328 1 90.19 36 ILE B C 1
ATOM 3171 O O . ILE B 1 36 ? -8.555 -48.375 -19.703 1 90.19 36 ILE B O 1
ATOM 3175 N N . SER B 1 37 ? -9.984 -46.719 -19.828 1 89.62 37 SER B N 1
ATOM 3176 C CA . SER B 1 37 ? -10.453 -46.875 -18.453 1 89.62 37 SER B CA 1
ATOM 3177 C C . SER B 1 37 ? -11.875 -47.406 -18.422 1 89.62 37 SER B C 1
ATOM 3179 O O . SER B 1 37 ? -12.719 -47.031 -19.234 1 89.62 37 SER B O 1
ATOM 3181 N N . PRO B 1 38 ? -12.062 -48.281 -17.438 1 92.19 38 PRO B N 1
ATOM 3182 C CA . PRO B 1 38 ? -13.406 -48.844 -17.328 1 92.19 38 PRO B CA 1
ATOM 3183 C C . PRO B 1 38 ? -14.445 -47.812 -16.891 1 92.19 38 PRO B C 1
ATOM 3185 O O . PRO B 1 38 ? -14.102 -46.844 -16.203 1 92.19 38 PRO B O 1
ATOM 3188 N N . ALA B 1 39 ? -15.711 -48.031 -17.219 1 93.69 39 ALA B N 1
ATOM 3189 C CA . ALA B 1 39 ? -16.812 -47.094 -16.969 1 93.69 39 ALA B CA 1
ATOM 3190 C C . ALA B 1 39 ? -17.062 -46.938 -15.469 1 93.69 39 ALA B C 1
ATOM 3192 O O . ALA B 1 39 ? -17.406 -45.844 -15 1 93.69 39 ALA B O 1
ATOM 3193 N N . TRP B 1 40 ? -16.844 -48 -14.75 1 94.44 40 TRP B N 1
ATOM 3194 C CA . TRP B 1 40 ? -17.141 -47.938 -13.328 1 94.44 40 TRP B CA 1
ATOM 3195 C C . TRP B 1 40 ? -16.172 -47 -12.602 1 94.44 40 TRP B C 1
ATOM 3197 O O . TRP B 1 40 ? -16.516 -46.438 -11.562 1 94.44 40 TRP B O 1
ATOM 3207 N N . VAL B 1 41 ? -15 -46.844 -13.055 1 93.38 41 VAL B N 1
ATOM 3208 C CA . VAL B 1 41 ? -14.016 -45.969 -12.445 1 93.38 41 VAL B CA 1
ATOM 3209 C C . VAL B 1 41 ? -14.484 -44.531 -12.547 1 93.38 41 VAL B C 1
ATOM 3211 O O . VAL B 1 41 ? -14.469 -43.781 -11.555 1 93.38 41 VAL B O 1
ATOM 3214 N N . MET B 1 42 ? -14.945 -44.125 -13.711 1 91.81 42 MET B N 1
ATOM 3215 C CA . MET B 1 42 ? -15.453 -42.75 -13.922 1 91.81 42 MET B CA 1
ATOM 3216 C C . MET B 1 42 ? -16.703 -42.531 -13.078 1 91.81 42 MET B C 1
ATOM 3218 O O . MET B 1 42 ? -16.844 -41.469 -12.477 1 91.81 42 MET B O 1
ATOM 3222 N N . ALA B 1 43 ? -17.531 -43.469 -13.125 1 94.44 43 ALA B N 1
ATOM 3223 C CA . ALA B 1 43 ? -18.766 -43.344 -12.344 1 94.44 43 ALA B CA 1
ATOM 3224 C C . ALA B 1 43 ? -18.453 -43.188 -10.859 1 94.44 43 ALA B C 1
ATOM 3226 O O . ALA B 1 43 ? -19.047 -42.312 -10.195 1 94.44 43 ALA B O 1
ATOM 3227 N N . THR B 1 44 ? -17.578 -43.969 -10.367 1 93.88 44 THR B N 1
ATOM 3228 C CA . THR B 1 44 ? -17.188 -43.875 -8.961 1 93.88 44 THR B CA 1
ATOM 3229 C C . THR B 1 44 ? -16.578 -42.531 -8.664 1 93.88 44 THR B C 1
ATOM 3231 O O . THR B 1 44 ? -16.891 -41.906 -7.648 1 93.88 44 THR B O 1
ATOM 3234 N N . TRP B 1 45 ? -15.719 -42.062 -9.539 1 92.69 45 TRP B N 1
ATOM 3235 C CA . TRP B 1 45 ? -15.086 -40.75 -9.367 1 92.69 45 TRP B CA 1
ATOM 3236 C C . TRP B 1 45 ? -16.141 -39.656 -9.312 1 92.69 45 TRP B C 1
ATOM 3238 O O . TRP B 1 45 ? -16.078 -38.781 -8.453 1 92.69 45 TRP B O 1
ATOM 3248 N N . LEU B 1 46 ? -17.109 -39.688 -10.203 1 93.69 46 LEU B N 1
ATOM 3249 C CA . LEU B 1 46 ? -18.141 -38.656 -10.281 1 93.69 46 LEU B CA 1
ATOM 3250 C C . LEU B 1 46 ? -18.984 -38.625 -9.008 1 93.69 46 LEU B C 1
ATOM 3252 O O . LEU B 1 46 ? -19.281 -37.562 -8.469 1 93.69 46 LEU B O 1
ATOM 3256 N N . VAL B 1 47 ? -19.266 -39.781 -8.57 1 94.62 47 VAL B N 1
ATOM 3257 C CA . VAL B 1 47 ? -20.094 -39.906 -7.371 1 94.62 47 VAL B CA 1
ATOM 3258 C C . VAL B 1 47 ? -19.328 -39.344 -6.168 1 94.62 47 VAL B C 1
ATOM 3260 O O . VAL B 1 47 ? -19.859 -38.562 -5.398 1 94.62 47 VAL B O 1
ATOM 3263 N N . ILE B 1 48 ? -18.109 -39.719 -6.051 1 93.62 48 ILE B N 1
ATOM 3264 C CA . ILE B 1 48 ? -17.297 -39.281 -4.922 1 93.62 48 ILE B CA 1
ATOM 3265 C C . ILE B 1 48 ? -17.062 -37.75 -5.016 1 93.62 48 ILE B C 1
ATOM 3267 O O . ILE B 1 48 ? -17.078 -37.062 -4.004 1 93.62 48 ILE B O 1
ATOM 3271 N N . ALA B 1 49 ? -16.875 -37.281 -6.215 1 92.88 49 ALA B N 1
ATOM 3272 C CA . ALA B 1 49 ? -16.656 -35.844 -6.426 1 92.88 49 ALA B CA 1
ATOM 3273 C C . ALA B 1 49 ? -17.891 -35.062 -5.996 1 92.88 49 ALA B C 1
ATOM 3275 O O . ALA B 1 49 ? -17.766 -34.031 -5.305 1 92.88 49 ALA B O 1
ATOM 3276 N N . VAL B 1 50 ? -19.016 -35.5 -6.383 1 92.88 50 VAL B N 1
ATOM 3277 C CA . VAL B 1 50 ? -20.266 -34.781 -6.047 1 92.88 50 VAL B CA 1
ATOM 3278 C C . VAL B 1 50 ? -20.5 -34.844 -4.543 1 92.88 50 VAL B C 1
ATOM 3280 O O . VAL B 1 50 ? -20.828 -33.844 -3.916 1 92.88 50 VAL B O 1
ATOM 3283 N N . LEU B 1 51 ? -20.266 -36.031 -3.969 1 93.94 51 LEU B N 1
ATOM 3284 C CA . LEU B 1 51 ? -20.469 -36.188 -2.535 1 93.94 51 LEU B CA 1
ATOM 3285 C C . LEU B 1 51 ? -19.5 -35.344 -1.737 1 93.94 51 LEU B C 1
ATOM 3287 O O . LEU B 1 51 ? -19.891 -34.719 -0.745 1 93.94 51 LEU B O 1
ATOM 3291 N N . THR B 1 52 ? -18.312 -35.375 -2.146 1 91.38 52 THR B N 1
ATOM 3292 C CA . THR B 1 52 ? -17.281 -34.594 -1.461 1 91.38 52 THR B CA 1
ATOM 3293 C C . THR B 1 52 ? -17.609 -33.094 -1.536 1 91.38 52 THR B C 1
ATOM 3295 O O . THR B 1 52 ? -17.547 -32.406 -0.524 1 91.38 52 THR B O 1
ATOM 3298 N N . ASN B 1 53 ? -17.969 -32.594 -2.723 1 90.25 53 ASN B N 1
ATOM 3299 C CA . ASN B 1 53 ? -18.25 -31.172 -2.887 1 90.25 53 ASN B CA 1
ATOM 3300 C C . ASN B 1 53 ? -19.547 -30.766 -2.178 1 90.25 53 ASN B C 1
ATOM 3302 O O . ASN B 1 53 ? -19.656 -29.656 -1.656 1 90.25 53 ASN B O 1
ATOM 3306 N N . LEU B 1 54 ? -20.438 -31.641 -2.24 1 90.06 54 LEU B N 1
ATOM 3307 C CA . LEU B 1 54 ? -21.672 -31.391 -1.481 1 90.06 54 LEU B CA 1
ATOM 3308 C C . LEU B 1 54 ? -21.375 -31.328 0.013 1 90.06 54 LEU B C 1
ATOM 3310 O O . LEU B 1 54 ? -21.953 -30.516 0.729 1 90.06 54 LEU B O 1
ATOM 3314 N N . GLY B 1 55 ? -20.516 -32.188 0.456 1 89.88 55 GLY B N 1
ATOM 3315 C CA . GLY B 1 55 ? -20.094 -32.156 1.847 1 89.88 55 GLY B CA 1
ATOM 3316 C C . GLY B 1 55 ? -19.469 -30.828 2.244 1 89.88 55 GLY B C 1
ATOM 3317 O O . GLY B 1 55 ? -19.844 -30.234 3.26 1 89.88 55 GLY B O 1
ATOM 3318 N N . PHE B 1 56 ? -18.594 -30.375 1.446 1 87.94 56 PHE B N 1
ATOM 3319 C CA . PHE B 1 56 ? -17.953 -29.094 1.727 1 87.94 56 PHE B CA 1
ATOM 3320 C C . PHE B 1 56 ? -18.953 -27.953 1.646 1 87.94 56 PHE B C 1
ATOM 3322 O O . PHE B 1 56 ? -18.906 -27.031 2.461 1 87.94 56 PHE B O 1
ATOM 3329 N N . PHE B 1 57 ? -19.797 -28 0.635 1 86.12 57 PHE B N 1
ATOM 3330 C CA . PHE B 1 57 ? -20.812 -26.984 0.466 1 86.12 57 PHE B CA 1
ATOM 3331 C C . PHE B 1 57 ? -21.703 -26.891 1.706 1 86.12 57 PHE B C 1
ATOM 3333 O O . PHE B 1 57 ? -22 -25.797 2.178 1 86.12 57 PHE B O 1
ATOM 3340 N N . LEU B 1 58 ? -22.047 -28 2.256 1 86.44 58 LEU B N 1
ATOM 3341 C CA . LEU B 1 58 ? -22.906 -28.031 3.443 1 86.44 58 LEU B CA 1
ATOM 3342 C C . LEU B 1 58 ? -22.156 -27.469 4.652 1 86.44 58 LEU B C 1
ATOM 3344 O O . LEU B 1 58 ? -22.75 -26.781 5.488 1 86.44 58 LEU B O 1
ATOM 3348 N N . LEU B 1 59 ? -20.938 -27.766 4.723 1 85.75 59 LEU B N 1
ATOM 3349 C CA . LEU B 1 59 ? -20.125 -27.25 5.828 1 85.75 59 LEU B CA 1
ATOM 3350 C C . LEU B 1 59 ? -20.062 -25.719 5.781 1 85.75 59 LEU B C 1
ATOM 3352 O O . LEU B 1 59 ? -20.141 -25.062 6.82 1 85.75 59 LEU B O 1
ATOM 3356 N N . PHE B 1 60 ? -19.984 -25.156 4.57 1 83.56 60 PHE B N 1
ATOM 3357 C CA . PHE B 1 60 ? -19.906 -23.703 4.414 1 83.56 60 PHE B CA 1
ATOM 3358 C C . PHE B 1 60 ? -21.266 -23.062 4.652 1 83.56 60 PHE B C 1
ATOM 3360 O O . PHE B 1 60 ? -21.344 -21.984 5.262 1 83.56 60 PHE B O 1
ATOM 3367 N N . HIS B 1 61 ? -22.25 -23.734 4.184 1 82.06 61 HIS B N 1
ATOM 3368 C CA . HIS B 1 61 ? -23.594 -23.188 4.277 1 82.06 61 HIS B CA 1
ATOM 3369 C C . HIS B 1 61 ? -24.094 -23.203 5.719 1 82.06 61 HIS B C 1
ATOM 3371 O O . HIS B 1 61 ? -24.812 -22.281 6.141 1 82.06 61 HIS B O 1
ATOM 3377 N N . THR B 1 62 ? -23.719 -24.125 6.457 1 82.62 62 THR B N 1
ATOM 3378 C CA . THR B 1 62 ? -24.172 -24.25 7.84 1 82.62 62 THR B CA 1
ATOM 3379 C C . THR B 1 62 ? -23.25 -23.453 8.773 1 82.62 62 THR B C 1
ATOM 3381 O O . THR B 1 62 ? -23.625 -23.188 9.922 1 82.62 62 THR B O 1
ATOM 3384 N N . GLY B 1 63 ? -22.078 -23.234 8.234 1 79.94 63 GLY B N 1
ATOM 3385 C CA . GLY B 1 63 ? -21.141 -22.469 9.047 1 79.94 63 GLY B CA 1
ATOM 3386 C C . GLY B 1 63 ? -20.297 -23.359 9.953 1 79.94 63 GLY B C 1
ATOM 3387 O O . GLY B 1 63 ? -19.609 -22.859 10.844 1 79.94 63 GLY B O 1
ATOM 3388 N N . LEU B 1 64 ? -20.359 -24.547 9.852 1 79.56 64 LEU B N 1
ATOM 3389 C CA . LEU B 1 64 ? -19.578 -25.469 10.672 1 79.56 64 LEU B CA 1
ATOM 3390 C C . LEU B 1 64 ? -18.094 -25.297 10.391 1 79.56 64 LEU B C 1
ATOM 3392 O O . LEU B 1 64 ? -17.266 -25.656 11.234 1 79.56 64 LEU B O 1
ATOM 3396 N N . ASN B 1 65 ? -17.766 -24.797 9.188 1 78.12 65 ASN B N 1
ATOM 3397 C CA . ASN B 1 65 ? -16.375 -24.562 8.82 1 78.12 65 ASN B CA 1
ATOM 3398 C C . ASN B 1 65 ? -15.719 -23.531 9.727 1 78.12 65 ASN B C 1
ATOM 3400 O O . ASN B 1 65 ? -14.5 -23.516 9.891 1 78.12 65 ASN B O 1
ATOM 3404 N N . LEU B 1 66 ? -16.516 -22.781 10.289 1 77.5 66 LEU B N 1
ATOM 3405 C CA . LEU B 1 66 ? -15.992 -21.703 11.133 1 77.5 66 LEU B CA 1
ATOM 3406 C C . LEU B 1 66 ? -15.484 -22.266 12.461 1 77.5 66 LEU B C 1
ATOM 3408 O O . LEU B 1 66 ? -14.719 -21.594 13.164 1 77.5 66 LEU B O 1
ATOM 3412 N N . ARG B 1 67 ? -15.875 -23.406 12.711 1 75.44 67 ARG B N 1
ATOM 3413 C CA . ARG B 1 67 ? -15.453 -24.031 13.953 1 75.44 67 ARG B CA 1
ATOM 3414 C C . ARG B 1 67 ? -14.102 -24.719 13.797 1 75.44 67 ARG B C 1
ATOM 3416 O O . ARG B 1 67 ? -13.445 -25.047 14.781 1 75.44 67 ARG B O 1
ATOM 3423 N N . LEU B 1 68 ? -13.688 -24.688 12.625 1 77 68 LEU B N 1
ATOM 3424 C CA . LEU B 1 68 ? -12.43 -25.375 12.352 1 77 68 LEU B CA 1
ATOM 3425 C C . LEU B 1 68 ? -11.258 -24.406 12.391 1 77 68 LEU B C 1
ATOM 3427 O O . LEU B 1 68 ? -11.445 -23.188 12.305 1 77 68 LEU B O 1
ATOM 3431 N N . ARG B 1 69 ? -10.164 -24.938 12.555 1 68.5 69 ARG B N 1
ATOM 3432 C CA . ARG B 1 69 ? -8.945 -24.141 12.664 1 68.5 69 ARG B CA 1
ATOM 3433 C C . ARG B 1 69 ? -8.688 -23.375 11.375 1 68.5 69 ARG B C 1
ATOM 3435 O O . ARG B 1 69 ? -8.219 -22.234 11.422 1 68.5 69 ARG B O 1
ATOM 3442 N N . ASP B 1 70 ? -8.953 -24.125 10.352 1 74.12 70 ASP B N 1
ATOM 3443 C CA . ASP B 1 70 ? -8.859 -23.469 9.047 1 74.12 70 ASP B CA 1
ATOM 3444 C C . ASP B 1 70 ? -10.242 -23.312 8.414 1 74.12 70 ASP B C 1
ATOM 3446 O O . ASP B 1 70 ? -10.734 -24.234 7.762 1 74.12 70 ASP B O 1
ATOM 3450 N N . PRO B 1 71 ? -10.711 -22.219 8.539 1 74.38 71 PRO B N 1
ATOM 3451 C CA . PRO B 1 71 ? -12.086 -22.031 8.07 1 74.38 71 PRO B CA 1
ATOM 3452 C C . PRO B 1 71 ? -12.211 -22.125 6.551 1 74.38 71 PRO B C 1
ATOM 3454 O O . PRO B 1 71 ? -13.297 -22.391 6.031 1 74.38 71 PRO B O 1
ATOM 3457 N N . SER B 1 72 ? -11.195 -21.984 5.852 1 76.25 72 SER B N 1
ATOM 3458 C CA . SER B 1 72 ? -11.289 -22.062 4.398 1 76.25 72 SER B CA 1
ATOM 3459 C C . SER B 1 72 ? -11.258 -23.5 3.92 1 76.25 72 SER B C 1
ATOM 3461 O O . SER B 1 72 ? -11.703 -23.812 2.812 1 76.25 72 SER B O 1
ATOM 3463 N N . MET B 1 73 ? -10.797 -24.453 4.738 1 82.56 73 MET B N 1
ATOM 3464 C CA . MET B 1 73 ? -10.727 -25.891 4.484 1 82.56 73 MET B CA 1
ATOM 3465 C C . MET B 1 73 ? -10.047 -26.172 3.15 1 82.56 73 MET B C 1
ATOM 3467 O O . MET B 1 73 ? -10.414 -27.109 2.443 1 82.56 73 MET B O 1
ATOM 3471 N N . THR B 1 74 ? -9.141 -25.359 2.746 1 84 74 THR B N 1
ATOM 3472 C CA . THR B 1 74 ? -8.438 -25.516 1.477 1 84 74 THR B CA 1
ATOM 3473 C C . THR B 1 74 ? -7.59 -26.781 1.483 1 84 74 THR B C 1
ATOM 3475 O O . THR B 1 74 ? -7.617 -27.562 0.528 1 84 74 THR B O 1
ATOM 3478 N N . MET B 1 75 ? -6.98 -27 2.562 1 87.25 75 MET B N 1
ATOM 3479 C CA . MET B 1 75 ? -6.117 -28.172 2.664 1 87.25 75 MET B CA 1
ATOM 3480 C C . MET B 1 75 ? -6.93 -29.469 2.561 1 87.25 75 MET B C 1
ATOM 3482 O O . MET B 1 75 ? -6.551 -30.391 1.834 1 87.25 75 MET B O 1
ATOM 3486 N N . ALA B 1 76 ? -7.984 -29.469 3.277 1 88.5 76 ALA B N 1
ATOM 3487 C CA . ALA B 1 76 ? -8.844 -30.641 3.258 1 88.5 76 ALA B CA 1
ATOM 3488 C C . ALA B 1 76 ? -9.391 -30.906 1.857 1 88.5 76 ALA B C 1
ATOM 3490 O O . ALA B 1 76 ? -9.453 -32.062 1.408 1 88.5 76 ALA B O 1
ATOM 3491 N N . GLN B 1 77 ? -9.773 -29.891 1.212 1 88.25 77 GLN B N 1
ATOM 3492 C CA . GLN B 1 77 ? -10.289 -30.016 -0.148 1 88.25 77 GLN B CA 1
ATOM 3493 C C . GLN B 1 77 ? -9.219 -30.531 -1.103 1 88.25 77 GLN B C 1
ATOM 3495 O O . GLN B 1 77 ? -9.492 -31.359 -1.959 1 88.25 77 GLN B O 1
ATOM 3500 N N . MET B 1 78 ? -8.023 -30.109 -0.938 1 91.31 78 MET B N 1
ATOM 3501 C CA . MET B 1 78 ? -6.93 -30.516 -1.811 1 91.31 78 MET B CA 1
ATOM 3502 C C . MET B 1 78 ? -6.562 -31.984 -1.566 1 91.31 78 MET B C 1
ATOM 3504 O O . MET B 1 78 ? -6.324 -32.719 -2.514 1 91.31 78 MET B O 1
ATOM 3508 N N . VAL B 1 79 ? -6.562 -32.344 -0.314 1 93.31 79 VAL B N 1
ATOM 3509 C CA . VAL B 1 79 ? -6.254 -33.719 0.024 1 93.31 79 VAL B CA 1
ATOM 3510 C C . VAL B 1 79 ? -7.305 -34.656 -0.584 1 93.31 79 VAL B C 1
ATOM 3512 O O . VAL B 1 79 ? -6.969 -35.688 -1.15 1 93.31 79 VAL B O 1
ATOM 3515 N N . ALA B 1 80 ? -8.531 -34.281 -0.477 1 92.75 80 ALA B N 1
ATOM 3516 C CA . ALA B 1 80 ? -9.609 -35.062 -1.063 1 92.75 80 ALA B CA 1
ATOM 3517 C C . ALA B 1 80 ? -9.453 -35.156 -2.578 1 92.75 80 ALA B C 1
ATOM 3519 O O . ALA B 1 80 ? -9.594 -36.25 -3.152 1 92.75 80 ALA B O 1
ATOM 3520 N N . ALA B 1 81 ? -9.172 -34.094 -3.199 1 92.69 81 ALA B N 1
ATOM 3521 C CA . ALA B 1 81 ? -8.992 -34.062 -4.648 1 92.69 81 ALA B CA 1
ATOM 3522 C C . ALA B 1 81 ? -7.809 -34.938 -5.07 1 92.69 81 ALA B C 1
ATOM 3524 O O . ALA B 1 81 ? -7.906 -35.688 -6.035 1 92.69 81 ALA B O 1
ATOM 3525 N N . ILE B 1 82 ? -6.723 -34.812 -4.348 1 94.56 82 ILE B N 1
ATOM 3526 C CA . ILE B 1 82 ? -5.516 -35.594 -4.641 1 94.56 82 ILE B CA 1
ATOM 3527 C C . ILE B 1 82 ? -5.812 -37.094 -4.504 1 94.56 82 ILE B C 1
ATOM 3529 O O . ILE B 1 82 ? -5.441 -37.875 -5.371 1 94.56 82 ILE B O 1
ATOM 3533 N N . ALA B 1 83 ? -6.492 -37.469 -3.486 1 94.75 83 ALA B N 1
ATOM 3534 C CA . ALA B 1 83 ? -6.84 -38.844 -3.256 1 94.75 83 ALA B CA 1
ATOM 3535 C C . ALA B 1 83 ? -7.684 -39.406 -4.406 1 94.75 83 ALA B C 1
ATOM 3537 O O . ALA B 1 83 ? -7.465 -40.531 -4.855 1 94.75 83 ALA B O 1
ATOM 3538 N N . MET B 1 84 ? -8.539 -38.594 -4.836 1 94 84 MET B N 1
ATOM 3539 C CA . MET B 1 84 ? -9.43 -39.031 -5.914 1 94 84 MET B CA 1
ATOM 3540 C C . MET B 1 84 ? -8.648 -39.219 -7.211 1 94 84 MET B C 1
ATOM 3542 O O . MET B 1 84 ? -8.891 -40.188 -7.949 1 94 84 MET B O 1
ATOM 3546 N N . VAL B 1 85 ? -7.77 -38.375 -7.457 1 93.38 85 VAL B N 1
ATOM 3547 C CA . VAL B 1 85 ? -6.969 -38.469 -8.672 1 93.38 85 VAL B CA 1
ATOM 3548 C C . VAL B 1 85 ? -6.043 -39.688 -8.578 1 93.38 85 VAL B C 1
ATOM 3550 O O . VAL B 1 85 ? -5.883 -40.406 -9.555 1 93.38 85 VAL B O 1
ATOM 3553 N N . LEU B 1 86 ? -5.465 -39.906 -7.434 1 94.5 86 LEU B N 1
ATOM 3554 C CA . LEU B 1 86 ? -4.59 -41.062 -7.238 1 94.5 86 LEU B CA 1
ATOM 3555 C C . LEU B 1 86 ? -5.355 -42.375 -7.422 1 94.5 86 LEU B C 1
ATOM 3557 O O . LEU B 1 86 ? -4.812 -43.344 -7.949 1 94.5 86 LEU B O 1
ATOM 3561 N N . PHE B 1 87 ? -6.562 -42.344 -7.086 1 93.56 87 PHE B N 1
ATOM 3562 C CA . PHE B 1 87 ? -7.406 -43.5 -7.273 1 93.56 87 PHE B CA 1
ATOM 3563 C C . PHE B 1 87 ? -7.652 -43.781 -8.758 1 93.56 87 PHE B C 1
ATOM 3565 O O . PHE B 1 87 ? -7.453 -44.906 -9.234 1 93.56 87 PHE B O 1
ATOM 3572 N N . THR B 1 88 ? -8.031 -42.781 -9.406 1 91.88 88 THR B N 1
ATOM 3573 C CA . THR B 1 88 ? -8.383 -42.938 -10.812 1 91.88 88 THR B CA 1
ATOM 3574 C C . THR B 1 88 ? -7.141 -43.281 -11.641 1 91.88 88 THR B C 1
ATOM 3576 O O . THR B 1 88 ? -7.234 -43.969 -12.656 1 91.88 88 THR B O 1
ATOM 3579 N N . GLN B 1 89 ? -6.035 -42.812 -11.211 1 91.62 89 GLN B N 1
ATOM 3580 C CA . GLN B 1 89 ? -4.82 -43.062 -11.977 1 91.62 89 GLN B CA 1
ATOM 3581 C C . GLN B 1 89 ? -4.441 -44.531 -11.977 1 91.62 89 GLN B C 1
ATOM 3583 O O . GLN B 1 89 ? -3.764 -45 -12.891 1 91.62 89 GLN B O 1
ATOM 3588 N N . THR B 1 90 ? -4.848 -45.312 -10.984 1 92.69 90 THR B N 1
ATOM 3589 C CA . THR B 1 90 ? -4.516 -46.75 -10.906 1 92.69 90 THR B CA 1
ATOM 3590 C C . THR B 1 90 ? -5.129 -47.5 -12.078 1 92.69 90 THR B C 1
ATOM 3592 O O . THR B 1 90 ? -4.672 -48.594 -12.414 1 92.69 90 THR B O 1
ATOM 3595 N N . TYR B 1 91 ? -6.105 -46.875 -12.703 1 91.56 91 TYR B N 1
ATOM 3596 C CA . TYR B 1 91 ? -6.793 -47.562 -13.797 1 91.56 91 TYR B CA 1
ATOM 3597 C C . TYR B 1 91 ? -6.586 -46.812 -15.109 1 91.56 91 TYR B C 1
ATOM 3599 O O . TYR B 1 91 ? -7.344 -47 -16.062 1 91.56 91 TYR B O 1
ATOM 3607 N N . ALA B 1 92 ? -5.59 -46 -15.195 1 89.69 92 ALA B N 1
ATOM 3608 C CA . ALA B 1 92 ? -5.43 -45.125 -16.344 1 89.69 92 ALA B CA 1
ATOM 3609 C C . ALA B 1 92 ? -4.531 -45.75 -17.406 1 89.69 92 ALA B C 1
ATOM 3611 O O . ALA B 1 92 ? -4.406 -45.25 -18.516 1 89.69 92 ALA B O 1
ATOM 3612 N N . GLY B 1 93 ? -3.924 -46.875 -17.141 1 87.75 93 GLY B N 1
ATOM 3613 C CA . GLY B 1 93 ? -3.053 -47.531 -18.094 1 87.75 93 GLY B CA 1
ATOM 3614 C C . GLY B 1 93 ? -1.922 -46.656 -18.578 1 87.75 93 GLY B C 1
ATOM 3615 O O . GLY B 1 93 ? -1.214 -46.031 -17.781 1 87.75 93 GLY B O 1
ATOM 3616 N N . GLU B 1 94 ? -1.783 -46.5 -19.922 1 86.19 94 GLU B N 1
ATOM 3617 C CA . GLU B 1 94 ? -0.693 -45.719 -20.5 1 86.19 94 GLU B CA 1
ATOM 3618 C C . GLU B 1 94 ? -0.996 -44.219 -20.469 1 86.19 94 GLU B C 1
ATOM 3620 O O . GLU B 1 94 ? -0.106 -43.406 -20.703 1 86.19 94 GLU B O 1
ATOM 3625 N N . ALA B 1 95 ? -2.211 -43.906 -20.109 1 88.88 95 ALA B N 1
ATOM 3626 C CA . ALA B 1 95 ? -2.611 -42.5 -20.094 1 88.88 95 ALA B CA 1
ATOM 3627 C C . ALA B 1 95 ? -2.396 -41.875 -18.719 1 88.88 95 ALA B C 1
ATOM 3629 O O . ALA B 1 95 ? -2.934 -40.812 -18.438 1 88.88 95 ALA B O 1
ATOM 3630 N N . ARG B 1 96 ? -1.635 -42.5 -17.859 1 91.38 96 ARG B N 1
ATOM 3631 C CA . ARG B 1 96 ? -1.441 -42.031 -16.484 1 91.38 96 ARG B CA 1
ATOM 3632 C C . ARG B 1 96 ? -0.784 -40.656 -16.438 1 91.38 96 ARG B C 1
ATOM 3634 O O . ARG B 1 96 ? -0.987 -39.906 -15.484 1 91.38 96 ARG B O 1
ATOM 3641 N N . GLY B 1 97 ? -0.052 -40.344 -17.422 1 90.12 97 GLY B N 1
ATOM 3642 C CA . GLY B 1 97 ? 0.578 -39.031 -17.5 1 90.12 97 GLY B CA 1
ATOM 3643 C C . GLY B 1 97 ? -0.412 -37.875 -17.391 1 90.12 97 GLY B C 1
ATOM 3644 O O . GLY B 1 97 ? -0.1 -36.844 -16.828 1 90.12 97 GLY B O 1
ATOM 3645 N N . ALA B 1 98 ? -1.582 -38.062 -17.922 1 91.12 98 ALA B N 1
ATOM 3646 C CA . ALA B 1 98 ? -2.617 -37.031 -17.891 1 91.12 98 ALA B CA 1
ATOM 3647 C C . ALA B 1 98 ? -3.08 -36.781 -16.453 1 91.12 98 ALA B C 1
ATOM 3649 O O . ALA B 1 98 ? -3.436 -35.656 -16.109 1 91.12 98 ALA B O 1
ATOM 3650 N N . HIS B 1 99 ? -3.09 -37.75 -15.656 1 90.19 99 HIS B N 1
ATOM 3651 C CA . HIS B 1 99 ? -3.512 -37.594 -14.273 1 90.19 99 HIS B CA 1
ATOM 3652 C C . HIS B 1 99 ? -2.465 -36.844 -13.461 1 90.19 99 HIS B C 1
ATOM 3654 O O . HIS B 1 99 ? -2.801 -36.156 -12.492 1 90.19 99 HIS B O 1
ATOM 3660 N N . LEU B 1 100 ? -1.222 -36.969 -13.859 1 90.31 100 LEU B N 1
ATOM 3661 C CA . LEU B 1 100 ? -0.174 -36.188 -13.203 1 90.31 100 LEU B CA 1
ATOM 3662 C C . LEU B 1 100 ? -0.371 -34.688 -13.445 1 90.31 100 LEU B C 1
ATOM 3664 O O . LEU B 1 100 ? -0.122 -33.875 -12.555 1 90.31 100 LEU B O 1
ATOM 3668 N N . VAL B 1 101 ? -0.831 -34.438 -14.578 1 89.69 101 VAL B N 1
ATOM 3669 C CA . VAL B 1 101 ? -1.107 -33.062 -14.914 1 89.69 101 VAL B CA 1
ATOM 3670 C C . VAL B 1 101 ? -2.211 -32.5 -14.008 1 89.69 101 VAL B C 1
ATOM 3672 O O . VAL B 1 101 ? -2.127 -31.375 -13.523 1 89.69 101 VAL B O 1
ATOM 3675 N N . VAL B 1 102 ? -3.166 -33.312 -13.781 1 90.38 102 VAL B N 1
ATOM 3676 C CA . VAL B 1 102 ? -4.266 -32.906 -12.914 1 90.38 102 VAL B CA 1
ATOM 3677 C C . VAL B 1 102 ? -3.748 -32.656 -11.5 1 90.38 102 VAL B C 1
ATOM 3679 O O . VAL B 1 102 ? -4.113 -31.688 -10.859 1 90.38 102 VAL B O 1
ATOM 3682 N N . LEU B 1 103 ? -2.916 -33.562 -11.047 1 91.25 103 LEU B N 1
ATOM 3683 C CA . LEU B 1 103 ? -2.344 -33.406 -9.711 1 91.25 103 LEU B CA 1
ATOM 3684 C C . LEU B 1 103 ? -1.556 -32.094 -9.609 1 91.25 103 LEU B C 1
ATOM 3686 O O . LEU B 1 103 ? -1.614 -31.406 -8.586 1 91.25 103 LEU B O 1
ATOM 3690 N N . LEU B 1 104 ? -0.912 -31.781 -10.602 1 89.31 104 LEU B N 1
ATOM 3691 C CA . LEU B 1 104 ? -0.115 -30.547 -10.617 1 89.31 104 LEU B CA 1
ATOM 3692 C C . LEU B 1 104 ? -1.011 -29.312 -10.562 1 89.31 104 LEU B C 1
ATOM 3694 O O . LEU B 1 104 ? -0.694 -28.344 -9.867 1 89.31 104 LEU B O 1
ATOM 3698 N N . ILE B 1 105 ? -2.041 -29.391 -11.25 1 87.38 105 ILE B N 1
ATOM 3699 C CA . ILE B 1 105 ? -2.943 -28.234 -11.289 1 87.38 105 ILE B CA 1
ATOM 3700 C C . ILE B 1 105 ? -3.555 -28.016 -9.914 1 87.38 105 ILE B C 1
ATOM 3702 O O . ILE B 1 105 ? -3.777 -26.875 -9.5 1 87.38 105 ILE B O 1
ATOM 3706 N N . ILE B 1 106 ? -3.869 -29.094 -9.266 1 89.25 106 ILE B N 1
ATOM 3707 C CA . ILE B 1 106 ? -4.379 -29 -7.902 1 89.25 106 ILE B CA 1
ATOM 3708 C C . ILE B 1 106 ? -3.371 -28.266 -7.023 1 89.25 106 ILE B C 1
ATOM 3710 O O . ILE B 1 106 ? -3.746 -27.391 -6.23 1 89.25 106 ILE B O 1
ATOM 3714 N N . MET B 1 107 ? -2.148 -28.547 -7.273 1 88.88 107 MET B N 1
ATOM 3715 C CA . MET B 1 107 ? -1.086 -27.922 -6.492 1 88.88 107 MET B CA 1
ATOM 3716 C C . MET B 1 107 ? -0.959 -26.438 -6.836 1 88.88 107 MET B C 1
ATOM 3718 O O . MET B 1 107 ? -0.734 -25.609 -5.953 1 88.88 107 MET B O 1
ATOM 3722 N N . VAL B 1 108 ? -1.096 -26.188 -8.047 1 85.5 108 VAL B N 1
ATOM 3723 C CA . VAL B 1 108 ? -1.002 -24.797 -8.492 1 85.5 108 VAL B CA 1
ATOM 3724 C C . VAL B 1 108 ? -2.125 -23.984 -7.855 1 85.5 108 VAL B C 1
ATOM 3726 O O . VAL B 1 108 ? -1.907 -22.844 -7.43 1 85.5 108 VAL B O 1
ATOM 3729 N N . PHE B 1 109 ? -3.238 -24.562 -7.758 1 81.81 109 PHE B N 1
ATOM 3730 C CA . PHE B 1 109 ? -4.367 -23.906 -7.113 1 81.81 109 PHE B CA 1
ATOM 3731 C C . PHE B 1 109 ? -4.062 -23.609 -5.652 1 81.81 109 PHE B C 1
ATOM 3733 O O . PHE B 1 109 ? -4.465 -22.578 -5.125 1 81.81 109 PHE B O 1
ATOM 3740 N N . GLY B 1 110 ? -3.398 -24.469 -5.051 1 83.19 110 GLY B N 1
ATOM 3741 C CA . GLY B 1 110 ? -3.043 -24.297 -3.652 1 83.19 110 GLY B CA 1
ATOM 3742 C C . GLY B 1 110 ? -2.061 -23.172 -3.426 1 83.19 110 GLY B C 1
ATOM 3743 O O . GLY B 1 110 ? -2.004 -22.594 -2.334 1 83.19 110 GLY B O 1
ATOM 3744 N N . CYS B 1 111 ? -1.349 -22.859 -4.43 1 80.5 111 CYS B N 1
ATOM 3745 C CA . CYS B 1 111 ? -0.35 -21.797 -4.316 1 80.5 111 CYS B CA 1
ATOM 3746 C C . CYS B 1 111 ? -1.007 -20.453 -4.012 1 80.5 111 CYS B C 1
ATOM 3748 O O . CYS B 1 111 ? -0.386 -19.578 -3.41 1 80.5 111 CYS B O 1
ATOM 3750 N N . PHE B 1 112 ? -2.225 -20.375 -4.273 1 78.06 112 PHE B N 1
ATOM 3751 C CA . PHE B 1 112 ? -2.91 -19.094 -4.105 1 78.06 112 PHE B CA 1
ATOM 3752 C C . PHE B 1 112 ? -3.539 -18.984 -2.723 1 78.06 112 PHE B C 1
ATOM 3754 O O . PHE B 1 112 ? -4.004 -17.922 -2.32 1 78.06 112 PHE B O 1
ATOM 3761 N N . ARG B 1 113 ? -3.445 -20.094 -2.055 1 77.44 113 ARG B N 1
ATOM 3762 C CA . ARG B 1 113 ? -4.25 -20.094 -0.839 1 77.44 113 ARG B CA 1
ATOM 3763 C C . ARG B 1 113 ? -3.428 -20.547 0.364 1 77.44 113 ARG B C 1
ATOM 3765 O O . ARG B 1 113 ? -3.742 -20.188 1.503 1 77.44 113 ARG B O 1
ATOM 3772 N N . LEU B 1 114 ? -2.457 -21.281 0.038 1 84.81 114 LEU B N 1
ATOM 3773 C CA . LEU B 1 114 ? -1.71 -21.891 1.136 1 84.81 114 LEU B CA 1
ATOM 3774 C C . LEU B 1 114 ? -0.342 -21.234 1.289 1 84.81 114 LEU B C 1
ATOM 3776 O O . LEU B 1 114 ? 0.142 -20.578 0.366 1 84.81 114 LEU B O 1
ATOM 3780 N N . HIS B 1 115 ? 0.221 -21.531 2.498 1 86.56 115 HIS B N 1
ATOM 3781 C CA . HIS B 1 115 ? 1.587 -21.094 2.76 1 86.56 115 HIS B CA 1
ATOM 3782 C C . HIS B 1 115 ? 2.6 -22.109 2.221 1 86.56 115 HIS B C 1
ATOM 3784 O O . HIS B 1 115 ? 2.26 -23.266 1.97 1 86.56 115 HIS B O 1
ATOM 3790 N N . THR B 1 116 ? 3.779 -21.656 2.055 1 87.44 116 THR B N 1
ATOM 3791 C CA . THR B 1 116 ? 4.844 -22.469 1.459 1 87.44 116 THR B CA 1
ATOM 3792 C C . THR B 1 116 ? 5.059 -23.75 2.25 1 87.44 116 THR B C 1
ATOM 3794 O O . THR B 1 116 ? 5.219 -24.828 1.666 1 87.44 116 THR B O 1
ATOM 3797 N N . ARG B 1 117 ? 5.02 -23.641 3.51 1 89.5 117 ARG B N 1
ATOM 3798 C CA . ARG B 1 117 ? 5.238 -24.828 4.344 1 89.5 117 ARG B CA 1
ATOM 3799 C C . ARG B 1 117 ? 4.133 -25.844 4.145 1 89.5 117 ARG B C 1
ATOM 3801 O O . ARG B 1 117 ? 4.395 -27.047 4.094 1 89.5 117 ARG B O 1
ATOM 3808 N N . GLN B 1 118 ? 2.947 -25.391 4.047 1 90 118 GLN B N 1
ATOM 3809 C CA . GLN B 1 118 ? 1.802 -26.266 3.814 1 90 118 GLN B CA 1
ATOM 3810 C C . GLN B 1 118 ? 1.876 -26.906 2.434 1 90 118 GLN B C 1
ATOM 3812 O O . GLN B 1 118 ? 1.581 -28.094 2.283 1 90 118 GLN B O 1
ATOM 3817 N N . LEU B 1 119 ? 2.314 -26.141 1.495 1 91.12 119 LEU B N 1
ATOM 3818 C CA . LEU B 1 119 ? 2.443 -26.656 0.133 1 91.12 119 LEU B CA 1
ATOM 3819 C C . LEU B 1 119 ? 3.516 -27.734 0.052 1 91.12 119 LEU B C 1
ATOM 3821 O O . LEU B 1 119 ? 3.326 -28.75 -0.614 1 91.12 119 LEU B O 1
ATOM 3825 N N . LEU B 1 120 ? 4.559 -27.5 0.748 1 93.38 120 LEU B N 1
ATOM 3826 C CA . LEU B 1 120 ? 5.645 -28.469 0.755 1 93.38 120 LEU B CA 1
ATOM 3827 C C . LEU B 1 120 ? 5.207 -29.766 1.441 1 93.38 120 LEU B C 1
ATOM 3829 O O . LEU B 1 120 ? 5.52 -30.859 0.969 1 93.38 120 LEU B O 1
ATOM 3833 N N . ALA B 1 121 ? 4.516 -29.578 2.494 1 94.38 121 ALA B N 1
ATOM 3834 C CA . ALA B 1 121 ? 3.994 -30.75 3.197 1 94.38 121 ALA B CA 1
ATOM 3835 C C . ALA B 1 121 ? 3.047 -31.547 2.307 1 94.38 121 ALA B C 1
ATOM 3837 O O . ALA B 1 121 ? 3.139 -32.781 2.238 1 94.38 121 ALA B O 1
ATOM 3838 N N . LEU B 1 122 ? 2.205 -30.859 1.661 1 93.62 122 LEU B N 1
ATOM 3839 C CA . LEU B 1 122 ? 1.259 -31.516 0.763 1 93.62 122 LEU B CA 1
ATOM 3840 C C . LEU B 1 122 ? 1.986 -32.188 -0.399 1 93.62 122 LEU B C 1
ATOM 3842 O O . LEU B 1 122 ? 1.594 -33.281 -0.843 1 93.62 122 LEU B O 1
ATOM 3846 N N . SER B 1 123 ? 3.004 -31.516 -0.894 1 94.75 123 SER B N 1
ATOM 3847 C CA . SER B 1 123 ? 3.809 -32.094 -1.962 1 94.75 123 SER B CA 1
ATOM 3848 C C . SER B 1 123 ? 4.438 -33.406 -1.522 1 94.75 123 SER B C 1
ATOM 3850 O O . SER B 1 123 ? 4.367 -34.406 -2.242 1 94.75 123 SER B O 1
ATOM 3852 N N . LEU B 1 124 ? 4.977 -33.406 -0.393 1 95.69 124 LEU B N 1
ATOM 3853 C CA . LEU B 1 124 ? 5.605 -34.625 0.126 1 95.69 124 LEU B CA 1
ATOM 3854 C C . LEU B 1 124 ? 4.574 -35.719 0.326 1 95.69 124 LEU B C 1
ATOM 3856 O O . LEU B 1 124 ? 4.812 -36.875 -0.047 1 95.69 124 LEU B O 1
ATOM 3860 N N . LEU B 1 125 ? 3.488 -35.344 0.858 1 95.56 125 LEU B N 1
ATOM 3861 C CA . LEU B 1 125 ? 2.406 -36.312 1.064 1 95.56 125 LEU B CA 1
ATOM 3862 C C . LEU B 1 125 ? 1.943 -36.906 -0.262 1 95.56 125 LEU B C 1
ATOM 3864 O O . LEU B 1 125 ? 1.725 -38.125 -0.364 1 95.56 125 LEU B O 1
ATOM 3868 N N . THR B 1 126 ? 1.824 -36.094 -1.229 1 95.62 126 THR B N 1
ATOM 3869 C CA . THR B 1 126 ? 1.348 -36.531 -2.535 1 95.62 126 THR B CA 1
ATOM 3870 C C . THR B 1 126 ? 2.369 -37.438 -3.205 1 95.62 126 THR B C 1
ATOM 3872 O O . THR B 1 126 ? 2.002 -38.438 -3.814 1 95.62 126 THR B O 1
ATOM 3875 N N . ILE B 1 127 ? 3.648 -37.094 -3.064 1 96.12 127 ILE B N 1
ATOM 3876 C CA . ILE B 1 127 ? 4.723 -37.906 -3.641 1 96.12 127 ILE B CA 1
ATOM 3877 C C . ILE B 1 127 ? 4.727 -39.281 -3.014 1 96.12 127 ILE B C 1
ATOM 3879 O O . ILE B 1 127 ? 4.781 -40.312 -3.723 1 96.12 127 ILE B O 1
ATOM 3883 N N . VAL B 1 128 ? 4.602 -39.344 -1.773 1 96.5 128 VAL B N 1
ATOM 3884 C CA . VAL B 1 128 ? 4.609 -40.625 -1.041 1 96.5 128 VAL B CA 1
ATOM 3885 C C . VAL B 1 128 ? 3.359 -41.406 -1.382 1 96.5 128 VAL B C 1
ATOM 3887 O O . VAL B 1 128 ? 3.439 -42.625 -1.649 1 96.5 128 VAL B O 1
ATOM 3890 N N . ALA B 1 129 ? 2.268 -40.75 -1.363 1 96.19 129 ALA B N 1
ATOM 3891 C CA . ALA B 1 129 ? 1.012 -41.406 -1.691 1 96.19 129 ALA B CA 1
ATOM 3892 C C . ALA B 1 129 ? 1.058 -42 -3.098 1 96.19 129 ALA B C 1
ATOM 3894 O O . ALA B 1 129 ? 0.602 -43.125 -3.318 1 96.19 129 ALA B O 1
ATOM 3895 N N . TYR B 1 130 ? 1.563 -41.281 -4.023 1 95.44 130 TYR B N 1
ATOM 3896 C CA . TYR B 1 130 ? 1.733 -41.781 -5.383 1 95.44 130 TYR B CA 1
ATOM 3897 C C . TYR B 1 130 ? 2.627 -43 -5.402 1 95.44 130 TYR B C 1
ATOM 3899 O O . TYR B 1 130 ? 2.301 -44 -6.043 1 95.44 130 TYR B O 1
ATOM 3907 N N . GLY B 1 131 ? 3.74 -42.938 -4.707 1 94.75 131 GLY B N 1
ATOM 3908 C CA . GLY B 1 131 ? 4.648 -44.062 -4.625 1 94.75 131 GLY B CA 1
ATOM 3909 C C . GLY B 1 131 ? 3.988 -45.312 -4.074 1 94.75 131 GLY B C 1
ATOM 3910 O O . GLY B 1 131 ? 4.262 -46.438 -4.535 1 94.75 131 GLY B O 1
ATOM 3911 N N . LEU B 1 132 ? 3.084 -45.125 -3.197 1 94.38 132 LEU B N 1
ATOM 3912 C CA . LEU B 1 132 ? 2.412 -46.25 -2.537 1 94.38 132 LEU B CA 1
ATOM 3913 C C . LEU B 1 132 ? 1.373 -46.875 -3.459 1 94.38 132 LEU B C 1
ATOM 3915 O O . LEU B 1 132 ? 0.93 -48 -3.221 1 94.38 132 LEU B O 1
ATOM 3919 N N . THR B 1 133 ? 0.952 -46.188 -4.457 1 94.56 133 THR B N 1
ATOM 3920 C CA . THR B 1 133 ? -0.027 -46.75 -5.383 1 94.56 133 THR B CA 1
ATOM 3921 C C . THR B 1 133 ? 0.655 -47.625 -6.414 1 94.56 133 THR B C 1
ATOM 3923 O O . THR B 1 133 ? -0.01 -48.406 -7.117 1 94.56 133 THR B O 1
ATOM 3926 N N . LEU B 1 134 ? 1.997 -47.594 -6.535 1 93.44 134 LEU B N 1
ATOM 3927 C CA . LEU B 1 134 ? 2.732 -48.25 -7.602 1 93.44 134 LEU B CA 1
ATOM 3928 C C . LEU B 1 134 ? 2.555 -49.75 -7.52 1 93.44 134 LEU B C 1
ATOM 3930 O O . LEU B 1 134 ? 2.262 -50.406 -8.523 1 93.44 134 LEU B O 1
ATOM 3934 N N . PRO B 1 135 ? 2.662 -50.344 -6.262 1 93.19 135 PRO B N 1
ATOM 3935 C CA . PRO B 1 135 ? 2.412 -51.781 -6.18 1 93.19 135 PRO B CA 1
ATOM 3936 C C . PRO B 1 135 ? 0.984 -52.156 -6.574 1 93.19 135 PRO B C 1
ATOM 3938 O O . PRO B 1 135 ? 0.762 -53.219 -7.176 1 93.19 135 PRO B O 1
ATOM 3941 N N . LEU B 1 136 ? 0.073 -51.344 -6.254 1 93.44 136 LEU B N 1
ATOM 3942 C CA . LEU B 1 136 ? -1.317 -51.562 -6.633 1 93.44 136 LEU B CA 1
ATOM 3943 C C . LEU B 1 136 ? -1.491 -51.5 -8.148 1 93.44 136 LEU B C 1
ATOM 3945 O O . LEU B 1 136 ? -2.209 -52.281 -8.742 1 93.44 136 LEU B O 1
ATOM 3949 N N . ILE B 1 137 ? -0.872 -50.562 -8.766 1 93.5 137 ILE B N 1
ATOM 3950 C CA . ILE B 1 137 ? -0.903 -50.406 -10.219 1 93.5 137 ILE B CA 1
ATOM 3951 C C . ILE B 1 137 ? -0.314 -51.625 -10.891 1 93.5 137 ILE B C 1
ATOM 3953 O O . ILE B 1 137 ? -0.851 -52.125 -11.883 1 93.5 137 ILE B O 1
ATOM 3957 N N . GLU B 1 138 ? 0.783 -52.125 -10.352 1 93.56 138 GLU B N 1
ATOM 3958 C CA . GLU B 1 138 ? 1.406 -53.344 -10.875 1 93.56 138 GLU B CA 1
ATOM 3959 C C . GLU B 1 138 ? 0.446 -54.531 -10.812 1 93.56 138 GLU B C 1
ATOM 3961 O O . GLU B 1 138 ? 0.358 -55.312 -11.758 1 93.56 138 GLU B O 1
ATOM 3966 N N . ARG B 1 139 ? -0.271 -54.656 -9.758 1 93.56 139 ARG B N 1
ATOM 3967 C CA . ARG B 1 139 ? -1.223 -55.75 -9.578 1 93.56 139 ARG B CA 1
ATOM 3968 C C . ARG B 1 139 ? -2.395 -55.625 -10.547 1 93.56 139 ARG B C 1
ATOM 3970 O O . ARG B 1 139 ? -2.854 -56.594 -11.109 1 93.56 139 ARG B O 1
ATOM 3977 N N . ILE B 1 140 ? -2.881 -54.438 -10.789 1 91.56 140 ILE B N 1
ATOM 3978 C CA . ILE B 1 140 ? -4.059 -54.188 -11.609 1 91.56 140 ILE B CA 1
ATOM 3979 C C . ILE B 1 140 ? -3.688 -54.344 -13.086 1 91.56 140 ILE B C 1
ATOM 3981 O O . ILE B 1 140 ? -4.418 -54.969 -13.859 1 91.56 140 ILE B O 1
ATOM 3985 N N . GLU B 1 141 ? -2.576 -53.75 -13.523 1 89.38 141 GLU B N 1
ATOM 3986 C CA . GLU B 1 141 ? -2.17 -53.719 -14.93 1 89.38 141 GLU B CA 1
ATOM 3987 C C . GLU B 1 141 ? -1.545 -55.062 -15.344 1 89.38 141 GLU B C 1
ATOM 3989 O O . GLU B 1 141 ? -1.586 -55.438 -16.516 1 89.38 141 GLU B O 1
ATOM 3994 N N . GLY B 1 142 ? -0.922 -55.75 -14.422 1 89.06 142 GLY B N 1
ATOM 3995 C CA . GLY B 1 142 ? -0.334 -57.031 -14.719 1 89.06 142 GLY B CA 1
ATOM 3996 C C . GLY B 1 142 ? 0.798 -56.969 -15.727 1 89.06 142 GLY B C 1
ATOM 3997 O O . GLY B 1 142 ? 1.77 -56.219 -15.523 1 89.06 142 GLY B O 1
ATOM 3998 N N . GLU B 1 143 ? 0.584 -57.531 -16.938 1 84.31 143 GLU B N 1
ATOM 3999 C CA . GLU B 1 143 ? 1.615 -57.625 -17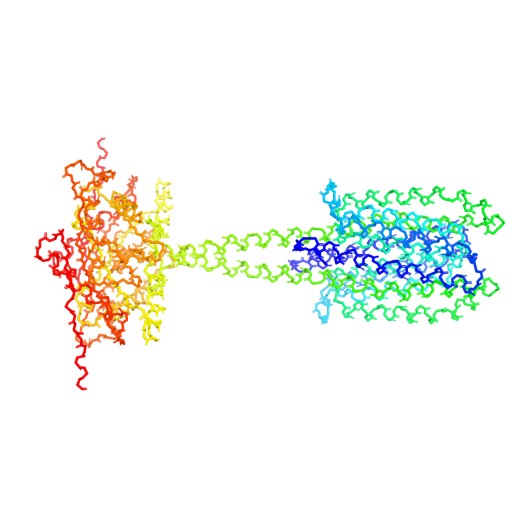.953 1 84.31 143 GLU B CA 1
ATOM 4000 C C . GLU B 1 143 ? 1.838 -56.312 -18.656 1 84.31 143 GLU B C 1
ATOM 4002 O O . GLU B 1 143 ? 2.885 -56.094 -19.281 1 84.31 143 GLU B O 1
ATOM 4007 N N . ARG B 1 144 ? 0.889 -55.531 -18.562 1 85.81 144 ARG B N 1
ATOM 4008 C CA . ARG B 1 144 ? 0.976 -54.219 -19.234 1 85.81 144 ARG B CA 1
ATOM 4009 C C . ARG B 1 144 ? 1.789 -53.219 -18.406 1 85.81 144 ARG B C 1
ATOM 4011 O O . ARG B 1 144 ? 2.08 -52.125 -18.859 1 85.81 144 ARG B O 1
ATOM 4018 N N . PHE B 1 145 ? 2.117 -53.688 -17.203 1 88.5 145 PHE B N 1
ATOM 4019 C CA . PHE B 1 145 ? 2.848 -52.812 -16.297 1 88.5 145 PHE B CA 1
ATOM 4020 C C . PHE B 1 145 ? 4.281 -52.625 -16.781 1 88.5 145 PHE B C 1
ATOM 4022 O O . PHE B 1 145 ? 5.008 -53.594 -17.016 1 88.5 145 PHE B O 1
ATOM 4029 N N . ASN B 1 146 ? 4.66 -51.375 -17.047 1 90.81 146 ASN B N 1
ATOM 4030 C CA . ASN B 1 146 ? 6.004 -51 -17.469 1 90.81 146 ASN B CA 1
ATOM 4031 C C . ASN B 1 146 ? 6.711 -50.156 -16.391 1 90.81 146 ASN B C 1
ATOM 4033 O O . ASN B 1 146 ? 6.48 -48.969 -16.266 1 90.81 146 ASN B O 1
ATOM 4037 N N . LEU B 1 147 ? 7.602 -50.812 -15.695 1 90.75 147 LEU B N 1
ATOM 4038 C CA . LEU B 1 147 ? 8.281 -50.188 -14.562 1 90.75 147 LEU B CA 1
ATOM 4039 C C . LEU B 1 147 ? 9.102 -48.969 -15.016 1 90.75 147 LEU B C 1
ATOM 4041 O O . LEU B 1 147 ? 9.195 -47.969 -14.305 1 90.75 147 LEU B O 1
ATOM 4045 N N . ALA B 1 148 ? 9.695 -49.062 -16.156 1 92.5 148 ALA B N 1
ATOM 4046 C CA . ALA B 1 148 ? 10.531 -48 -16.672 1 92.5 148 ALA B CA 1
ATOM 4047 C C . ALA B 1 148 ? 9.719 -46.719 -16.859 1 92.5 148 ALA B C 1
ATOM 4049 O O . ALA B 1 148 ? 10.148 -45.625 -16.438 1 92.5 148 ALA B O 1
ATOM 4050 N N . VAL B 1 149 ? 8.562 -46.844 -17.359 1 92 149 VAL B N 1
ATOM 4051 C CA . VAL B 1 149 ? 7.699 -45.688 -17.625 1 92 149 VAL B CA 1
ATOM 4052 C C . VAL B 1 149 ? 7.227 -45.094 -16.297 1 92 149 VAL B C 1
ATOM 4054 O O . VAL B 1 149 ? 7.238 -43.875 -16.125 1 92 149 VAL B O 1
ATOM 4057 N N . GLU B 1 150 ? 6.922 -45.938 -15.375 1 92.38 150 GLU B N 1
ATOM 4058 C CA . GLU B 1 150 ? 6.445 -45.469 -14.078 1 92.38 150 GLU B CA 1
ATOM 4059 C C . GLU B 1 150 ? 7.539 -44.719 -13.32 1 92.38 150 GLU B C 1
ATOM 4061 O O . GLU B 1 150 ? 7.258 -43.75 -12.609 1 92.38 150 GLU B O 1
ATOM 4066 N N . MET B 1 151 ? 8.695 -45.156 -13.492 1 92.88 151 MET B N 1
ATOM 4067 C CA . MET B 1 151 ? 9.812 -44.469 -12.844 1 92.88 151 MET B CA 1
ATOM 4068 C C . MET B 1 151 ? 9.992 -43.062 -13.414 1 92.88 151 MET B C 1
ATOM 4070 O O . MET B 1 151 ? 10.266 -42.125 -12.672 1 92.88 151 MET B O 1
ATOM 4074 N N . VAL B 1 152 ? 9.859 -42.969 -14.695 1 93.69 152 VAL B N 1
ATOM 4075 C CA . VAL B 1 152 ? 9.984 -41.656 -15.328 1 93.69 152 VAL B CA 1
ATOM 4076 C C . VAL B 1 152 ? 8.914 -40.719 -14.773 1 93.69 152 VAL B C 1
ATOM 4078 O O . VAL B 1 152 ? 9.219 -39.562 -14.398 1 93.69 152 VAL B O 1
ATOM 4081 N N . LEU B 1 153 ? 7.723 -41.188 -14.711 1 93.5 153 LEU B N 1
ATOM 4082 C CA . LEU B 1 153 ? 6.602 -40.375 -14.258 1 93.5 153 LEU B CA 1
ATOM 4083 C C . LEU B 1 153 ? 6.766 -40 -12.789 1 93.5 153 LEU B C 1
ATOM 4085 O O . LEU B 1 153 ? 6.648 -38.812 -12.438 1 93.5 153 LEU B O 1
ATOM 4089 N N . TRP B 1 154 ? 7.113 -40.938 -12.016 1 93.62 154 TRP B N 1
ATOM 4090 C CA . TRP B 1 154 ? 7.211 -40.688 -10.578 1 93.62 154 TRP B CA 1
ATOM 4091 C C . TRP B 1 154 ? 8.383 -39.781 -10.258 1 93.62 154 TRP B C 1
ATOM 4093 O O . TRP B 1 154 ? 8.25 -38.875 -9.438 1 93.62 154 TRP B O 1
ATOM 4103 N N . CYS B 1 155 ? 9.516 -39.969 -10.891 1 93.56 155 CYS B N 1
ATOM 4104 C CA . CYS B 1 155 ? 10.672 -39.094 -10.648 1 93.56 155 CYS B CA 1
ATOM 4105 C C . CYS B 1 155 ? 10.406 -37.688 -11.102 1 93.56 155 CYS B C 1
ATOM 4107 O O . CYS B 1 155 ? 10.781 -36.719 -10.422 1 93.56 155 CYS B O 1
ATOM 4109 N N . SER B 1 156 ? 9.773 -37.562 -12.211 1 91.12 156 SER B N 1
ATOM 4110 C CA . SER B 1 156 ? 9.438 -36.219 -12.703 1 91.12 156 SER B CA 1
ATOM 4111 C C . SER B 1 156 ? 8.469 -35.531 -11.766 1 91.12 156 SER B C 1
ATOM 4113 O O . SER B 1 156 ? 8.695 -34.375 -11.383 1 91.12 156 SER B O 1
ATOM 4115 N N . PHE B 1 157 ? 7.492 -36.219 -11.445 1 91.25 157 PHE B N 1
ATOM 4116 C CA . PHE B 1 157 ? 6.488 -35.688 -10.531 1 91.25 157 PHE B CA 1
ATOM 4117 C C . PHE B 1 157 ? 7.129 -35.25 -9.219 1 91.25 157 PHE B C 1
ATOM 4119 O O . PHE B 1 157 ? 6.828 -34.188 -8.703 1 91.25 157 PHE B O 1
ATOM 4126 N N . SER B 1 158 ? 8.039 -36.031 -8.688 1 92.88 158 SER B N 1
ATOM 4127 C CA . SER B 1 158 ? 8.703 -35.781 -7.406 1 92.88 158 SER B CA 1
ATOM 4128 C C . SER B 1 158 ? 9.625 -34.562 -7.488 1 92.88 158 SER B C 1
ATOM 4130 O O . SER B 1 158 ? 9.852 -33.875 -6.488 1 92.88 158 SER B O 1
ATOM 4132 N N . ALA B 1 159 ? 10.078 -34.312 -8.609 1 91.75 159 ALA B N 1
ATOM 4133 C CA . ALA B 1 159 ? 10.961 -33.156 -8.805 1 91.75 159 ALA B CA 1
ATOM 4134 C C . ALA B 1 159 ? 10.148 -31.875 -8.984 1 91.75 159 ALA B C 1
ATOM 4136 O O . ALA B 1 159 ? 10.531 -30.812 -8.484 1 91.75 159 ALA B O 1
ATOM 4137 N N . PHE B 1 160 ? 9.031 -32 -9.531 1 90.94 160 PHE B N 1
ATOM 4138 C CA . PHE B 1 160 ? 8.289 -30.828 -9.969 1 90.94 160 PHE B CA 1
ATOM 4139 C C . PHE B 1 160 ? 7.414 -30.297 -8.844 1 90.94 160 PHE B C 1
ATOM 4141 O O . PHE B 1 160 ? 7.25 -29.078 -8.703 1 90.94 160 PHE B O 1
ATOM 4148 N N . LEU B 1 161 ? 6.969 -31.141 -8.039 1 91.38 161 LEU B N 1
ATOM 4149 C CA . LEU B 1 161 ? 6.004 -30.703 -7.027 1 91.38 161 LEU B CA 1
ATOM 4150 C C . LEU B 1 161 ? 6.66 -29.781 -6.012 1 91.38 161 LEU B C 1
ATOM 4152 O O . LEU B 1 161 ? 6.129 -28.703 -5.711 1 91.38 161 LEU B O 1
ATOM 4156 N N . PRO B 1 162 ? 7.789 -30.141 -5.5 1 89.12 162 PRO B N 1
ATOM 4157 C CA . PRO B 1 162 ? 8.43 -29.203 -4.578 1 89.12 162 PRO B CA 1
ATOM 4158 C C . PRO B 1 162 ? 8.805 -27.875 -5.246 1 89.12 162 PRO B C 1
ATOM 4160 O O . PRO B 1 162 ? 8.781 -26.828 -4.602 1 89.12 162 PRO B O 1
ATOM 4163 N N . PHE B 1 163 ? 9.117 -27.969 -6.43 1 87.56 163 PHE B N 1
ATOM 4164 C CA . PHE B 1 163 ? 9.469 -26.75 -7.156 1 87.56 163 PHE B CA 1
ATOM 4165 C C . PHE B 1 163 ? 8.281 -25.812 -7.223 1 87.56 163 PHE B C 1
ATOM 4167 O O . PHE B 1 163 ? 8.422 -24.609 -6.961 1 87.56 163 PHE B O 1
ATOM 4174 N N . ILE B 1 164 ? 7.176 -26.297 -7.547 1 86.5 164 ILE B N 1
ATOM 4175 C CA . ILE B 1 164 ? 5.965 -25.5 -7.637 1 86.5 164 ILE B CA 1
ATOM 4176 C C . ILE B 1 164 ? 5.625 -24.922 -6.266 1 86.5 164 ILE B C 1
ATOM 4178 O O . ILE B 1 164 ? 5.148 -23.781 -6.164 1 86.5 164 ILE B O 1
ATOM 4182 N N . SER B 1 165 ? 5.902 -25.672 -5.242 1 87.56 165 SER B N 1
ATOM 4183 C CA . SER B 1 165 ? 5.629 -25.219 -3.881 1 87.56 165 SER B CA 1
ATOM 4184 C C . SER B 1 165 ? 6.477 -24.016 -3.516 1 87.56 165 SER B C 1
ATOM 4186 O O . SER B 1 165 ? 5.992 -23.078 -2.871 1 87.56 165 SER B O 1
ATOM 4188 N N . VAL B 1 166 ? 7.629 -24.047 -3.984 1 83.88 166 VAL B N 1
ATOM 4189 C CA . VAL B 1 166 ? 8.531 -22.938 -3.707 1 83.88 166 VAL B CA 1
ATOM 4190 C C . VAL B 1 166 ? 8.102 -21.719 -4.512 1 83.88 166 VAL B C 1
ATOM 4192 O O . VAL B 1 166 ? 8.109 -20.594 -4 1 83.88 166 VAL B O 1
ATOM 4195 N N . LEU B 1 167 ? 7.723 -21.938 -5.691 1 80.44 167 LEU B N 1
ATOM 4196 C CA . LEU B 1 167 ? 7.23 -20.844 -6.52 1 80.44 167 LEU B CA 1
ATOM 4197 C C . LEU B 1 167 ? 5.969 -20.234 -5.918 1 80.44 167 LEU B C 1
ATOM 4199 O O . LEU B 1 167 ? 5.781 -19.016 -5.961 1 80.44 167 LEU B O 1
ATOM 4203 N N . GLY B 1 168 ? 5.145 -21.141 -5.414 1 78.19 168 GLY B N 1
ATOM 4204 C CA . GLY B 1 168 ? 3.939 -20.672 -4.742 1 78.19 168 GLY B CA 1
ATOM 4205 C C . GLY B 1 168 ? 4.223 -19.797 -3.547 1 78.19 168 GLY B C 1
ATOM 4206 O O . GLY B 1 168 ? 3.412 -18.938 -3.197 1 78.19 168 GLY B O 1
ATOM 4207 N N . GLY B 1 169 ? 5.316 -20.016 -2.971 1 77.56 169 GLY B N 1
ATOM 4208 C CA . GLY B 1 169 ? 5.742 -19.188 -1.851 1 77.56 169 GLY B CA 1
ATOM 4209 C C . GLY B 1 169 ? 5.941 -17.734 -2.225 1 77.56 169 GLY B C 1
ATOM 4210 O O . GLY B 1 169 ? 5.688 -16.844 -1.414 1 77.56 169 GLY B O 1
ATOM 4211 N N . ASN B 1 170 ? 6.227 -17.5 -3.383 1 79.69 170 ASN B N 1
ATOM 4212 C CA . ASN B 1 170 ? 6.371 -16.125 -3.852 1 79.69 170 ASN B CA 1
ATOM 4213 C C . ASN B 1 170 ? 5.027 -15.398 -3.875 1 79.69 170 ASN B C 1
ATOM 4215 O O . ASN B 1 170 ? 4.957 -14.211 -3.557 1 79.69 170 ASN B O 1
ATOM 4219 N N . ILE B 1 171 ? 4.02 -16.156 -4.18 1 82 171 ILE B N 1
ATOM 4220 C CA . ILE B 1 171 ? 2.686 -15.562 -4.215 1 82 171 ILE B CA 1
ATOM 4221 C C . ILE B 1 171 ? 2.25 -15.18 -2.803 1 82 171 ILE B C 1
ATOM 4223 O O . ILE B 1 171 ? 1.705 -14.102 -2.586 1 82 171 ILE B O 1
ATOM 4227 N N . SER B 1 172 ? 2.559 -16.078 -1.936 1 80.81 172 SER B N 1
ATOM 4228 C CA . SER B 1 172 ? 2.24 -15.828 -0.534 1 80.81 172 SER B CA 1
ATOM 4229 C C . SER B 1 172 ? 2.969 -14.586 -0.018 1 80.81 172 SER B C 1
ATOM 4231 O O . SER B 1 172 ? 2.389 -13.781 0.708 1 80.81 172 SER B O 1
ATOM 4233 N N . GLU B 1 173 ? 4.109 -14.477 -0.443 1 83.94 173 GLU B N 1
ATOM 4234 C CA . GLU B 1 173 ? 4.902 -13.32 -0.038 1 83.94 173 GLU B CA 1
ATOM 4235 C C . GLU B 1 173 ? 4.332 -12.031 -0.624 1 83.94 173 GLU B C 1
ATOM 4237 O O . GLU B 1 173 ? 4.277 -11 0.057 1 83.94 173 GLU B O 1
ATOM 4242 N N . LEU B 1 174 ? 3.9 -12.062 -1.773 1 85.69 174 LEU B N 1
ATOM 4243 C CA . LEU B 1 174 ? 3.309 -10.906 -2.43 1 85.69 174 LEU B CA 1
ATOM 4244 C C . LEU B 1 174 ? 2.035 -10.469 -1.714 1 85.69 174 LEU B C 1
ATOM 4246 O O . LEU B 1 174 ? 1.81 -9.273 -1.516 1 85.69 174 LEU B O 1
ATOM 4250 N N . ARG B 1 175 ? 1.308 -11.43 -1.344 1 85.56 175 ARG B N 1
ATOM 4251 C CA . ARG B 1 175 ? 0.082 -11.125 -0.614 1 85.56 175 ARG B CA 1
ATOM 4252 C C . ARG B 1 175 ? 0.392 -10.469 0.728 1 85.56 175 ARG B C 1
ATOM 4254 O O . ARG B 1 175 ? -0.278 -9.516 1.13 1 85.56 175 ARG B O 1
ATOM 4261 N N . LYS B 1 176 ? 1.341 -10.961 1.328 1 86.19 176 LYS B N 1
ATOM 4262 C CA . LYS B 1 176 ? 1.749 -10.398 2.611 1 86.19 176 LYS B CA 1
ATOM 4263 C C . LYS B 1 176 ? 2.229 -8.953 2.449 1 86.19 176 LYS B C 1
ATOM 4265 O O . LYS B 1 176 ? 1.859 -8.078 3.236 1 86.19 176 LYS B O 1
ATOM 4270 N N . LYS B 1 177 ? 2.975 -8.75 1.429 1 91.62 177 LYS B N 1
ATOM 4271 C CA . LYS B 1 177 ? 3.48 -7.402 1.161 1 91.62 177 LYS B CA 1
ATOM 4272 C C . LYS B 1 177 ? 2.34 -6.438 0.853 1 91.62 177 LYS B C 1
ATOM 4274 O O . LYS B 1 177 ? 2.357 -5.289 1.294 1 91.62 177 LYS B O 1
ATOM 4279 N N . LEU B 1 178 ? 1.377 -6.898 0.144 1 92.12 178 LEU B N 1
ATOM 4280 C CA . LEU B 1 178 ? 0.23 -6.059 -0.186 1 92.12 178 LEU B CA 1
ATOM 4281 C C . LEU B 1 178 ? -0.557 -5.695 1.068 1 92.12 178 LEU B C 1
ATOM 4283 O O . LEU B 1 178 ? -0.931 -4.535 1.258 1 92.12 178 LEU B O 1
ATOM 4287 N N . MET B 1 179 ? -0.747 -6.699 1.885 1 90.38 179 MET B N 1
ATOM 4288 C CA . MET B 1 179 ? -1.475 -6.457 3.127 1 90.38 179 MET B CA 1
ATOM 4289 C C . MET B 1 179 ? -0.733 -5.453 4.004 1 90.38 179 MET B C 1
ATOM 4291 O O . MET B 1 179 ? -1.346 -4.551 4.574 1 90.38 179 MET B O 1
ATOM 4295 N N . SER B 1 180 ? 0.517 -5.594 4.09 1 93 180 SER B N 1
ATOM 4296 C CA . SER B 1 180 ? 1.33 -4.676 4.883 1 93 180 SER B CA 1
ATOM 4297 C C . SER B 1 180 ? 1.276 -3.26 4.32 1 93 180 SER B C 1
ATOM 4299 O O . SER B 1 180 ? 1.11 -2.295 5.07 1 93 180 SER B O 1
ATOM 4301 N N . SER B 1 181 ? 1.398 -3.191 3.037 1 94.06 181 SER B N 1
ATOM 4302 C CA . SER B 1 181 ? 1.361 -1.882 2.395 1 94.06 181 SER B CA 1
ATOM 4303 C C . SER B 1 181 ? 0.013 -1.201 2.604 1 94.06 181 SER B C 1
ATOM 4305 O O . SER B 1 181 ? -0.047 0.001 2.873 1 94.06 181 SER B O 1
ATOM 4307 N N . ASN B 1 182 ? -1.012 -1.917 2.533 1 93.38 182 ASN B N 1
ATOM 4308 C CA . ASN B 1 182 ? -2.348 -1.369 2.742 1 93.38 182 ASN B CA 1
ATOM 4309 C C . ASN B 1 182 ? -2.543 -0.905 4.184 1 93.38 182 ASN B C 1
ATOM 4311 O O . ASN B 1 182 ? -3.174 0.125 4.43 1 93.38 182 ASN B O 1
ATOM 4315 N N . ALA B 1 183 ? -2.021 -1.658 5.059 1 91.31 183 ALA B N 1
ATOM 4316 C CA . ALA B 1 183 ? -2.102 -1.274 6.465 1 91.31 183 ALA B CA 1
ATOM 4317 C C . ALA B 1 183 ? -1.348 0.026 6.723 1 91.31 183 ALA B C 1
ATOM 4319 O O . ALA B 1 183 ? -1.85 0.916 7.414 1 91.31 183 ALA B O 1
ATOM 4320 N N . GLN B 1 184 ? -0.201 0.068 6.18 1 92.31 184 GLN B N 1
ATOM 4321 C CA . GLN B 1 184 ? 0.596 1.284 6.312 1 92.31 184 GLN B CA 1
ATOM 4322 C C . GLN B 1 184 ? -0.117 2.479 5.688 1 92.31 184 GLN B C 1
ATOM 4324 O O . GLN B 1 184 ? -0.121 3.574 6.254 1 92.31 184 GLN B O 1
ATOM 4329 N N . LEU B 1 185 ? -0.638 2.27 4.539 1 92.12 185 LEU B N 1
ATOM 4330 C CA . LEU B 1 185 ? -1.373 3.322 3.846 1 92.12 185 LEU B CA 1
ATOM 4331 C C . LEU B 1 185 ? -2.52 3.842 4.707 1 92.12 185 LEU B C 1
ATOM 4333 O O . LEU B 1 185 ? -2.701 5.055 4.84 1 92.12 185 LEU B O 1
ATOM 4337 N N . GLN B 1 186 ? -3.238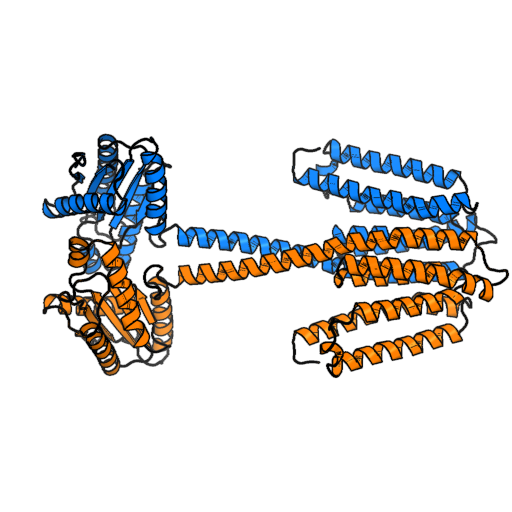 2.971 5.312 1 91.5 186 GLN B N 1
ATOM 4338 C CA . GLN B 1 186 ? -4.355 3.355 6.168 1 91.5 186 GLN B CA 1
ATOM 4339 C C . GLN B 1 186 ? -3.875 4.16 7.371 1 91.5 186 GLN B C 1
ATOM 4341 O O . GLN B 1 186 ? -4.504 5.148 7.758 1 91.5 186 GLN B O 1
ATOM 4346 N N . GLU B 1 187 ? -2.811 3.801 7.887 1 89.56 187 GLU B N 1
ATOM 4347 C CA . GLU B 1 187 ? -2.232 4.488 9.039 1 89.56 187 GLU B CA 1
ATOM 4348 C C . GLU B 1 187 ? -1.796 5.902 8.672 1 89.56 187 GLU B C 1
ATOM 4350 O O . GLU B 1 187 ? -2.096 6.855 9.398 1 89.56 187 GLU B O 1
ATOM 4355 N N . VAL B 1 188 ? -1.154 6 7.578 1 88.44 188 VAL B N 1
ATOM 4356 C CA . VAL B 1 188 ? -0.649 7.301 7.152 1 88.44 188 VAL B CA 1
ATOM 4357 C C . VAL B 1 188 ? -1.815 8.211 6.781 1 88.44 188 VAL B C 1
ATOM 4359 O O . VAL B 1 188 ? -1.793 9.414 7.074 1 88.44 188 VAL B O 1
ATOM 4362 N N . LEU B 1 189 ? -2.777 7.672 6.207 1 87.81 189 LEU B N 1
ATOM 4363 C CA . LEU B 1 189 ? -3.965 8.453 5.867 1 87.81 189 LEU B CA 1
ATOM 4364 C C . LEU B 1 189 ? -4.637 8.992 7.121 1 87.81 189 LEU B C 1
ATOM 4366 O O . LEU B 1 189 ? -5.098 10.141 7.137 1 87.81 189 LEU B O 1
ATOM 4370 N N . GLN B 1 190 ? -4.625 8.25 8.094 1 84.25 190 GLN B N 1
ATOM 4371 C CA . GLN B 1 190 ? -5.176 8.703 9.367 1 84.25 190 GLN B CA 1
ATOM 4372 C C . GLN B 1 190 ? -4.348 9.844 9.945 1 84.25 190 GLN B C 1
ATOM 4374 O O . GLN B 1 190 ? -4.902 10.812 10.469 1 84.25 190 GLN B O 1
ATOM 4379 N N . GLN B 1 191 ? -3.123 9.766 9.852 1 82.12 191 GLN B N 1
ATOM 4380 C CA . GLN B 1 191 ? -2.234 10.82 10.32 1 82.12 191 GLN B CA 1
ATOM 4381 C C . GLN B 1 191 ? -2.445 12.109 9.539 1 82.12 191 GLN B C 1
ATOM 4383 O O . GLN B 1 191 ? -2.469 13.203 10.117 1 82.12 191 GLN B O 1
ATOM 4388 N N . VAL B 1 192 ? -2.539 11.938 8.266 1 80.81 192 VAL B N 1
ATOM 4389 C CA . VAL B 1 192 ? -2.787 13.094 7.414 1 80.81 192 VAL B CA 1
ATOM 4390 C C . VAL B 1 192 ? -4.102 13.766 7.816 1 80.81 192 VAL B C 1
ATOM 4392 O O . VAL B 1 192 ? -4.176 14.992 7.91 1 80.81 192 VAL B O 1
ATOM 4395 N N . THR B 1 193 ? -5.012 12.992 8.039 1 79 193 THR B N 1
ATOM 4396 C CA . THR B 1 193 ? -6.312 13.516 8.438 1 79 193 THR B CA 1
ATOM 4397 C C . THR B 1 193 ? -6.211 14.258 9.766 1 79 193 THR B C 1
ATOM 4399 O O . THR B 1 193 ? -6.77 15.344 9.922 1 79 193 THR B O 1
ATOM 4402 N N . GLU B 1 194 ? -5.457 13.758 10.617 1 78.88 194 GLU B N 1
ATOM 4403 C CA . GLU B 1 194 ? -5.27 14.391 11.922 1 78.88 194 GLU B CA 1
ATOM 4404 C C . GLU B 1 194 ? -4.508 15.711 11.789 1 78.88 194 GLU B C 1
ATOM 4406 O O . GLU B 1 194 ? -4.902 16.719 12.367 1 78.88 194 GLU B O 1
ATOM 4411 N N . LEU B 1 195 ? -3.518 15.695 10.953 1 76.38 195 LEU B N 1
ATOM 4412 C CA . LEU B 1 195 ? -2.707 16.891 10.758 1 76.38 195 LEU B CA 1
ATOM 4413 C C . LEU B 1 195 ? -3.48 17.953 9.977 1 76.38 195 LEU B C 1
ATOM 4415 O O . LEU B 1 195 ? -3.289 19.141 10.195 1 76.38 195 LEU B O 1
ATOM 4419 N N . ALA B 1 196 ? -4.332 17.438 9.211 1 76 196 ALA B N 1
ATOM 4420 C CA . ALA B 1 196 ? -5.066 18.359 8.344 1 76 196 ALA B CA 1
ATOM 4421 C C . ALA B 1 196 ? -6.301 18.906 9.055 1 76 196 ALA B C 1
ATOM 4423 O O . ALA B 1 196 ? -6.82 19.953 8.688 1 76 196 ALA B O 1
ATOM 4424 N N . THR B 1 197 ? -6.656 18.266 10.125 1 84.75 197 THR B N 1
ATOM 4425 C CA . THR B 1 197 ? -7.945 18.656 10.68 1 84.75 197 THR B CA 1
ATOM 4426 C C . THR B 1 197 ? -7.781 19.141 12.117 1 84.75 197 THR B C 1
ATOM 4428 O O . THR B 1 197 ? -8.633 19.875 12.633 1 84.75 197 THR B O 1
ATOM 4431 N N . HIS B 1 198 ? -6.668 18.812 12.766 1 87.25 198 HIS B N 1
ATOM 4432 C CA . HIS B 1 198 ? -6.543 19.141 14.188 1 87.25 198 HIS B CA 1
ATOM 4433 C C . HIS B 1 198 ? -5.309 20 14.453 1 87.25 198 HIS B C 1
ATOM 4435 O O . HIS B 1 198 ? -4.316 19.906 13.719 1 87.25 198 HIS B O 1
ATOM 4441 N N . ASP B 1 199 ? -5.535 20.812 15.469 1 86.44 199 ASP B N 1
ATOM 4442 C CA . ASP B 1 199 ? -4.406 21.578 15.977 1 86.44 199 ASP B CA 1
ATOM 4443 C C . ASP B 1 199 ? -3.502 20.719 16.844 1 86.44 199 ASP B C 1
ATOM 4445 O O . ASP B 1 199 ? -3.967 20.078 17.797 1 86.44 199 ASP B O 1
ATOM 4449 N N . GLU B 1 200 ? -2.328 20.688 16.547 1 77.12 200 GLU B N 1
ATOM 4450 C CA . GLU B 1 200 ? -1.384 19.766 17.172 1 77.12 200 GLU B CA 1
ATOM 4451 C C . GLU B 1 200 ? -1.203 20.078 18.656 1 77.12 200 GLU B C 1
ATOM 4453 O O . GLU B 1 200 ? -0.995 19.188 19.469 1 77.12 200 GLU B O 1
ATOM 4458 N N . LEU B 1 201 ? -1.264 21.344 19 1 82.38 201 LEU B N 1
ATOM 4459 C CA . LEU B 1 201 ? -0.995 21.766 20.375 1 82.38 201 LEU B CA 1
ATOM 4460 C C . LEU B 1 201 ? -2.172 21.422 21.281 1 82.38 201 LEU B C 1
ATOM 4462 O O . LEU B 1 201 ? -1.98 20.891 22.375 1 82.38 201 LEU B O 1
ATOM 4466 N N . THR B 1 202 ? -3.314 21.672 20.828 1 92.38 202 THR B N 1
ATOM 4467 C CA . THR B 1 202 ? -4.469 21.625 21.719 1 92.38 202 THR B CA 1
ATOM 4468 C C . THR B 1 202 ? -5.32 20.391 21.438 1 92.38 202 THR B C 1
ATOM 4470 O O . THR B 1 202 ? -6.145 20 22.266 1 92.38 202 THR B O 1
ATOM 4473 N N . GLY B 1 203 ? -5.203 19.859 20.219 1 90.5 203 GLY B N 1
ATOM 4474 C CA . GLY B 1 203 ? -5.98 18.688 19.844 1 90.5 203 GLY B CA 1
ATOM 4475 C C . GLY B 1 203 ? -7.348 19.031 19.297 1 90.5 203 GLY B C 1
ATOM 4476 O O . GLY B 1 203 ? -8.062 18.156 18.797 1 90.5 203 GLY B O 1
ATOM 4477 N N . VAL B 1 204 ? -7.742 20.281 19.391 1 94.06 204 VAL B N 1
ATOM 4478 C CA . VAL B 1 204 ? -9.016 20.703 18.812 1 94.06 204 VAL B CA 1
ATOM 4479 C C . VAL B 1 204 ? -8.852 20.891 17.297 1 94.06 204 VAL B C 1
ATOM 4481 O O . VAL B 1 204 ? -7.766 20.688 16.766 1 94.06 204 VAL B O 1
ATOM 4484 N N . TYR B 1 205 ? -9.938 21.109 16.625 1 91.88 205 TYR B N 1
ATOM 4485 C CA . TYR B 1 205 ? -9.852 21.297 15.18 1 91.88 205 TYR B CA 1
ATOM 4486 C C . TYR B 1 205 ? -8.969 22.5 14.844 1 91.88 205 TYR B C 1
ATOM 4488 O O . TYR B 1 205 ? -8.758 23.375 15.68 1 91.88 205 TYR B O 1
ATOM 4496 N N . ASN B 1 206 ? -8.43 22.453 13.688 1 87.88 206 ASN B N 1
ATOM 4497 C CA . ASN B 1 206 ? -7.66 23.609 13.242 1 87.88 206 ASN B CA 1
ATOM 4498 C C . ASN B 1 206 ? -8.523 24.609 12.469 1 87.88 206 ASN B C 1
ATOM 4500 O O . ASN B 1 206 ? -9.68 24.312 12.156 1 87.88 206 ASN B O 1
ATOM 4504 N N . ARG B 1 207 ? -7.996 25.734 12.281 1 85.88 207 ARG B N 1
ATOM 4505 C CA . ARG B 1 207 ? -8.703 26.828 11.625 1 85.88 207 ARG B CA 1
ATOM 4506 C C . ARG B 1 207 ? -9.227 26.391 10.258 1 85.88 207 ARG B C 1
ATOM 4508 O O . ARG B 1 207 ? -10.391 26.641 9.93 1 85.88 207 ARG B O 1
ATOM 4515 N N . ARG B 1 208 ? -8.406 25.719 9.5 1 79.38 208 ARG B N 1
ATOM 4516 C CA . ARG B 1 208 ? -8.75 25.344 8.133 1 79.38 208 ARG B CA 1
ATOM 4517 C C . ARG B 1 208 ? -9.977 24.438 8.102 1 79.38 208 ARG B C 1
ATOM 4519 O O . ARG B 1 208 ? -10.898 24.656 7.312 1 79.38 208 ARG B O 1
ATOM 4526 N N . TYR B 1 209 ? -9.891 23.453 8.93 1 85.75 209 TYR B N 1
ATOM 4527 C CA . TYR B 1 209 ? -10.984 22.5 8.961 1 85.75 209 TYR B CA 1
ATOM 4528 C C . TYR B 1 209 ? -12.289 23.156 9.383 1 85.75 209 TYR B C 1
ATOM 4530 O O . TYR B 1 209 ? -13.344 22.891 8.805 1 85.75 209 TYR B O 1
ATOM 4538 N N . LEU B 1 210 ? -12.242 23.984 10.375 1 91.31 210 LEU B N 1
ATOM 4539 C CA . LEU B 1 210 ? -13.453 24.641 10.852 1 91.31 210 LEU B CA 1
ATOM 4540 C C . LEU B 1 210 ? -14.031 25.547 9.766 1 91.31 210 LEU B C 1
ATOM 4542 O O . LEU B 1 210 ? -15.25 25.609 9.586 1 91.31 210 LEU B O 1
ATOM 4546 N N . LEU B 1 211 ? -13.203 26.25 9.078 1 87.81 211 LEU B N 1
ATOM 4547 C CA . LEU B 1 211 ? -13.672 27.141 8.023 1 87.81 211 LEU B CA 1
ATOM 4548 C C . LEU B 1 211 ? -14.336 26.344 6.898 1 87.81 211 LEU B C 1
ATOM 4550 O O . LEU B 1 211 ? -15.312 26.797 6.305 1 87.81 211 LEU B O 1
ATOM 4554 N N . GLU B 1 212 ? -13.797 25.203 6.609 1 86.94 212 GLU B N 1
ATOM 4555 C CA . GLU B 1 212 ? -14.414 24.312 5.625 1 86.94 212 GLU B CA 1
ATOM 4556 C C . GLU B 1 212 ? -15.812 23.891 6.059 1 86.94 212 GLU B C 1
ATOM 4558 O O . GLU B 1 212 ? -16.75 23.891 5.254 1 86.94 212 GLU B O 1
ATOM 4563 N N . MET B 1 213 ? -15.875 23.531 7.281 1 90.12 213 MET B N 1
ATOM 4564 C CA . MET B 1 213 ? -17.172 23.094 7.82 1 90.12 213 MET B CA 1
ATOM 4565 C C . MET B 1 213 ? -18.156 24.25 7.844 1 90.12 213 MET B C 1
ATOM 4567 O O . MET B 1 213 ? -19.344 24.062 7.598 1 90.12 213 MET B O 1
ATOM 4571 N N . LEU B 1 214 ? -17.672 25.406 8.18 1 92.69 214 LEU B N 1
ATOM 4572 C CA . LEU B 1 214 ? -18.5 26.609 8.195 1 92.69 214 LEU B CA 1
ATOM 4573 C C . LEU B 1 214 ? -19.078 26.891 6.809 1 92.69 214 LEU B C 1
ATOM 4575 O O . LEU B 1 214 ? -20.25 27.234 6.676 1 92.69 214 LEU B O 1
ATOM 4579 N N . ASN B 1 215 ? -18.234 26.75 5.812 1 90.12 215 ASN B N 1
ATOM 4580 C CA . ASN B 1 215 ? -18.672 26.969 4.438 1 90.12 215 ASN B CA 1
ATOM 4581 C C . ASN B 1 215 ? -19.734 25.953 4.02 1 90.12 215 ASN B C 1
ATOM 4583 O O . ASN B 1 215 ? -20.688 26.297 3.33 1 90.12 215 ASN B O 1
ATOM 4587 N N . HIS B 1 216 ? -19.562 24.781 4.434 1 87.62 216 HIS B N 1
ATOM 4588 C CA . HIS B 1 216 ? -20.547 23.734 4.16 1 87.62 216 HIS B CA 1
ATOM 4589 C C . HIS B 1 216 ? -21.891 24.062 4.793 1 87.62 216 HIS B C 1
ATOM 4591 O O . HIS B 1 216 ? -22.938 23.891 4.16 1 87.62 216 HIS B O 1
ATOM 4597 N N . GLU B 1 217 ? -21.828 24.484 6.016 1 89.38 217 GLU B N 1
ATOM 4598 C CA . GLU B 1 217 ? -23.047 24.797 6.738 1 89.38 217 GLU B CA 1
ATOM 4599 C C . GLU B 1 217 ? -23.734 26.016 6.152 1 89.38 217 GLU B C 1
ATOM 4601 O O . GLU B 1 217 ? -24.969 26.094 6.129 1 89.38 217 GLU B O 1
ATOM 4606 N N . LYS B 1 218 ? -22.922 26.953 5.777 1 92 218 LYS B N 1
ATOM 4607 C CA . LYS B 1 218 ? -23.484 28.125 5.105 1 92 218 LYS B CA 1
ATOM 4608 C C . LYS B 1 218 ? -24.328 27.719 3.896 1 92 218 LYS B C 1
ATOM 4610 O O . LYS B 1 218 ? -25.453 28.188 3.732 1 92 218 LYS B O 1
ATOM 4615 N N . ASN B 1 219 ? -23.766 26.891 3.084 1 89.75 219 ASN B N 1
ATOM 4616 C CA . ASN B 1 219 ? -24.469 26.422 1.888 1 89.75 219 ASN B CA 1
ATOM 4617 C C . ASN B 1 219 ? -25.766 25.703 2.238 1 89.75 219 ASN B C 1
ATOM 4619 O O . ASN B 1 219 ? -26.781 25.875 1.549 1 89.75 219 ASN B O 1
ATOM 4623 N N . ARG B 1 220 ? -25.719 24.984 3.25 1 87.12 220 ARG B N 1
ATOM 4624 C CA . ARG B 1 220 ? -26.906 24.281 3.713 1 87.12 220 ARG B CA 1
ATOM 4625 C C . ARG B 1 220 ? -27.969 25.25 4.215 1 87.12 220 ARG B C 1
ATOM 4627 O O . ARG B 1 220 ? -29.141 25.109 3.887 1 87.12 220 ARG B O 1
ATOM 4634 N N . THR B 1 221 ? -27.578 26.188 5.035 1 89.56 221 THR B N 1
ATOM 4635 C CA . THR B 1 221 ? -28.484 27.172 5.613 1 89.56 221 THR B CA 1
ATOM 4636 C C . THR B 1 221 ? -29.094 28.047 4.527 1 89.56 221 THR B C 1
ATOM 4638 O O . THR B 1 221 ? -30.281 28.391 4.582 1 89.56 221 THR B O 1
ATOM 4641 N N . ASP B 1 222 ? -28.281 28.422 3.586 1 90.5 222 ASP B N 1
ATOM 4642 C CA . ASP B 1 222 ? -28.75 29.25 2.479 1 90.5 222 ASP B CA 1
ATOM 4643 C C . ASP B 1 222 ? -29.828 28.531 1.675 1 90.5 222 ASP B C 1
ATOM 4645 O O . ASP B 1 222 ? -30.641 29.172 0.997 1 90.5 222 ASP B O 1
ATOM 4649 N N . ARG B 1 223 ? -29.922 27.188 1.782 1 87.81 223 ARG B N 1
ATOM 4650 C CA . ARG B 1 223 ? -30.906 26.391 1.069 1 87.81 223 ARG B CA 1
ATOM 4651 C C . ARG B 1 223 ? -32.094 26.062 1.964 1 87.81 223 ARG B C 1
ATOM 4653 O O . ARG B 1 223 ? -32.906 25.188 1.638 1 87.81 223 ARG B O 1
ATOM 4660 N N . GLY B 1 224 ? -32.125 26.734 3.088 1 84.75 224 GLY B N 1
ATOM 4661 C CA . GLY B 1 224 ? -33.312 26.594 3.922 1 84.75 224 GLY B CA 1
ATOM 4662 C C . GLY B 1 224 ? -33.031 25.891 5.234 1 84.75 224 GLY B C 1
ATOM 4663 O O . GLY B 1 224 ? -33.969 25.453 5.922 1 84.75 224 GLY B O 1
ATOM 4664 N N . GLY B 1 225 ? -31.922 25.719 5.551 1 81.94 225 GLY B N 1
ATOM 4665 C CA . GLY B 1 225 ? -31.594 25.078 6.816 1 81.94 225 GLY B CA 1
ATOM 4666 C C . GLY B 1 225 ? -31.703 26.016 8 1 81.94 225 GLY B C 1
ATOM 4667 O O . GLY B 1 225 ? -32.062 27.188 7.848 1 81.94 225 GLY B O 1
ATOM 4668 N N . ALA B 1 226 ? -31.484 25.438 9.188 1 86.44 226 ALA B N 1
ATOM 4669 C CA . ALA B 1 226 ? -31.531 26.203 10.43 1 86.44 226 ALA B CA 1
ATOM 4670 C C . ALA B 1 226 ? -30.328 27.141 10.539 1 86.44 226 ALA B C 1
ATOM 4672 O O . ALA B 1 226 ? -29.297 26.906 9.922 1 86.44 226 ALA B O 1
ATOM 4673 N N . GLY B 1 227 ? -30.469 28.234 11.25 1 90.62 227 GLY B N 1
ATOM 4674 C CA . GLY B 1 227 ? -29.391 29.188 11.469 1 90.62 227 GLY B CA 1
ATOM 4675 C C . GLY B 1 227 ? -28.312 28.656 12.383 1 90.62 227 GLY B C 1
ATOM 4676 O O . GLY B 1 227 ? -28.484 27.609 13.023 1 90.62 227 GLY B O 1
ATOM 4677 N N . PHE B 1 228 ? -27.203 29.328 12.32 1 94.94 228 PHE B N 1
ATOM 4678 C CA . PHE B 1 228 ? -26.094 28.953 13.18 1 94.94 228 PHE B CA 1
ATOM 4679 C C . PHE B 1 228 ? -25.375 30.172 13.719 1 94.94 228 PHE B C 1
ATOM 4681 O O . PHE B 1 228 ? -25.672 31.297 13.305 1 94.94 228 PHE B O 1
ATOM 4688 N N . CYS B 1 229 ? -24.547 29.984 14.758 1 96.69 229 CYS B N 1
ATOM 4689 C CA . CYS B 1 229 ? -23.781 31.062 15.391 1 96.69 229 CYS B CA 1
ATOM 4690 C C . CYS B 1 229 ? -22.297 30.719 15.43 1 96.69 229 CYS B C 1
ATOM 4692 O O . CYS B 1 229 ? -21.922 29.547 15.352 1 96.69 229 CYS B O 1
ATOM 4694 N N . VAL B 1 230 ? -21.531 31.781 15.414 1 97.44 230 VAL B N 1
ATOM 4695 C CA . VAL B 1 230 ? -20.094 31.641 15.609 1 97.44 230 VAL B CA 1
ATOM 4696 C C . VAL B 1 230 ? -19.641 32.469 16.812 1 97.44 230 VAL B C 1
ATOM 4698 O O . VAL B 1 230 ? -20.188 33.562 17.062 1 97.44 230 VAL B O 1
ATOM 4701 N N . CYS B 1 231 ? -18.719 31.891 17.609 1 98.06 231 CYS B N 1
ATOM 4702 C CA . CYS B 1 231 ? -18.125 32.562 18.75 1 98.06 231 CYS B CA 1
ATOM 4703 C C . CYS B 1 231 ? -16.609 32.625 18.641 1 98.06 231 CYS B C 1
ATOM 4705 O O . CYS B 1 231 ? -15.977 31.594 18.375 1 98.06 231 CYS B O 1
ATOM 4707 N N . ILE B 1 232 ? -16.109 33.75 18.719 1 97.06 232 ILE B N 1
ATOM 4708 C CA . ILE B 1 232 ? -14.648 33.844 18.797 1 97.06 232 ILE B CA 1
ATOM 4709 C C . ILE B 1 232 ? -14.219 34.094 20.234 1 97.06 232 ILE B C 1
ATOM 4711 O O . ILE B 1 232 ? -14.719 35.031 20.891 1 97.06 232 ILE B O 1
ATOM 4715 N N . LEU B 1 233 ? -13.336 33.281 20.688 1 97.38 233 LEU B N 1
ATOM 4716 C CA . LEU B 1 233 ? -12.836 33.344 22.047 1 97.38 233 LEU B CA 1
ATOM 4717 C C . LEU B 1 233 ? -11.367 33.75 22.062 1 97.38 233 LEU B C 1
ATOM 4719 O O . LEU B 1 233 ? -10.578 33.25 21.25 1 97.38 233 LEU B O 1
ATOM 4723 N N . ASP B 1 234 ? -11.023 34.594 22.859 1 95.81 234 ASP B N 1
ATOM 4724 C CA . ASP B 1 234 ? -9.641 35.031 23.062 1 95.81 234 ASP B CA 1
ATOM 4725 C C . ASP B 1 234 ? -9.258 35 24.547 1 95.81 234 ASP B C 1
ATOM 4727 O O . ASP B 1 234 ? -10 35.469 25.391 1 95.81 234 ASP B O 1
ATOM 4731 N N . LEU B 1 235 ? -8.133 34.406 24.812 1 95.5 235 LEU B N 1
ATOM 4732 C CA . LEU B 1 235 ? -7.66 34.375 26.203 1 95.5 235 LEU B CA 1
ATOM 4733 C C . LEU B 1 235 ? -7.121 35.719 26.625 1 95.5 235 LEU B C 1
ATOM 4735 O O . LEU B 1 235 ? -6.219 36.281 26 1 95.5 235 LEU B O 1
ATOM 4739 N N . ASP B 1 236 ? -7.641 36.188 27.766 1 94.75 236 ASP B N 1
ATOM 4740 C CA . ASP B 1 236 ? -7.285 37.5 28.25 1 94.75 236 ASP B CA 1
ATOM 4741 C C . ASP B 1 236 ? -5.855 37.531 28.781 1 94.75 236 ASP B C 1
ATOM 4743 O O . ASP B 1 236 ? -5.469 36.688 29.578 1 94.75 236 ASP B O 1
ATOM 4747 N N . TYR B 1 237 ? -5.098 38.5 28.312 1 91.38 237 TYR B N 1
ATOM 4748 C CA . TYR B 1 237 ? -3.75 38.781 28.797 1 91.38 237 TYR B CA 1
ATOM 4749 C C . TYR B 1 237 ? -2.84 37.562 28.609 1 91.38 237 TYR B C 1
ATOM 4751 O O . TYR B 1 237 ? -2.02 37.25 29.469 1 91.38 237 TYR B O 1
ATOM 4759 N N . PHE B 1 238 ? -2.994 36.938 27.578 1 90.69 238 PHE B N 1
ATOM 4760 C CA . PHE B 1 238 ? -2.223 35.719 27.328 1 90.69 238 PHE B CA 1
ATOM 4761 C C . PHE B 1 238 ? -0.747 36.031 27.141 1 90.69 238 PHE B C 1
ATOM 4763 O O . PHE B 1 238 ? 0.124 35.281 27.578 1 90.69 238 PHE B O 1
ATOM 4770 N N . LYS B 1 239 ? -0.532 37.094 26.422 1 82 239 LYS B N 1
ATOM 4771 C CA . LYS B 1 239 ? 0.856 37.5 26.234 1 82 239 LYS B CA 1
ATOM 4772 C C . LYS B 1 239 ? 1.549 37.719 27.578 1 82 239 LYS B C 1
ATOM 4774 O O . LYS B 1 239 ? 2.723 37.375 27.734 1 82 239 LYS B O 1
ATOM 4779 N N . ARG B 1 240 ? 0.886 38.281 28.469 1 84.81 240 ARG B N 1
ATOM 4780 C CA . ARG B 1 240 ? 1.434 38.5 29.812 1 84.81 240 ARG B CA 1
ATOM 4781 C C . ARG B 1 240 ? 1.779 37.188 30.484 1 84.81 240 ARG B C 1
ATOM 4783 O O . ARG B 1 240 ? 2.781 37.094 31.188 1 84.81 240 ARG B O 1
ATOM 4790 N N . ILE B 1 241 ? 0.965 36.281 30.328 1 88.88 241 ILE B N 1
ATOM 4791 C CA . ILE B 1 241 ? 1.214 34.938 30.875 1 88.88 241 ILE B CA 1
ATOM 4792 C C . ILE B 1 241 ? 2.49 34.375 30.266 1 88.88 241 ILE B C 1
ATOM 4794 O O . ILE B 1 241 ? 3.348 33.844 30.984 1 88.88 241 ILE B O 1
ATOM 4798 N N . ASN B 1 242 ? 2.639 34.531 29 1 82.5 242 ASN B N 1
ATOM 4799 C CA . ASN B 1 242 ? 3.834 34.031 28.328 1 82.5 242 ASN B CA 1
ATOM 4800 C C . ASN B 1 242 ? 5.09 34.75 28.812 1 82.5 242 ASN B C 1
ATOM 4802 O O . ASN B 1 242 ? 6.125 34.125 29.031 1 82.5 242 ASN B O 1
ATOM 4806 N N . ASP B 1 243 ? 4.914 35.969 28.922 1 75.19 243 ASP B N 1
ATOM 4807 C CA . ASP B 1 243 ? 6.051 36.781 29.328 1 75.19 243 ASP B CA 1
ATOM 4808 C C . ASP B 1 243 ? 6.473 36.5 30.766 1 75.19 243 ASP B C 1
ATOM 4810 O O . ASP B 1 243 ? 7.66 36.531 31.078 1 75.19 243 ASP B O 1
ATOM 4814 N N . THR B 1 244 ? 5.531 36.25 31.594 1 84.31 244 THR B N 1
ATOM 4815 C CA . THR B 1 244 ? 5.777 36.094 33 1 84.31 244 THR B CA 1
ATOM 4816 C C . THR B 1 244 ? 6.215 34.656 33.344 1 84.31 244 THR B C 1
ATOM 4818 O O . THR B 1 244 ? 7.129 34.438 34.125 1 84.31 244 THR B O 1
ATOM 4821 N N . TYR B 1 245 ? 5.605 33.719 32.656 1 85.25 245 TYR B N 1
ATOM 4822 C CA . TYR B 1 245 ? 5.809 32.344 33.094 1 85.25 245 TYR B CA 1
ATOM 4823 C C . TYR B 1 245 ? 6.477 31.516 32 1 85.25 245 TYR B C 1
ATOM 4825 O O . TYR B 1 245 ? 6.859 30.359 32.219 1 85.25 245 TYR B O 1
ATOM 4833 N N . GLY B 1 246 ? 6.559 32.062 30.891 1 77.94 246 GLY B N 1
ATOM 4834 C CA . GLY B 1 246 ? 7.211 31.359 29.781 1 77.94 246 GLY B CA 1
ATOM 4835 C C . GLY B 1 246 ? 6.234 30.812 28.766 1 77.94 246 GLY B C 1
ATOM 4836 O O . GLY B 1 246 ? 5.082 30.516 29.094 1 77.94 246 GLY B O 1
ATOM 4837 N N . HIS B 1 247 ? 6.715 30.5 27.578 1 77.06 247 HIS B N 1
ATOM 4838 C CA . HIS B 1 247 ? 5.891 30.031 26.469 1 77.06 247 HIS B CA 1
ATOM 4839 C C . HIS B 1 247 ? 5.418 28.594 26.703 1 77.06 247 HIS B C 1
ATOM 4841 O O . HIS B 1 247 ? 4.332 28.219 26.266 1 77.06 247 HIS B O 1
ATOM 4847 N N . SER B 1 248 ? 6.211 27.844 27.344 1 82.12 248 SER B N 1
ATOM 4848 C CA . SER B 1 248 ? 5.801 26.484 27.641 1 82.12 248 SER B CA 1
ATOM 4849 C C . SER B 1 248 ? 4.559 26.469 28.531 1 82.12 248 SER B C 1
ATOM 4851 O O . SER B 1 248 ? 3.664 25.641 28.328 1 82.12 248 SER B O 1
ATOM 4853 N N . VAL B 1 249 ? 4.602 27.359 29.453 1 86.75 249 VAL B N 1
ATOM 4854 C CA . VAL B 1 249 ? 3.439 27.484 30.328 1 86.75 249 VAL B CA 1
ATOM 4855 C C . VAL B 1 249 ? 2.244 28 29.531 1 86.75 249 VAL B C 1
ATOM 4857 O O . VAL B 1 249 ? 1.11 27.562 29.75 1 86.75 249 VAL B O 1
ATOM 4860 N N . GLY B 1 250 ? 2.521 28.859 28.609 1 90.31 250 GLY B N 1
ATOM 4861 C CA . GLY B 1 250 ? 1.471 29.328 27.719 1 90.31 250 GLY B CA 1
ATOM 4862 C C . GLY B 1 250 ? 0.84 28.203 26.906 1 90.31 250 GLY B C 1
ATOM 4863 O O . GLY B 1 250 ? -0.384 28.141 26.781 1 90.31 250 GLY B O 1
ATOM 4864 N N . ASP B 1 251 ? 1.674 27.344 26.5 1 87.94 251 ASP B N 1
ATOM 4865 C CA . ASP B 1 251 ? 1.188 26.188 25.75 1 87.94 251 ASP B CA 1
ATOM 4866 C C . ASP B 1 251 ? 0.282 25.312 26.625 1 87.94 251 ASP B C 1
ATOM 4868 O O . ASP B 1 251 ? -0.736 24.812 26.141 1 87.94 251 ASP B O 1
ATOM 4872 N N . GLU B 1 252 ? 0.688 25.156 27.766 1 92 252 GLU B N 1
ATOM 4873 C CA . GLU B 1 252 ? -0.111 24.344 28.688 1 92 252 GLU B CA 1
ATOM 4874 C C . GLU B 1 252 ? -1.453 25.016 28.969 1 92 252 GLU B C 1
ATOM 4876 O O . GLU B 1 252 ? -2.467 24.328 29.141 1 92 252 GLU B O 1
ATOM 4881 N N . VAL B 1 253 ? -1.406 26.312 29.078 1 94.5 253 VAL B N 1
ATOM 4882 C CA . VAL B 1 253 ? -2.635 27.062 29.297 1 94.5 253 VAL B CA 1
ATOM 4883 C C . VAL B 1 253 ? -3.594 26.859 28.125 1 94.5 253 VAL B C 1
ATOM 4885 O O . VAL B 1 253 ? -4.789 26.641 28.328 1 94.5 253 VAL B O 1
ATOM 4888 N N . LEU B 1 254 ? -3.057 26.906 26.984 1 94.38 254 LEU B N 1
ATOM 4889 C CA . LEU B 1 254 ? -3.871 26.703 25.781 1 94.38 254 LEU B CA 1
ATOM 4890 C C . LEU B 1 254 ? -4.461 25.297 25.766 1 94.38 254 LEU B C 1
ATOM 4892 O O . LEU B 1 254 ? -5.641 25.109 25.453 1 94.38 254 LEU B O 1
ATOM 4896 N N . ARG B 1 255 ? -3.697 24.266 26.109 1 94.81 255 ARG B N 1
ATOM 4897 C CA . ARG B 1 255 ? -4.164 22.891 26.188 1 94.81 255 ARG B CA 1
ATOM 4898 C C . ARG B 1 255 ? -5.281 22.734 27.203 1 94.81 255 ARG B C 1
ATOM 4900 O O . ARG B 1 255 ? -6.312 22.125 26.922 1 94.81 255 ARG B O 1
ATOM 4907 N N . ASN B 1 256 ? -5.035 23.297 28.344 1 94.81 256 ASN B N 1
ATOM 4908 C CA . ASN B 1 256 ? -6.008 23.219 29.422 1 94.81 256 ASN B CA 1
ATOM 4909 C C . ASN B 1 256 ? -7.305 23.938 29.062 1 94.81 256 ASN B C 1
ATOM 4911 O O . ASN B 1 256 ? -8.391 23.484 29.438 1 94.81 256 ASN B O 1
ATOM 4915 N N . PHE B 1 257 ? -7.133 25 28.438 1 95.75 257 PHE B N 1
ATOM 4916 C CA . PHE B 1 257 ? -8.312 25.719 27.984 1 95.75 257 PHE B CA 1
ATOM 4917 C C . PHE B 1 257 ? -9.164 24.844 27.078 1 95.75 257 PHE B C 1
ATOM 4919 O O . PHE B 1 257 ? -10.375 24.719 27.297 1 95.75 257 PHE B O 1
ATOM 4926 N N . ALA B 1 258 ? -8.508 24.312 26.109 1 96.12 258 ALA B N 1
ATOM 4927 C CA . ALA B 1 258 ? -9.203 23.438 25.172 1 96.12 258 ALA B CA 1
ATOM 4928 C C . ALA B 1 258 ? -9.867 22.266 25.891 1 96.12 258 ALA B C 1
ATOM 4930 O O . ALA B 1 258 ? -11.016 21.922 25.609 1 96.12 258 ALA B O 1
ATOM 4931 N N . HIS B 1 259 ? -9.195 21.703 26.828 1 94.88 259 HIS B N 1
ATOM 4932 C CA . HIS B 1 259 ? -9.695 20.562 27.594 1 94.88 259 HIS B CA 1
ATOM 4933 C C . HIS B 1 259 ? -10.891 20.953 28.453 1 94.88 259 HIS B C 1
ATOM 4935 O O . HIS B 1 259 ? -11.758 20.125 28.734 1 94.88 259 HIS B O 1
ATOM 4941 N N . THR B 1 260 ? -10.914 22.141 28.891 1 95.06 260 THR B N 1
ATOM 4942 C CA . THR B 1 260 ? -11.992 22.641 29.734 1 95.06 260 THR B CA 1
ATOM 4943 C C . THR B 1 260 ? -13.25 22.891 28.906 1 95.06 260 THR B C 1
ATOM 4945 O O . THR B 1 260 ? -14.359 22.625 29.359 1 95.06 260 THR B O 1
ATOM 4948 N N . VAL B 1 261 ? -13.055 23.359 27.734 1 96.38 261 VAL B N 1
ATOM 4949 C CA . VAL B 1 261 ? -14.172 23.828 26.922 1 96.38 261 VAL B CA 1
ATOM 4950 C C . VAL B 1 261 ? -14.789 22.656 26.172 1 96.38 261 VAL B C 1
ATOM 4952 O O . VAL B 1 261 ? -16.016 22.562 26.047 1 96.38 261 VAL B O 1
ATOM 4955 N N . GLN B 1 262 ? -14.062 21.75 25.703 1 95.25 262 GLN B N 1
ATOM 4956 C CA . GLN B 1 262 ? -14.469 20.703 24.781 1 95.25 262 GLN B CA 1
ATOM 4957 C C . GLN B 1 262 ? -15.617 19.875 25.359 1 95.25 262 GLN B C 1
ATOM 4959 O O . GLN B 1 262 ? -16.594 19.578 24.656 1 95.25 262 GLN B O 1
ATOM 4964 N N . PRO B 1 263 ? -15.523 19.516 26.688 1 94.44 263 PRO B N 1
ATOM 4965 C CA . PRO B 1 263 ? -16.578 18.672 27.25 1 94.44 263 PRO B CA 1
ATOM 4966 C C . PRO B 1 263 ? -17.922 19.406 27.359 1 94.44 263 PRO B C 1
ATOM 4968 O O . PRO B 1 263 ? -18.969 18.766 27.547 1 94.44 263 PRO B O 1
ATOM 4971 N N . LEU B 1 264 ? -17.922 20.688 27.188 1 95.75 264 LEU B N 1
ATOM 4972 C CA . LEU B 1 264 ? -19.141 21.484 27.359 1 95.75 264 LEU B CA 1
ATOM 4973 C C . LEU B 1 264 ? -19.906 21.594 26.047 1 95.75 264 LEU B C 1
ATOM 4975 O O . LEU B 1 264 ? -21.031 22.094 26.031 1 95.75 264 LEU B O 1
ATOM 4979 N N . LEU B 1 265 ? -19.297 21.109 24.984 1 95.25 265 LEU B N 1
ATOM 4980 C CA . LEU B 1 265 ? -19.859 21.281 23.641 1 95.25 265 LEU B CA 1
ATOM 4981 C C . LEU B 1 265 ? -20.562 20 23.188 1 95.25 265 LEU B C 1
ATOM 4983 O O . LEU B 1 265 ? -20.266 18.906 23.688 1 95.25 265 LEU B O 1
ATOM 4987 N N . ARG B 1 266 ? -21.5 20.172 22.203 1 90.44 266 ARG B N 1
ATOM 4988 C CA . ARG B 1 266 ? -22.172 19.031 21.578 1 90.44 266 ARG B CA 1
ATOM 4989 C C . ARG B 1 266 ? -21.281 18.375 20.516 1 90.44 266 ARG B C 1
ATOM 4991 O O . ARG B 1 266 ? -20.281 18.953 20.094 1 90.44 266 ARG B O 1
ATOM 4998 N N . SER B 1 267 ? -21.734 17.234 20.172 1 88.75 267 SER B N 1
ATOM 4999 C CA . SER B 1 267 ? -21 16.5 19.141 1 88.75 267 SER B CA 1
ATOM 5000 C C . SER B 1 267 ? -21.094 17.188 17.797 1 88.75 267 SER B C 1
ATOM 5002 O O . SER B 1 267 ? -20.219 17 16.938 1 88.75 267 SER B O 1
ATOM 5004 N N . THR B 1 268 ? -22.062 17.969 17.594 1 90.12 268 THR B N 1
ATOM 5005 C CA . THR B 1 268 ? -22.281 18.625 16.312 1 90.12 268 THR B CA 1
ATOM 5006 C C . THR B 1 268 ? -21.562 19.984 16.281 1 90.12 268 THR B C 1
ATOM 5008 O O . THR B 1 268 ? -21.469 20.609 15.219 1 90.12 268 THR B O 1
ATOM 5011 N N . ASP B 1 269 ? -21.094 20.422 17.469 1 94.5 269 ASP B N 1
ATOM 5012 C CA . ASP B 1 269 ? -20.391 21.703 17.531 1 94.5 269 ASP B CA 1
ATOM 5013 C C . ASP B 1 269 ? -18.938 21.562 17.109 1 94.5 269 ASP B C 1
ATOM 5015 O O . ASP B 1 269 ? -18.359 20.469 17.203 1 94.5 269 ASP B O 1
ATOM 5019 N N . PHE B 1 270 ? -18.406 22.594 16.547 1 95.44 270 PHE B N 1
ATOM 5020 C CA . PHE B 1 270 ? -17.016 22.594 16.141 1 95.44 270 PHE B CA 1
ATOM 5021 C C . PHE B 1 270 ? -16.203 23.609 16.938 1 95.44 270 PHE B C 1
ATOM 5023 O O . PHE B 1 270 ? -16.578 24.781 17.016 1 95.44 270 PHE B O 1
ATOM 5030 N N . PHE B 1 271 ? -15.195 23.172 17.609 1 96.69 271 PHE B N 1
ATOM 5031 C CA . PHE B 1 271 ? -14.281 23.984 18.406 1 96.69 271 PHE B CA 1
ATOM 5032 C C . PHE B 1 271 ? -12.859 23.906 17.875 1 96.69 271 PHE B C 1
ATOM 5034 O O . PHE B 1 271 ? -12.266 22.828 17.828 1 96.69 271 PHE B O 1
ATOM 5041 N N . ALA B 1 272 ? -12.352 25.047 17.375 1 95.94 272 ALA B N 1
ATOM 5042 C CA . ALA B 1 272 ? -11.062 25.047 16.688 1 95.94 272 ALA B CA 1
ATOM 5043 C C . ALA B 1 272 ? -10.148 26.141 17.219 1 95.94 272 ALA B C 1
ATOM 5045 O O . ALA B 1 272 ? -10.625 27.188 17.688 1 95.94 272 ALA B O 1
ATOM 5046 N N . ARG B 1 273 ? -8.867 25.891 17.188 1 93.06 273 ARG B N 1
ATOM 5047 C CA . ARG B 1 273 ? -7.906 26.969 17.406 1 93.06 273 ARG B CA 1
ATOM 5048 C C . ARG B 1 273 ? -7.773 27.844 16.172 1 93.06 273 ARG B C 1
ATOM 5050 O O . ARG B 1 273 ? -7.449 27.359 15.086 1 93.06 273 ARG B O 1
ATOM 5057 N N . TYR B 1 274 ? -8.117 29.062 16.281 1 88 274 TYR B N 1
ATOM 5058 C CA . TYR B 1 274 ? -8.227 30 15.172 1 88 274 TYR B CA 1
ATOM 5059 C C . TYR B 1 274 ? -6.938 30.797 15.008 1 88 274 TYR B C 1
ATOM 5061 O O . TYR B 1 274 ? -6.578 31.203 13.898 1 88 274 TYR B O 1
ATOM 5069 N N . GLY B 1 275 ? -6.289 31.016 16.062 1 80.75 275 GLY B N 1
ATOM 5070 C CA . GLY B 1 275 ? -5.031 31.75 16.125 1 80.75 275 GLY B CA 1
ATOM 5071 C C . GLY B 1 275 ? -4.141 31.297 17.266 1 80.75 275 GLY B C 1
ATOM 5072 O O . GLY B 1 275 ? -4.227 30.156 17.719 1 80.75 275 GLY B O 1
ATOM 5073 N N . GLY B 1 276 ? -3.182 32.125 17.562 1 81.56 276 GLY B N 1
ATOM 5074 C CA . GLY B 1 276 ? -2.301 31.797 18.672 1 81.56 276 GLY B CA 1
ATOM 5075 C C . GLY B 1 276 ? -3.043 31.562 19.984 1 81.56 276 GLY B C 1
ATOM 5076 O O . GLY B 1 276 ? -2.949 30.484 20.562 1 81.56 276 GLY B O 1
ATOM 5077 N N . GLU B 1 277 ? -3.779 32.562 20.375 1 90.88 277 GLU B N 1
ATOM 5078 C CA . GLU B 1 277 ? -4.543 32.5 21.609 1 90.88 277 GLU B CA 1
ATOM 5079 C C . GLU B 1 277 ? -6.043 32.562 21.344 1 90.88 277 GLU B C 1
ATOM 5081 O O . GLU B 1 277 ? -6.832 32.75 22.281 1 90.88 277 GLU B O 1
ATOM 5086 N N . GLU B 1 278 ? -6.355 32.438 20.109 1 92.94 278 GLU B N 1
ATOM 5087 C CA . GLU B 1 278 ? -7.754 32.594 19.719 1 92.94 278 GLU B CA 1
ATOM 5088 C C . GLU B 1 278 ? -8.367 31.266 19.328 1 92.94 278 GLU B C 1
ATOM 5090 O O . GLU B 1 278 ? -7.699 30.422 18.734 1 92.94 278 GLU B O 1
ATOM 5095 N N . PHE B 1 279 ? -9.617 31.125 19.734 1 96.88 279 PHE B N 1
ATOM 5096 C CA . PHE B 1 279 ? -10.406 29.953 19.391 1 96.88 279 PHE B CA 1
ATOM 5097 C C . PHE B 1 279 ? -11.719 30.344 18.719 1 96.88 279 PHE B C 1
ATOM 5099 O O . PHE B 1 279 ? -12.219 31.453 18.938 1 96.88 279 PHE B O 1
ATOM 5106 N N . LEU B 1 280 ? -12.148 29.531 17.891 1 96.62 280 LEU B N 1
ATOM 5107 C CA . LEU B 1 280 ? -13.414 29.734 17.203 1 96.62 280 LEU B CA 1
ATOM 5108 C C . LEU B 1 280 ? -14.391 28.594 17.484 1 96.62 280 LEU B C 1
ATOM 5110 O O . LEU B 1 280 ? -14.008 27.422 17.438 1 96.62 280 LEU B O 1
ATOM 5114 N N . LEU B 1 281 ? -15.523 28.969 17.875 1 97.38 281 LEU B N 1
ATOM 5115 C CA . LEU B 1 281 ? -16.625 28.031 18.125 1 97.38 281 LEU B CA 1
ATOM 5116 C C . LEU B 1 281 ? -17.719 28.188 17.078 1 97.38 281 LEU B C 1
ATOM 5118 O O . LEU B 1 281 ? -18.25 29.297 16.891 1 97.38 281 LEU B O 1
ATOM 5122 N N . PHE B 1 282 ? -17.969 27.109 16.391 1 96.31 282 PHE B N 1
ATOM 5123 C CA . PHE B 1 282 ? -19.047 27.031 15.398 1 96.31 282 PHE B CA 1
ATOM 5124 C C . PHE B 1 282 ? -20.203 26.188 15.93 1 96.31 282 PHE B C 1
ATOM 5126 O O . PHE B 1 282 ? -20.031 25 16.219 1 96.31 282 PHE B O 1
ATOM 5133 N N . LEU B 1 283 ? -21.359 26.797 16.078 1 96.56 283 LEU B N 1
ATOM 5134 C CA . LEU B 1 283 ? -22.547 26.156 16.656 1 96.56 283 LEU B CA 1
ATOM 5135 C C . LEU B 1 283 ? -23.641 26.031 15.602 1 96.56 283 LEU B C 1
ATOM 5137 O O . LEU B 1 283 ? -24.469 26.922 15.445 1 96.56 283 LEU B O 1
ATOM 5141 N N . PRO B 1 284 ? -23.672 24.828 14.961 1 93.94 284 PRO B N 1
ATOM 5142 C CA . PRO B 1 284 ? -24.719 24.609 13.961 1 93.94 284 PRO B CA 1
ATOM 5143 C C . PRO B 1 284 ? -26.125 24.531 14.586 1 93.94 284 PRO B C 1
ATOM 5145 O O . PRO B 1 284 ? -26.266 24.109 15.734 1 93.94 284 PRO B O 1
ATOM 5148 N N . GLN B 1 285 ? -27.062 24.938 13.852 1 92.44 285 GLN B N 1
ATOM 5149 C CA . GLN B 1 285 ? -28.453 24.859 14.258 1 92.44 285 GLN B CA 1
ATOM 5150 C C . GLN B 1 285 ? -28.656 25.438 15.656 1 92.44 285 GLN B C 1
ATOM 5152 O O . GLN B 1 285 ? -29.25 24.781 16.516 1 92.44 285 GLN B O 1
ATOM 5157 N N . THR B 1 286 ? -28.125 26.562 15.852 1 94.38 286 THR B N 1
ATOM 5158 C CA . THR B 1 286 ? -28.156 27.203 17.156 1 94.38 286 THR B CA 1
ATOM 5159 C C . THR B 1 286 ? -28.609 28.656 17.047 1 94.38 286 THR B C 1
ATOM 5161 O O . THR B 1 286 ? -28.078 29.406 16.219 1 94.38 286 THR B O 1
ATOM 5164 N N . SER B 1 287 ? -29.594 29.047 17.875 1 93.06 287 SER B N 1
ATOM 5165 C CA . SER B 1 287 ? -30.047 30.438 17.922 1 93.06 287 SER B CA 1
ATOM 5166 C C . SER B 1 287 ? -29.078 31.297 18.734 1 93.06 287 SER B C 1
ATOM 5168 O O . SER B 1 287 ? -28.203 30.766 19.422 1 93.06 287 SER B O 1
ATOM 5170 N N . LEU B 1 288 ? -29.266 32.562 18.578 1 94.69 288 LEU B N 1
ATOM 5171 C CA . LEU B 1 288 ? -28.406 33.5 19.297 1 94.69 288 LEU B CA 1
ATOM 5172 C C . LEU B 1 288 ? -28.531 33.281 20.812 1 94.69 288 LEU B C 1
ATOM 5174 O O . LEU B 1 288 ? -27.547 33.375 21.547 1 94.69 288 LEU B O 1
ATOM 5178 N N . GLU B 1 289 ? -29.719 33.062 21.266 1 94.75 289 GLU B N 1
ATOM 5179 C CA . GLU B 1 289 ? -29.969 32.844 22.688 1 94.75 289 GLU B CA 1
ATOM 5180 C C . GLU B 1 289 ? -29.25 31.562 23.172 1 94.75 289 GLU B C 1
ATOM 5182 O O . GLU B 1 289 ? -28.641 31.578 24.234 1 94.75 289 GLU B O 1
ATOM 5187 N N . MET B 1 290 ? -29.406 30.578 22.406 1 95.06 290 MET B N 1
ATOM 5188 C CA . MET B 1 290 ? -28.766 29.312 22.766 1 95.06 290 MET B CA 1
ATOM 5189 C C . MET B 1 290 ? -27.25 29.453 22.766 1 95.06 290 MET B C 1
ATOM 5191 O O . MET B 1 290 ? -26.562 28.844 23.594 1 95.06 290 MET B O 1
ATOM 5195 N N . ALA B 1 291 ? -26.734 30.219 21.844 1 96.94 291 ALA B N 1
ATOM 5196 C CA . ALA B 1 291 ? -25.297 30.469 21.781 1 96.94 291 ALA B CA 1
ATOM 5197 C C . ALA B 1 291 ? -24.812 31.203 23.031 1 96.94 291 ALA B C 1
ATOM 5199 O O . ALA B 1 291 ? -23.734 30.891 23.547 1 96.94 291 ALA B O 1
ATOM 5200 N N . GLN B 1 292 ? -25.594 32.094 23.469 1 96.69 292 GLN B N 1
ATOM 5201 C CA . GLN B 1 292 ? -25.266 32.844 24.688 1 96.69 292 GLN B CA 1
ATOM 5202 C C . GLN B 1 292 ? -25.188 31.922 25.891 1 96.69 292 GLN B C 1
ATOM 5204 O O . GLN B 1 292 ? -24.297 32.062 26.734 1 96.69 292 GLN B O 1
ATOM 5209 N N . HIS B 1 293 ? -26.078 31.078 25.938 1 96.69 293 HIS B N 1
ATOM 5210 C CA . HIS B 1 293 ? -26.078 30.125 27.031 1 96.69 293 HIS B CA 1
ATOM 5211 C C . HIS B 1 293 ? -24.828 29.25 27.016 1 96.69 293 HIS B C 1
ATOM 5213 O O . HIS B 1 293 ? -24.25 28.969 28.062 1 96.69 293 HIS B O 1
ATOM 5219 N N . CYS B 1 294 ? -24.531 28.828 25.844 1 96.75 294 CYS B N 1
ATOM 5220 C CA . CYS B 1 294 ? -23.328 28.016 25.688 1 96.75 294 CYS B CA 1
ATOM 5221 C C . CYS B 1 294 ? -22.094 28.766 26.156 1 96.75 294 CYS B C 1
ATOM 5223 O O . CYS B 1 294 ? -21.281 28.234 26.891 1 96.75 294 CYS B O 1
ATOM 5225 N N . VAL B 1 295 ? -21.953 29.984 25.75 1 97.31 295 VAL B N 1
ATOM 5226 C CA . VAL B 1 295 ? -20.812 30.812 26.109 1 97.31 295 VAL B CA 1
ATOM 5227 C C . VAL B 1 295 ? -20.781 31.047 27.609 1 97.31 295 VAL B C 1
ATOM 5229 O O . VAL B 1 295 ? -19.703 31.047 28.219 1 97.31 295 VAL B O 1
ATOM 5232 N N . LYS B 1 296 ? -21.906 31.234 28.172 1 96.5 296 LYS B N 1
ATOM 5233 C CA . LYS B 1 296 ? -21.984 31.438 29.625 1 96.5 296 LYS B CA 1
ATOM 5234 C C . LYS B 1 296 ? -21.469 30.203 30.359 1 96.5 296 LYS B C 1
ATOM 5236 O O . LYS B 1 296 ? -20.797 30.328 31.391 1 96.5 296 LYS B O 1
ATOM 5241 N N . ARG B 1 297 ? -21.844 29.109 29.922 1 96.62 297 ARG B N 1
ATOM 5242 C CA . ARG B 1 297 ? -21.359 27.859 30.516 1 96.62 297 ARG B CA 1
ATOM 5243 C C . ARG B 1 297 ? -19.844 27.781 30.438 1 96.62 297 ARG B C 1
ATOM 5245 O O . ARG B 1 297 ? -19.188 27.297 31.375 1 96.62 297 ARG B O 1
ATOM 5252 N N . ILE B 1 298 ? -19.328 28.203 29.344 1 96.44 298 ILE B N 1
ATOM 5253 C CA . ILE B 1 298 ? -17.891 28.188 29.141 1 96.44 298 ILE B CA 1
ATOM 5254 C C . ILE B 1 298 ? -17.219 29.141 30.125 1 96.44 298 ILE B C 1
ATOM 5256 O O . ILE B 1 298 ? -16.219 28.797 30.766 1 96.44 298 ILE B O 1
ATOM 5260 N N . GLN B 1 299 ? -17.734 30.297 30.234 1 95.69 299 GLN B N 1
ATOM 5261 C CA . GLN B 1 299 ? -17.203 31.297 31.156 1 95.69 299 GLN B CA 1
ATOM 5262 C C . GLN B 1 299 ? -17.234 30.781 32.594 1 95.69 299 GLN B C 1
ATOM 5264 O O . GLN B 1 299 ? -16.281 30.984 33.344 1 95.69 299 GLN B O 1
ATOM 5269 N N . ASP B 1 300 ? -18.312 30.172 32.938 1 95.44 300 ASP B N 1
ATOM 5270 C CA . ASP B 1 300 ? -18.453 29.609 34.281 1 95.44 300 ASP B CA 1
ATOM 5271 C C . ASP B 1 300 ? -17.406 28.516 34.531 1 95.44 300 ASP B C 1
ATOM 5273 O O . ASP B 1 300 ? -16.812 28.453 35.625 1 95.44 300 ASP B O 1
ATOM 5277 N N . ALA B 1 301 ? -17.234 27.703 33.594 1 95.44 301 ALA B N 1
ATOM 5278 C CA . ALA B 1 301 ? -16.266 26.625 33.719 1 95.44 301 ALA B CA 1
ATOM 5279 C C . ALA B 1 301 ? -14.844 27.188 33.844 1 95.44 301 ALA B C 1
ATOM 5281 O O . ALA B 1 301 ? -14.031 26.656 34.625 1 95.44 301 ALA B O 1
ATOM 5282 N N . LEU B 1 302 ? -14.555 28.188 33.125 1 94.25 302 LEU B N 1
ATOM 5283 C CA . LEU B 1 302 ? -13.234 28.812 33.188 1 94.25 302 LEU B CA 1
ATOM 5284 C C . LEU B 1 302 ? -12.992 29.453 34.531 1 94.25 302 LEU B C 1
ATOM 5286 O O . LEU B 1 302 ? -11.859 29.438 35.031 1 94.25 302 LEU B O 1
ATOM 5290 N N . ALA B 1 303 ? -14.023 29.984 35.062 1 91.19 303 ALA B N 1
ATOM 5291 C CA . ALA B 1 303 ? -13.922 30.641 36.375 1 91.19 303 ALA B CA 1
ATOM 5292 C C . ALA B 1 303 ? -13.555 29.625 37.438 1 91.19 303 ALA B C 1
ATOM 5294 O O . ALA B 1 303 ? -12.867 29.969 38.406 1 91.19 303 ALA B O 1
ATOM 5295 N N . GLU B 1 304 ? -13.906 28.438 37.281 1 90.62 304 GLU B N 1
ATOM 5296 C CA . GLU B 1 304 ? -13.672 27.406 38.281 1 90.62 304 GLU B CA 1
ATOM 5297 C C . GLU B 1 304 ? -12.406 26.609 37.969 1 90.62 304 GLU B C 1
ATOM 5299 O O . GLU B 1 304 ? -11.867 25.922 38.844 1 90.62 304 GLU B O 1
ATOM 5304 N N . ALA B 1 305 ? -11.938 26.766 36.812 1 90.69 305 ALA B N 1
ATOM 5305 C CA . ALA B 1 305 ? -10.844 25.906 36.344 1 90.69 305 ALA B CA 1
ATOM 5306 C C . ALA B 1 305 ? -9.516 26.359 36.969 1 90.69 305 ALA B C 1
ATOM 5308 O O . ALA B 1 305 ? -9.289 27.547 37.156 1 90.69 305 ALA B O 1
ATOM 5309 N N . ARG B 1 306 ? -8.672 25.344 37.25 1 87.75 306 ARG B N 1
ATOM 5310 C CA . ARG B 1 306 ? -7.289 25.562 37.688 1 87.75 306 ARG B CA 1
ATOM 5311 C C . ARG B 1 306 ? -6.309 25.094 36.594 1 87.75 306 ARG B C 1
ATOM 5313 O O . ARG B 1 306 ? -6.43 23.984 36.094 1 87.75 306 ARG B O 1
ATOM 5320 N N . PHE B 1 307 ? -5.5 26.016 36.219 1 89.25 307 PHE B N 1
ATOM 5321 C CA . PHE B 1 307 ? -4.574 25.703 35.125 1 89.25 307 PHE B CA 1
ATOM 5322 C C . PHE B 1 307 ? -3.211 25.312 35.688 1 89.25 307 PHE B C 1
ATOM 5324 O O . PHE B 1 307 ? -2.627 26.031 36.5 1 89.25 307 PHE B O 1
ATOM 5331 N N . ALA B 1 308 ? -2.795 24.172 35.219 1 82.56 308 ALA B N 1
ATOM 5332 C CA . ALA B 1 308 ? -1.497 23.656 35.656 1 82.56 308 ALA B CA 1
ATOM 5333 C C . ALA B 1 308 ? -0.37 24.609 35.219 1 82.56 308 ALA B C 1
ATOM 5335 O O . ALA B 1 308 ? -0.383 25.141 34.125 1 82.56 308 ALA B O 1
ATOM 5336 N N . GLY B 1 309 ? 0.527 24.891 36.125 1 81.38 309 GLY B N 1
ATOM 5337 C CA . GLY B 1 309 ? 1.683 25.719 35.812 1 81.38 309 GLY B CA 1
ATOM 5338 C C . GLY B 1 309 ? 1.52 27.156 36.25 1 81.38 309 GLY B C 1
ATOM 5339 O O . GLY B 1 309 ? 2.496 27.906 36.344 1 81.38 309 GLY B O 1
ATOM 5340 N N . LEU B 1 310 ? 0.279 27.5 36.5 1 89.62 310 LEU B N 1
ATOM 5341 C CA . LEU B 1 310 ? 0.014 28.859 37 1 89.62 310 LEU B CA 1
ATOM 5342 C C . LEU B 1 310 ? -0.254 28.844 38.5 1 89.62 310 LEU B C 1
ATOM 5344 O O . LEU B 1 310 ? -0.808 27.875 39.031 1 89.62 310 LEU B O 1
ATOM 5348 N N . PRO B 1 311 ? 0.228 29.953 39.125 1 89.25 311 PRO B N 1
ATOM 5349 C CA . PRO B 1 311 ? -0.118 30.062 40.531 1 89.25 311 PRO B CA 1
ATOM 5350 C C . PRO B 1 311 ? -1.626 30.109 40.781 1 89.25 311 PRO B C 1
ATOM 5352 O O . PRO B 1 311 ? -2.381 30.516 39.906 1 89.25 311 PRO B O 1
ATOM 5355 N N . ASP B 1 312 ? -2.053 29.719 41.969 1 84.75 312 ASP B N 1
ATOM 5356 C CA . ASP B 1 312 ? -3.467 29.641 42.312 1 84.75 312 ASP B CA 1
ATOM 5357 C C . ASP B 1 312 ? -4.137 31.016 42.25 1 84.75 312 ASP B C 1
ATOM 5359 O O . ASP B 1 312 ? -5.344 31.109 42 1 84.75 312 ASP B O 1
ATOM 5363 N N . GLU B 1 313 ? -3.322 32.031 42.281 1 85 313 GLU B N 1
ATOM 5364 C CA . GLU B 1 313 ? -3.869 33.375 42.281 1 85 313 GLU B CA 1
ATOM 5365 C C . GLU B 1 313 ? -4.148 33.875 40.875 1 85 313 GLU B C 1
ATOM 5367 O O . GLU B 1 313 ? -4.91 34.844 40.688 1 85 313 GLU B O 1
ATOM 5372 N N . VAL B 1 314 ? -3.619 33.156 39.906 1 88.19 314 VAL B N 1
ATOM 5373 C CA . VAL B 1 314 ? -3.779 33.625 38.531 1 88.19 314 VAL B CA 1
ATOM 5374 C C . VAL B 1 314 ? -4.984 32.938 37.906 1 88.19 314 VAL B C 1
ATOM 5376 O O . VAL B 1 314 ? -5.059 31.688 37.844 1 88.19 314 VAL B O 1
ATOM 5379 N N . ARG B 1 315 ? -5.977 33.688 37.5 1 89.38 315 ARG B N 1
ATOM 5380 C CA . ARG B 1 315 ? -7.16 33.188 36.812 1 89.38 315 ARG B CA 1
ATOM 5381 C C . ARG B 1 315 ? -7.082 33.469 35.312 1 89.38 315 ARG B C 1
ATOM 5383 O O . ARG B 1 315 ? -6.664 34.531 34.906 1 89.38 315 ARG B O 1
ATOM 5390 N N . VAL B 1 316 ? -7.414 32.469 34.594 1 93.19 316 VAL B N 1
ATOM 5391 C CA . VAL B 1 316 ? -7.473 32.625 33.156 1 93.19 316 VAL B CA 1
ATOM 5392 C C . VAL B 1 316 ? -8.906 32.938 32.719 1 93.19 316 VAL B C 1
ATOM 5394 O O . VAL B 1 316 ? -9.836 32.219 33.062 1 93.19 316 VAL B O 1
ATOM 5397 N N . THR B 1 317 ? -9.102 34.062 32.094 1 94.62 317 THR B N 1
ATOM 5398 C CA . THR B 1 317 ? -10.406 34.469 31.578 1 94.62 317 THR B CA 1
ATOM 5399 C C . THR B 1 317 ? -10.367 34.625 30.062 1 94.62 317 THR B C 1
ATOM 5401 O O . THR B 1 317 ? -9.297 34.594 29.453 1 94.62 317 THR B O 1
ATOM 5404 N N . ALA B 1 318 ? -11.57 34.688 29.531 1 96.62 318 ALA B N 1
ATOM 5405 C CA . ALA B 1 318 ? -11.664 34.844 28.078 1 96.62 318 ALA B CA 1
ATOM 5406 C C . ALA B 1 318 ? -12.688 35.906 27.703 1 96.62 318 ALA B C 1
ATOM 5408 O O . ALA B 1 318 ? -13.703 36.062 28.375 1 96.62 318 ALA B O 1
ATOM 5409 N N . SER B 1 319 ? -12.328 36.656 26.703 1 97.88 319 SER B N 1
ATOM 5410 C CA . SER B 1 319 ? -13.281 37.562 26.031 1 97.88 319 SER B CA 1
ATOM 5411 C C . SER B 1 319 ? -13.898 36.875 24.812 1 97.88 319 SER B C 1
ATOM 5413 O O . SER B 1 319 ? -13.211 36.188 24.078 1 97.88 319 SER B O 1
ATOM 5415 N N . ILE B 1 320 ? -15.195 37.094 24.672 1 97.88 320 ILE B N 1
ATOM 5416 C CA . ILE B 1 320 ? -15.883 36.312 23.641 1 97.88 320 ILE B CA 1
ATOM 5417 C C . ILE B 1 320 ? -16.766 37.25 22.797 1 97.88 320 ILE B C 1
ATOM 5419 O O . ILE B 1 320 ? -17.469 38.094 23.344 1 97.88 320 ILE B O 1
ATOM 5423 N N . GLY B 1 321 ? -16.625 37.094 21.516 1 97.62 321 GLY B N 1
ATOM 5424 C CA . GLY B 1 321 ? -17.531 37.719 20.562 1 97.62 321 GLY B CA 1
ATOM 5425 C C . GLY B 1 321 ? -18.453 36.719 19.875 1 97.62 321 GLY B C 1
ATOM 5426 O O . GLY B 1 321 ? -18 35.688 19.359 1 97.62 321 GLY B O 1
ATOM 5427 N N . VAL B 1 322 ? -19.766 37.031 19.875 1 97.69 322 VAL B N 1
ATOM 5428 C CA . VAL B 1 322 ? -20.75 36.125 19.312 1 97.69 322 VAL B CA 1
ATOM 5429 C C . VAL B 1 322 ? -21.469 36.812 18.141 1 97.69 322 VAL B C 1
ATOM 5431 O O . VAL B 1 322 ? -21.812 37.969 18.203 1 97.69 322 VAL B O 1
ATOM 5434 N N . ALA B 1 323 ? -21.594 36.031 17.078 1 96.56 323 ALA B N 1
ATOM 5435 C CA . ALA B 1 323 ? -22.328 36.5 15.914 1 96.56 323 ALA B CA 1
ATOM 5436 C C . ALA B 1 323 ? -23.25 35.438 15.359 1 96.56 323 ALA B C 1
ATOM 5438 O O . ALA B 1 323 ? -22.875 34.25 15.32 1 96.56 323 ALA B O 1
ATOM 5439 N N . GLN B 1 324 ? -24.406 35.844 14.992 1 95.38 324 GLN B N 1
ATOM 5440 C CA . GLN B 1 324 ? -25.344 34.969 14.312 1 95.38 324 GLN B CA 1
ATOM 5441 C C . GLN B 1 324 ? -25.281 35.156 12.797 1 95.38 324 GLN B C 1
ATOM 5443 O O . GLN B 1 324 ? -25.188 36.281 12.312 1 95.38 324 GLN B O 1
ATOM 5448 N N . TYR B 1 325 ? -25.328 34.031 12.117 1 94.06 325 TYR B N 1
ATOM 5449 C CA . TYR B 1 325 ? -25.297 34.062 10.664 1 94.06 325 TYR B CA 1
ATOM 5450 C C . TYR B 1 325 ? -26.578 34.656 10.102 1 94.06 325 TYR B C 1
ATOM 5452 O O . TYR B 1 325 ? -27.672 34.344 10.609 1 94.06 325 TYR B O 1
ATOM 5460 N N . TYR B 1 326 ? -26.422 35.5 9.078 1 89.25 326 TYR B N 1
ATOM 5461 C CA . TYR B 1 326 ? -27.562 35.938 8.297 1 89.25 326 TYR B CA 1
ATOM 5462 C C . TYR B 1 326 ? -27.516 35.406 6.879 1 89.25 326 TYR B C 1
ATOM 5464 O O . TYR B 1 326 ? -26.438 35.156 6.336 1 89.25 326 TYR B O 1
ATOM 5472 N N . LEU B 1 327 ? -28.641 35.312 6.316 1 88.12 327 LEU B N 1
ATOM 5473 C CA . LEU B 1 327 ? -28.766 34.688 5.004 1 88.12 327 LEU B CA 1
ATOM 5474 C C . LEU B 1 327 ? -27.922 35.438 3.969 1 88.12 327 LEU B C 1
ATOM 5476 O O . LEU B 1 327 ? -27.953 36.656 3.887 1 88.12 327 LEU B O 1
ATOM 5480 N N . GLN B 1 328 ? -27.047 34.688 3.219 1 86.94 328 GLN B N 1
ATOM 5481 C CA . GLN B 1 328 ? -26.266 35.094 2.059 1 86.94 328 GLN B CA 1
ATOM 5482 C C . GLN B 1 328 ? -25.047 35.906 2.484 1 86.94 328 GLN B C 1
ATOM 5484 O O . GLN B 1 328 ? -24.406 36.562 1.653 1 86.94 328 GLN B O 1
ATOM 5489 N N . GLU B 1 329 ? -24.797 35.938 3.76 1 88.31 329 GLU B N 1
ATOM 5490 C CA . GLU B 1 329 ? -23.547 36.562 4.184 1 88.31 329 GLU B CA 1
ATOM 5491 C C . GLU B 1 329 ? -22.344 35.625 3.91 1 88.31 329 GLU B C 1
ATOM 5493 O O . GLU B 1 329 ? -22.5 34.406 3.805 1 88.31 329 GLU B O 1
ATOM 5498 N N . SER B 1 330 ? -21.203 36.281 3.689 1 88.69 330 SER B N 1
ATOM 5499 C CA . SER B 1 330 ? -19.984 35.5 3.535 1 88.69 330 SER B CA 1
ATOM 5500 C C . SER B 1 330 ? -19.469 35.031 4.887 1 88.69 330 SER B C 1
ATOM 5502 O O . SER B 1 330 ? -19.703 35.656 5.91 1 88.69 330 SER B O 1
ATOM 5504 N N . VAL B 1 331 ? -18.766 33.938 4.895 1 90.12 331 VAL B N 1
ATOM 5505 C CA . VAL B 1 331 ? -18.156 33.438 6.109 1 90.12 331 VAL B CA 1
ATOM 5506 C C . VAL B 1 331 ? -17.172 34.469 6.672 1 90.12 331 VAL B C 1
ATOM 5508 O O . VAL B 1 331 ? -17.109 34.656 7.883 1 90.12 331 VAL B O 1
ATOM 5511 N N . ALA B 1 332 ? -16.422 35.094 5.824 1 84.25 332 ALA B N 1
ATOM 5512 C CA . ALA B 1 332 ? -15.484 36.125 6.227 1 84.25 332 ALA B CA 1
ATOM 5513 C C . ALA B 1 332 ? -16.203 37.281 6.918 1 84.25 332 ALA B C 1
ATOM 5515 O O . ALA B 1 332 ? -15.719 37.812 7.918 1 84.25 332 ALA B O 1
ATOM 5516 N N . GLY B 1 333 ? -17.266 37.594 6.34 1 87.06 333 GLY B N 1
ATOM 5517 C CA . GLY B 1 333 ? -18.062 38.625 6.941 1 87.06 333 GLY B CA 1
ATOM 5518 C C . GLY B 1 333 ? -18.594 38.281 8.312 1 87.06 333 GLY B C 1
ATOM 5519 O O . GLY B 1 333 ? -18.594 39.094 9.227 1 87.06 333 GLY B O 1
ATOM 5520 N N . LEU B 1 334 ? -19.078 37.094 8.438 1 92.19 334 LEU B N 1
ATOM 5521 C CA . LEU B 1 334 ? -19.594 36.594 9.711 1 92.19 334 LEU B CA 1
ATOM 5522 C C . LEU B 1 334 ? -18.5 36.625 10.781 1 92.19 334 LEU B C 1
ATOM 5524 O O . LEU B 1 334 ? -18.734 37.094 11.898 1 92.19 334 LEU B O 1
ATOM 5528 N N . ILE B 1 335 ? -17.359 36.188 10.445 1 91.19 335 ILE B N 1
ATOM 5529 C CA . ILE B 1 335 ? -16.234 36.125 11.383 1 91.19 335 ILE B CA 1
ATOM 5530 C C . ILE B 1 335 ? -15.781 37.531 11.742 1 91.19 335 ILE B C 1
ATOM 5532 O O . ILE B 1 335 ? -15.422 37.781 12.891 1 91.19 335 ILE B O 1
ATOM 5536 N N . GLU B 1 336 ? -15.828 38.375 10.836 1 87.25 336 GLU B N 1
ATOM 5537 C CA . GLU B 1 336 ? -15.469 39.781 11.086 1 87.25 336 GLU B CA 1
ATOM 5538 C C . GLU B 1 336 ? -16.406 40.406 12.102 1 87.25 336 GLU B C 1
ATOM 5540 O O . GLU B 1 336 ? -15.977 41.156 12.977 1 87.25 336 GLU B O 1
ATOM 5545 N N . ARG B 1 337 ? -17.625 40.125 11.953 1 92.25 337 ARG B N 1
ATOM 5546 C CA . ARG B 1 337 ? -18.609 40.656 12.898 1 92.25 337 ARG B CA 1
ATOM 5547 C C . ARG B 1 337 ? -18.344 40.125 14.305 1 92.25 337 ARG B C 1
ATOM 5549 O O . ARG B 1 337 ? -18.406 40.844 15.289 1 92.25 337 ARG B O 1
ATOM 5556 N N . ALA B 1 338 ? -18.094 38.875 14.344 1 94.56 338 ALA B N 1
ATOM 5557 C CA . ALA B 1 338 ? -17.781 38.281 15.641 1 94.56 338 ALA B CA 1
ATOM 5558 C C . ALA B 1 338 ? -16.516 38.875 16.234 1 94.56 338 ALA B C 1
ATOM 5560 O O . ALA B 1 338 ? -16.422 39.094 17.438 1 94.56 338 ALA B O 1
ATOM 5561 N N . ASP B 1 339 ? -15.578 39.125 15.398 1 90.5 339 ASP B N 1
ATOM 5562 C CA . ASP B 1 339 ? -14.305 39.688 15.805 1 90.5 339 ASP B CA 1
ATOM 5563 C C . ASP B 1 339 ? -14.5 41.094 16.359 1 90.5 339 ASP B C 1
ATOM 5565 O O . ASP B 1 339 ? -13.836 41.5 17.328 1 90.5 339 ASP B O 1
ATOM 5569 N N . LYS B 1 340 ? -15.312 41.844 15.695 1 90.12 340 LYS B N 1
ATOM 5570 C CA . LYS B 1 340 ? -15.625 43.188 16.188 1 90.12 340 LYS B CA 1
ATOM 5571 C C . LYS B 1 340 ? -16.281 43.125 17.562 1 90.12 340 LYS B C 1
ATOM 5573 O O . LYS B 1 340 ? -16 43.969 18.422 1 90.12 340 LYS B O 1
ATOM 5578 N N . ALA B 1 341 ? -17.125 42.188 17.672 1 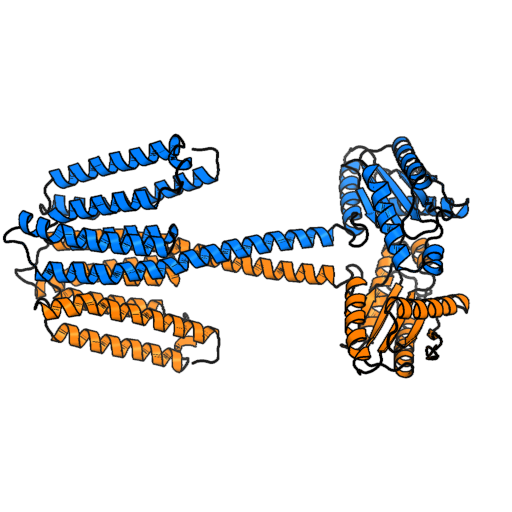95.44 341 ALA B N 1
ATOM 5579 C CA . ALA B 1 341 ? -17.734 41.969 18.984 1 95.44 341 ALA B CA 1
ATOM 5580 C C . ALA B 1 341 ? -16.688 41.594 20.031 1 95.44 341 ALA B C 1
ATOM 5582 O O . ALA B 1 341 ? -16.734 42.094 21.172 1 95.44 341 ALA B O 1
ATOM 5583 N N . LEU B 1 342 ? -15.805 40.781 19.688 1 95 342 LEU B N 1
ATOM 5584 C CA . LEU B 1 342 ? -14.703 40.406 20.578 1 95 342 LEU B CA 1
ATOM 5585 C C . LEU B 1 342 ? -13.891 41.656 20.969 1 95 342 LEU B C 1
ATOM 5587 O O . LEU B 1 342 ? -13.5 41.781 22.141 1 95 342 LEU B O 1
ATOM 5591 N N . TYR B 1 343 ? -13.617 42.438 19.969 1 90.5 343 TYR B N 1
ATOM 5592 C CA . TYR B 1 343 ? -12.867 43.656 20.219 1 90.5 343 TYR B CA 1
ATOM 5593 C C . TYR B 1 343 ? -13.57 44.531 21.25 1 90.5 343 TYR B C 1
ATOM 5595 O O . TYR B 1 343 ? -12.922 45.094 22.141 1 90.5 343 TYR B O 1
ATOM 5603 N N . ARG B 1 344 ? -14.82 44.656 21.141 1 94.69 344 ARG B N 1
ATOM 5604 C CA . ARG B 1 344 ? -15.609 45.406 22.109 1 94.69 344 ARG B CA 1
ATOM 5605 C C . ARG B 1 344 ? -15.516 44.75 23.5 1 94.69 344 ARG B C 1
ATOM 5607 O O . ARG B 1 344 ? -15.43 45.469 24.5 1 94.69 344 ARG B O 1
ATOM 5614 N N . ALA B 1 345 ? -15.531 43.531 23.547 1 96.12 345 ALA B N 1
ATOM 5615 C CA . ALA B 1 345 ? -15.414 42.812 24.812 1 96.12 345 ALA B CA 1
ATOM 5616 C C . ALA B 1 345 ? -14.078 43.125 25.5 1 96.12 345 ALA B C 1
ATOM 5618 O O . ALA B 1 345 ? -14.031 43.344 26.703 1 96.12 345 ALA B O 1
ATOM 5619 N N . LYS B 1 346 ? -13.016 43.125 24.719 1 93.44 346 LYS B N 1
ATOM 5620 C CA . LYS B 1 346 ? -11.695 43.438 25.25 1 93.44 346 LYS B CA 1
ATOM 5621 C C . LYS B 1 346 ? -11.633 44.875 25.734 1 93.44 346 LYS B C 1
ATOM 5623 O O . LYS B 1 346 ? -11.047 45.156 26.797 1 93.44 346 LYS B O 1
ATOM 5628 N N . GLN B 1 347 ? -12.273 45.812 25.062 1 92.62 347 GLN B N 1
ATOM 5629 C CA . GLN B 1 347 ? -12.242 47.219 25.375 1 92.62 347 GLN B CA 1
ATOM 5630 C C . GLN B 1 347 ? -13.109 47.531 26.594 1 92.62 347 GLN B C 1
ATOM 5632 O O . GLN B 1 347 ? -12.812 48.438 27.375 1 92.62 347 GLN B O 1
ATOM 5637 N N . ASN B 1 348 ? -14.125 46.75 26.75 1 95.06 348 ASN B N 1
ATOM 5638 C CA . ASN B 1 348 ? -15.086 47 27.812 1 95.06 348 ASN B CA 1
ATOM 5639 C C . ASN B 1 348 ? -14.695 46.281 29.109 1 95.06 348 ASN B C 1
ATOM 5641 O O . ASN B 1 348 ? -15.523 46.125 30 1 95.06 348 ASN B O 1
ATOM 5645 N N . GLY B 1 349 ? -13.469 45.781 29.234 1 93.75 349 GLY B N 1
ATOM 5646 C CA . GLY B 1 349 ? -13.008 45.25 30.516 1 93.75 349 GLY B CA 1
ATOM 5647 C C . GLY B 1 349 ? -12.602 43.812 30.469 1 93.75 349 GLY B C 1
ATOM 5648 O O . GLY B 1 349 ? -12.109 43.25 31.469 1 93.75 349 GLY B O 1
ATOM 5649 N N . ARG B 1 350 ? -12.789 43.188 29.375 1 94.62 350 ARG B N 1
ATOM 5650 C CA . ARG B 1 350 ? -12.406 41.781 29.188 1 94.62 350 ARG B CA 1
ATOM 5651 C C . ARG B 1 350 ? -13.227 40.844 30.078 1 94.62 350 ARG B C 1
ATOM 5653 O O . ARG B 1 350 ? -14.109 41.312 30.812 1 94.62 350 ARG B O 1
ATOM 5660 N N . ASP B 1 351 ? -13.141 39.594 29.938 1 95.69 351 ASP B N 1
ATOM 5661 C CA . ASP B 1 351 ? -13.891 38.594 30.703 1 95.69 351 ASP B CA 1
ATOM 5662 C C . ASP B 1 351 ? -15.391 38.781 30.531 1 95.69 351 ASP B C 1
ATOM 5664 O O . ASP B 1 351 ? -16.125 38.875 31.531 1 95.69 351 ASP B O 1
ATOM 5668 N N . ARG B 1 352 ? -15.727 38.938 29.328 1 96.56 352 ARG B N 1
ATOM 5669 C CA . ARG B 1 352 ? -17.141 39.125 29.062 1 96.56 352 ARG B CA 1
ATOM 5670 C C . ARG B 1 352 ? -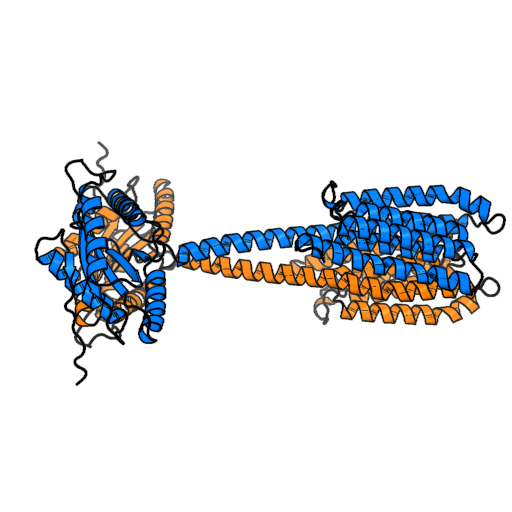17.5 38.719 27.641 1 96.56 352 ARG B C 1
ATOM 5672 O O . ARG B 1 352 ? -16.609 38.5 26.812 1 96.56 352 ARG B O 1
ATOM 5679 N N . MET B 1 353 ? -18.781 38.594 27.438 1 97.25 353 MET B N 1
ATOM 5680 C CA . MET B 1 353 ? -19.328 38.281 26.109 1 97.25 353 MET B CA 1
ATOM 5681 C C . MET B 1 353 ? -19.984 39.5 25.484 1 97.25 353 MET B C 1
ATOM 5683 O O . MET B 1 353 ? -20.656 40.281 26.188 1 97.25 353 MET B O 1
ATOM 5687 N N . GLU B 1 354 ? -19.688 39.719 24.234 1 97.44 354 GLU B N 1
ATOM 5688 C CA . GLU B 1 354 ? -20.359 40.75 23.469 1 97.44 354 GLU B CA 1
ATOM 5689 C C . GLU B 1 354 ? -20.984 40.188 22.203 1 97.44 354 GLU B C 1
ATOM 5691 O O . GLU B 1 354 ? -20.406 39.281 21.562 1 97.44 354 GLU B O 1
ATOM 5696 N N . LEU B 1 355 ? -22.141 40.688 21.797 1 96.31 355 LEU B N 1
ATOM 5697 C CA . LEU B 1 355 ? -22.875 40.219 20.641 1 96.31 355 LEU B CA 1
ATOM 5698 C C . LEU B 1 355 ? -22.688 41.156 19.453 1 96.31 355 LEU B C 1
ATOM 5700 O O . LEU B 1 355 ? -22.656 42.375 19.625 1 96.31 355 LEU B O 1
ATOM 5704 N N . ALA B 1 356 ? -22.453 40.562 18.344 1 94.38 356 ALA B N 1
ATOM 5705 C CA . ALA B 1 356 ? -22.453 41.344 17.125 1 94.38 356 ALA B CA 1
ATOM 5706 C C . ALA B 1 356 ? -23.859 41.844 16.781 1 94.38 356 ALA B C 1
ATOM 5708 O O . ALA B 1 356 ? -24.828 41.094 16.938 1 94.38 356 ALA B O 1
ATOM 5709 N N . PRO B 1 357 ? -23.906 43.094 16.391 1 85.94 357 PRO B N 1
ATOM 5710 C CA . PRO B 1 357 ? -25.234 43.594 16.016 1 85.94 357 PRO B CA 1
ATOM 5711 C C . PRO B 1 357 ? -25.844 42.844 14.836 1 85.94 357 PRO B C 1
ATOM 5713 O O . PRO B 1 357 ? -25.109 42.344 13.977 1 85.94 357 PRO B O 1
ATOM 5716 N N . PHE B 1 358 ? -27.109 42.5 14.922 1 72.81 358 PHE B N 1
ATOM 5717 C CA . PHE B 1 358 ? -27.828 41.812 13.859 1 72.81 358 PHE B CA 1
ATOM 5718 C C . PHE B 1 358 ? -28.109 42.781 12.695 1 72.81 358 PHE B C 1
ATOM 5720 O O . PHE B 1 358 ? -28.797 43.781 12.859 1 72.81 358 PHE B O 1
ATOM 5727 N N . HIS B 1 359 ? -27.219 43 11.766 1 61.16 359 HIS B N 1
ATOM 5728 C CA . HIS B 1 359 ? -27.578 43.906 10.664 1 61.16 359 HIS B CA 1
ATOM 5729 C C . HIS B 1 359 ? -28.359 43.156 9.586 1 61.16 359 HIS B C 1
ATOM 5731 O O . HIS B 1 359 ? -27.859 42.188 9.008 1 61.16 359 HIS B O 1
ATOM 5737 N N . ARG B 1 360 ? -29.594 42.969 9.602 1 50.78 360 ARG B N 1
ATOM 5738 C CA . ARG B 1 360 ? -30.344 42.5 8.43 1 50.78 360 ARG B CA 1
ATOM 5739 C C . ARG B 1 360 ? -30.016 43.344 7.207 1 50.78 360 ARG B C 1
ATOM 5741 O O . ARG B 1 360 ? -30.078 44.594 7.258 1 50.78 360 ARG B O 1
ATOM 5748 N N . PRO B 1 361 ? -29.141 42.844 6.285 1 46.88 361 PRO B N 1
ATOM 5749 C CA . PRO B 1 361 ? -29.141 43.719 5.102 1 46.88 361 PRO B CA 1
ATOM 5750 C C . PRO B 1 361 ? -30.547 44.188 4.715 1 46.88 361 PRO B C 1
ATOM 5752 O O . PRO B 1 361 ? -31.484 43.375 4.742 1 46.88 361 PRO B O 1
ATOM 5755 N N . ILE B 1 362 ? -30.891 45.375 5.062 1 36.47 362 ILE B N 1
ATOM 5756 C CA . ILE B 1 362 ? -32.125 45.906 4.477 1 36.47 362 ILE B CA 1
ATOM 5757 C C . ILE B 1 362 ? -32.125 45.625 2.975 1 36.47 362 ILE B C 1
ATOM 5759 O O . ILE B 1 362 ? -31.234 46.031 2.254 1 36.47 362 ILE B O 1
ATOM 5763 N N . LEU B 1 363 ? -32.594 44.5 2.594 1 35.56 363 LEU B N 1
ATOM 5764 C CA . LEU B 1 363 ? -32.938 44.5 1.175 1 35.56 363 LEU B CA 1
ATOM 5765 C C . LEU B 1 363 ? -33.531 45.844 0.757 1 35.56 363 LEU B C 1
ATOM 5767 O O . LEU B 1 363 ? -34.594 46.219 1.243 1 35.56 363 LEU B O 1
ATOM 5771 N N . ILE B 1 364 ? -32.688 46.844 0.525 1 28.42 364 ILE B N 1
ATOM 5772 C CA . ILE B 1 364 ? -33.344 47.812 -0.344 1 28.42 364 ILE B CA 1
ATOM 5773 C C . ILE B 1 364 ? -33.625 47.156 -1.705 1 28.42 364 ILE B C 1
ATOM 5775 O O . ILE B 1 364 ? -32.75 46.531 -2.293 1 28.42 364 ILE B O 1
#

Secondary structure (DSSP, 8-state):
--SSHHHHHHHHHHHHHHHHHHHHHHHHHHHHHTTSS-HHHHHHHHHHHHHHHHHHHHHHHHTGGGGSSSTT-HHHHHHHHHHHHHHHHTT-GGGHHHHHHHHHHHHHHHTTTS-HHHHHHHHHHHHHHHHHHHHHHHHHHGGG--HHHHHHHHHHHHHHHHHHHHHHHHHHHHHHHHHHHHHHHHHHHHHHHHHHHB-TTT-SEEHHHHHHHHHHHHHHHHTT----EEEEEEETTHHHHHHHH-HHHHHHHHHHHHHHHGGGS-TT-EEEE-SSSEEEEEETT--HHHHHHHHHHHHHHHHH---TTS-TTPPP-EEEEEEE--TT--HHHHHHHHHHHHHHHHHTTSSSEEEPP-------/--SSHHHHHHHHHHHHHHHHHHHHHHHHHHHHHTTSS-HHHHHHHHHHHHHHHHHHHHHHHHTGGGGSSSTT-HHHHHHHHHHHHHHHHTT-GGGHHHHHHHHHHHHHHHTTTS-HHHHHHHHHHHHHHHHHHHHHHHHHHGGG--HHHHHHHHHHHHHHHHHHHHHHHHHHHHHHHHHHHHHHHHHHHHHHHHHHHB-TTT-SEEHHHHHHHHHHHHHHHHTT----EEEEEEETTHHHHHHHH-HHHHHHHHHHHHHHHGGGS-TT-EEEE-SSSEEEEEETT--HHHHHHHHHHHHHHHHH---TTS-TTPPP-EEEEEEE--TT--HHHHHHHHHHHHHHHHHTTSSSEEEPP-------

Foldseek 3Di:
DDPPPVLVVLVVLLVVVVVLVVVLVVLVVVCVVVVQFDPVLSVVLVVLVVVVSVVVVVCSVVVVLVVDPHSSCLLVSLVSVLVSLLSSLLRRQPSSLVSLVSNQVSLLSCLQPDALVSQQVVLVVSLVSSVVCLVVSCVVCPPSDDPVVSVVSSVVSNVVSNVSSVVSNVNVVVVVVVVVVVVVVVVVVVVCCQVQFADPLQRAGAQVNVVVVVVVLLVVVLVPDAWKKKKKKFKPPLVVVCVPQNVVLSSQQQNQLSVQLVVLDDPPKGWYANDDRMIMIIGPNADPVRVVVSVVVSLVSQQPDDGPRDDPPDGIAMQMFMEIDDHPDDPVVRVVQSVVQSVVCNVVPGRDYGYRDDCPPPPD/DDPDPVLVVLVVLLVVVVVLVVVLVVLVVVCVVVVQFDPVLSVVLVVLVVVVSVVVVVCSVVVVLVVDPHSSCLLVSLVSVLVSLLSSLLRRQPSSLVSLVSNVVSLLSCLQPDALVSQQVVLVVSLVSSVVCLVVSCVVCPPSDDPVVSVVSSVVSNVVSNVSSVVSNVNVVVVVVVVVVVVVVVVVVVVCCQVQFADPLQRAGAQVNVVVVVVVLLVVVLVPDAWKKKKKKFKPPLVVVCVVQNVVLSSQVQNQLSVQLVVLDDPVKGWYANDDRMIMIIGPNADPVRVVVSVVVSLVSQQPDDGPRDDPPDGIAMQMFMEIDDHPDDPVVRVVQSVVQSVVCNVVPGRDYGYRDDDPPPPD

Nearest PDB structures (foldseek):
  4zmm-assembly1_B  TM=9.200E-01  e=3.623E-12  Pseudomonas aeruginosa PAO1
  7e6g-assembly1_B  TM=6.122E-01  e=1.756E-16  Pseudomonas aeruginosa
  5xge-assembly1_A  TM=8.928E-01  e=7.396E-12  Pseudomonas aeruginosa PAO1
  4zmu-assembly2_D  TM=7.365E-01  e=2.467E-12  Pseudomonas aeruginosa PAO1
  4h54-assembly1_A  TM=6.014E-01  e=4.754E-13  Escherichia coli K-12

Organism: Aquipseudomonas alcaligenes (strain ATCC 14909 / DSM 50342 / CCUG 1425 / JCM 20561 / NBRC 14159 / NCIMB 9945 / NCTC 10367 / 1577) (NCBI:txid1215092)

InterPro domains:
  IPR000160 GGDEF domain [PF00990] (196-352)
  IPR000160 GGDEF domain [PS50887] (226-358)
  IPR000160 GGDEF domain [SM00267] (185-356)
  IPR000160 GGDEF domain [TIGR00254] (194-355)
  IPR000160 GGDEF domain [cd01949] (197-352)
  IPR029787 Nucleotide cyclase [SSF55073] (201-354)
  IPR043128 Reverse transcriptase/Diguanylate cyclase domain [G3DSA:3.30.70.270] (182-356)
  IPR050469 Diguanylate cyclase Dgc-like, bacteria [PTHR45138] (174-356)

Solvent-accessible surface area (backbone atoms only — not comparable to full-atom values): 38102 Å² total; per-residue (Å²): 129,64,85,48,68,68,50,41,51,45,51,53,50,52,55,57,52,50,51,53,58,56,56,53,42,46,40,51,51,45,27,40,76,61,64,59,25,63,68,66,59,54,52,50,49,51,50,49,49,52,52,52,50,50,50,53,48,49,31,60,72,71,45,59,31,66,75,41,94,55,53,75,46,57,65,61,52,48,52,53,51,48,51,51,49,59,58,55,39,53,48,28,68,79,41,33,33,38,49,51,44,47,52,48,48,56,50,56,57,40,26,78,74,40,50,39,69,57,39,40,50,50,32,52,51,50,47,52,53,53,58,62,42,47,65,54,28,40,66,70,48,46,87,74,50,52,68,58,43,50,48,24,40,52,54,30,51,56,58,46,42,50,50,50,19,55,57,19,30,52,50,43,50,50,51,51,51,36,52,51,47,51,52,49,37,54,52,51,51,50,49,37,50,44,63,61,33,28,28,86,81,51,63,34,30,17,43,68,39,49,53,52,51,49,53,53,48,47,58,47,30,67,75,69,46,63,52,29,30,40,33,36,37,33,50,56,65,48,66,56,46,24,72,74,67,30,61,69,42,39,50,44,43,50,27,49,49,43,62,63,46,55,78,77,52,58,91,78,41,44,55,20,44,59,49,87,63,27,33,35,36,40,35,64,70,28,52,67,68,57,48,50,52,52,51,48,52,46,54,55,50,38,70,70,54,82,55,74,88,52,60,92,86,62,77,66,45,45,17,24,2,31,22,64,63,57,88,87,60,51,72,69,55,47,51,48,40,8,48,53,14,22,50,49,13,51,73,73,70,34,66,34,76,25,68,31,80,84,73,70,77,69,83,120,129,65,85,49,70,68,50,41,50,46,50,54,52,51,54,55,54,48,53,53,56,57,57,54,40,44,37,51,49,46,28,40,76,60,64,60,25,62,67,65,57,53,51,51,50,52,51,50,50,52,52,52,50,49,51,51,49,49,31,60,73,72,45,58,31,66,77,39,93,54,53,75,46,58,65,60,52,49,51,52,51,48,52,51,49,58,56,54,39,53,49,28,69,79,40,34,33,37,48,52,44,47,53,48,49,56,51,55,58,41,25,77,74,40,50,40,69,56,39,40,50,49,34,52,50,48,45,51,52,53,60,64,44,50,66,56,28,40,66,69,47,46,87,75,50,53,68,60,43,50,48,24,40,50,53,32,50,55,56,46,42,51,50,52,22,55,57,19,30,53,51,43,48,50,52,51,52,36,53,51,46,50,52,50,36,54,52,50,52,51,50,37,50,45,65,61,32,28,28,84,81,50,64,34,29,16,42,67,40,50,52,52,51,49,52,53,49,48,57,45,30,67,73,68,46,65,52,28,30,40,32,35,37,33,50,56,67,47,66,56,47,24,72,74,66,29,60,68,42,39,50,44,42,51,27,49,48,44,63,63,46,55,78,75,53,58,90,78,41,45,55,19,44,60,49,86,64,27,31,34,36,41,35,65,71,27,52,65,68,57,47,49,52,52,52,49,53,46,53,53,50,39,69,70,55,82,55,74,88,52,58,91,85,62,78,67,44,46,16,25,2,32,22,64,63,57,89,86,59,51,70,68,55,47,52,49,40,8,47,53,14,22,51,49,13,52,73,74,69,35,67,33,78,26,69,30,80,85,72,70,78,70,82,119

pLDDT: mean 88.24, std 9.11, range [28.33, 98.06]

Sequence (728 aa):
MPKDPHQQLRVQRFLMSLAMYVLACVPQGVSLYNGISPAWVMATWLVIAVLTNLGFFLLFHTGLNLRLRDPSMTMAQMVAAIAMVLFTQTYAGEARGAHLVVLLIIMVFGCFRLHTRQLLALSLLTIVAYGLTLPLIERIEGERFNLAVEMVLWCSFSAFLPFISVLGGNISELRKKLMSSNAQLQEVLQQVTELATHDELTGVYNRRYLLEMLNHEKNRTDRGGAGFCVCILDLDYFKRINDTYGHSVGDEVLRNFAHTVQPLLRSTDFFARYGGEEFLLFLPQTSLEMAQHCVKRIQDALAEARFAGLPDEVRVTASIGVAQYYLQESVAGLIERADKALYRAKQNGRDRMELAPFHRPILIMPKDPHQQLRVQRFLMSLAMYVLACVPQGVSLYNGISPAWVMATWLVIAVLTNLGFFLLFHTGLNLRLRDPSMTMAQMVAAIAMVLFTQTYAGEARGAHLVVLLIIMVFGCFRLHTRQLLALSLLTIVAYGLTLPLIERIEGERFNLAVEMVLWCSFSAFLPFISVLGGNISELRKKLMSSNAQLQEVLQQVTELATHDELTGVYNRRYLLEMLNHEKNRTDRGGAGFCVCILDLDYFKRINDTYGHSVGDEVLRNFAHTVQPLLRSTDFFARYGGEEFLLFLPQTSLEMAQHCVKRIQDALAEARFAGLPDEVRVTASIGVAQYYLQESVAGLIERADKALYRAKQNGRDRMELAPFHRPILI

Radius of gyration: 39.64 Å; Cα contacts (8 Å, |Δi|>4): 990; chains: 2; bounding box: 65×112×80 Å